Protein 3LCR (pdb70)

Structure (mmCIF, N/CA/C/O backbone):
data_3LCR
#
_entry.id   3LCR
#
_cell.length_a   54.102
_cell.length_b   80.183
_cell.length_c   64.706
_cell.angle_alpha   90.000
_cell.angle_beta   103.760
_cell.angle_gamma   90.000
#
_symmetry.space_group_name_H-M   'P 1 21 1'
#
loop_
_entity.id
_entity.type
_entity.pdbx_description
1 polymer 'Tautomycetin biosynthetic PKS'
2 non-polymer 'DIMETHYL SULFOXIDE'
3 non-polymer 'FORMIC ACID'
4 water water
#
loop_
_atom_site.group_PDB
_atom_site.id
_atom_site.type_symbol
_atom_site.label_atom_id
_atom_site.label_alt_id
_atom_site.label_comp_id
_atom_site.label_asym_id
_atom_site.label_entity_id
_atom_site.label_seq_id
_atom_site.pdbx_PDB_ins_code
_atom_site.Cartn_x
_atom_site.Cartn_y
_atom_site.Cartn_z
_atom_site.occupancy
_atom_site.B_iso_or_equiv
_atom_site.auth_seq_id
_atom_site.auth_comp_id
_atom_site.auth_asym_id
_atom_site.auth_atom_id
_atom_site.pdbx_PDB_model_num
ATOM 1 N N . SER A 1 27 ? 9.046 25.615 16.109 1.00 74.16 3 SER A N 1
ATOM 2 C CA . SER A 1 27 ? 9.934 26.825 16.111 1.00 69.79 3 SER A CA 1
ATOM 3 C C . SER A 1 27 ? 9.854 27.629 14.808 1.00 66.80 3 SER A C 1
ATOM 4 O O . SER A 1 27 ? 9.461 27.099 13.771 1.00 68.95 3 SER A O 1
ATOM 7 N N . ASP A 1 28 ? 10.215 28.913 14.882 1.00 63.26 4 ASP A N 1
ATOM 8 C CA . ASP A 1 28 ? 10.427 29.760 13.709 1.00 60.01 4 ASP A CA 1
ATOM 9 C C . ASP A 1 28 ? 11.929 30.065 13.586 1.00 56.81 4 ASP A C 1
ATOM 10 O O . ASP A 1 28 ? 12.593 30.184 14.612 1.00 56.36 4 ASP A O 1
ATOM 15 N N . TYR A 1 29 ? 12.482 30.200 12.373 1.00 54.75 5 TYR A N 1
ATOM 16 C CA . TYR A 1 29 ? 13.946 30.417 12.282 1.00 52.39 5 TYR A CA 1
ATOM 17 C C . TYR A 1 29 ? 14.411 31.662 13.055 1.00 49.28 5 TYR A C 1
ATOM 18 O O . TYR A 1 29 ? 15.281 31.562 13.910 1.00 48.79 5 TYR A O 1
ATOM 27 N N . PHE A 1 30 ? 13.823 32.821 12.769 1.00 47.53 6 PHE A N 1
ATOM 28 C CA . PHE A 1 30 ? 14.144 34.029 13.513 1.00 46.02 6 PHE A CA 1
ATOM 29 C C . PHE A 1 30 ? 13.656 33.969 14.947 1.00 45.70 6 PHE A C 1
ATOM 30 O O . PHE A 1 30 ? 14.275 34.563 15.834 1.00 43.84 6 PHE A O 1
ATOM 38 N N . GLY A 1 31 ? 12.527 33.286 15.148 1.00 47.09 7 GLY A N 1
ATOM 39 C CA . GLY A 1 31 ? 11.995 33.000 16.483 1.00 48.68 7 GLY A CA 1
ATOM 40 C C . GLY A 1 31 ? 13.004 32.276 17.353 1.00 50.07 7 GLY A C 1
ATOM 41 O O . GLY A 1 31 ? 13.173 32.617 18.520 1.00 51.25 7 GLY A O 1
ATOM 42 N N . GLU A 1 32 ? 13.698 31.286 16.795 1.00 51.00 8 GLU A N 1
ATOM 43 C CA . GLU A 1 32 ? 14.752 30.606 17.562 1.00 53.01 8 GLU A CA 1
ATOM 44 C C . GLU A 1 32 ? 15.926 31.528 17.894 1.00 50.82 8 GLU A C 1
ATOM 45 O O . GLU A 1 32 ? 16.474 31.460 18.990 1.00 50.35 8 GLU A O 1
ATOM 51 N N . LEU A 1 33 ? 16.293 32.398 16.950 1.00 48.25 9 LEU A N 1
ATOM 52 C CA . LEU A 1 33 ? 17.332 33.387 17.203 1.00 47.78 9 LEU A CA 1
ATOM 53 C C . LEU A 1 33 ? 16.924 34.360 18.319 1.00 47.35 9 LEU A C 1
ATOM 54 O O . LEU A 1 33 ? 17.753 34.767 19.116 1.00 48.73 9 LEU A O 1
ATOM 59 N N . PHE A 1 34 ? 15.646 34.720 18.368 1.00 46.26 10 PHE A N 1
ATOM 60 C CA . PHE A 1 34 ? 15.116 35.587 19.417 1.00 46.27 10 PHE A CA 1
ATOM 61 C C . PHE A 1 34 ? 15.196 34.890 20.785 1.00 49.29 10 PHE A C 1
ATOM 62 O O . PHE A 1 34 ? 15.616 35.501 21.777 1.00 50.24 10 PHE A O 1
ATOM 70 N N . LEU A 1 35 ? 14.783 33.621 20.832 1.00 50.54 11 LEU A N 1
ATOM 71 C CA . LEU A 1 35 ? 14.883 32.824 22.060 1.00 54.26 11 LEU A CA 1
ATOM 72 C C . LEU A 1 35 ? 16.334 32.717 22.509 1.00 55.63 11 LEU A C 1
ATOM 73 O O . LEU A 1 35 ? 16.631 32.937 23.677 1.00 57.44 11 LEU A O 1
ATOM 78 N N . GLN A 1 36 ? 17.227 32.409 21.563 1.00 55.15 12 GLN A N 1
ATOM 79 C CA . GLN A 1 36 ? 18.661 32.306 21.847 1.00 57.47 12 GLN A CA 1
ATOM 80 C C . GLN A 1 36 ? 19.258 33.619 22.384 1.00 57.66 12 GLN A C 1
ATOM 81 O O . GLN A 1 36 ? 19.996 33.606 23.385 1.00 59.92 12 GLN A O 1
ATOM 87 N N . ALA A 1 37 ? 18.929 34.736 21.726 1.00 54.98 13 ALA A N 1
ATOM 88 C CA . ALA A 1 37 ? 19.376 36.075 22.148 1.00 56.13 13 ALA A CA 1
ATOM 89 C C . ALA A 1 37 ? 19.079 36.403 23.611 1.00 59.17 13 ALA A C 1
ATOM 90 O O . ALA A 1 37 ? 19.899 37.040 24.286 1.00 61.42 13 ALA A O 1
ATOM 92 N N . MET A 1 38 ? 17.904 35.993 24.088 1.00 60.40 14 MET A N 1
ATOM 93 C CA . MET A 1 38 ? 17.518 36.215 25.480 1.00 65.12 14 MET A CA 1
ATOM 94 C C . MET A 1 38 ? 18.529 35.569 26.414 1.00 69.21 14 MET A C 1
ATOM 95 O O . MET A 1 38 ? 18.942 36.173 27.405 1.00 72.45 14 MET A O 1
ATOM 100 N N . ARG A 1 39 ? 18.921 34.341 26.074 1.00 69.68 15 ARG A N 1
ATOM 101 C CA . ARG A 1 39 ? 19.849 33.547 26.876 1.00 73.95 15 ARG A CA 1
ATOM 102 C C . ARG A 1 39 ? 21.299 34.034 26.807 1.00 74.59 15 ARG A C 1
ATOM 103 O O . ARG A 1 39 ? 22.119 33.663 27.650 1.00 78.18 15 ARG A O 1
ATOM 111 N N . THR A 1 40 ? 21.611 34.867 25.814 1.00 71.08 16 THR A N 1
ATOM 112 C CA . THR A 1 40 ? 22.986 35.318 25.588 1.00 72.30 16 THR A CA 1
ATOM 113 C C . THR A 1 40 ? 23.216 36.809 25.869 1.00 73.27 16 THR A C 1
ATOM 114 O O . THR A 1 40 ? 24.324 37.308 25.662 1.00 75.08 16 THR A O 1
ATOM 118 N N . GLY A 1 41 ? 22.181 37.513 26.329 1.00 72.75 17 GLY A N 1
ATOM 119 C CA . GLY A 1 41 ? 22.286 38.945 26.620 1.00 74.15 17 GLY A CA 1
ATOM 120 C C . GLY A 1 41 ? 22.314 39.820 25.377 1.00 71.44 17 GLY A C 1
ATOM 121 O O . GLY A 1 41 ? 22.776 40.968 25.426 1.00 72.62 17 GLY A O 1
ATOM 122 N N . GLU A 1 42 ? 21.825 39.272 24.263 1.00 67.61 18 GLU A N 1
ATOM 123 C CA . GLU A 1 42 ? 21.746 39.991 22.990 1.00 65.37 18 GLU A CA 1
ATOM 124 C C . GLU A 1 42 ? 20.299 40.393 22.650 1.00 62.20 18 GLU A C 1
ATOM 125 O O . GLU A 1 42 ? 19.985 40.678 21.487 1.00 59.14 18 GLU A O 1
ATOM 131 N N . LEU A 1 43 ? 19.430 40.426 23.664 1.00 62.41 19 LEU A N 1
ATOM 132 C CA . LEU A 1 43 ? 18.003 40.718 23.460 1.00 60.28 19 LEU A CA 1
ATOM 133 C C . LEU A 1 43 ? 17.711 42.077 22.799 1.00 59.00 19 LEU A C 1
ATOM 134 O O . LEU A 1 43 ? 16.706 42.222 22.098 1.00 57.11 19 LEU A O 1
ATOM 139 N N . ALA A 1 44 ? 18.573 43.068 23.017 1.00 60.41 20 ALA A N 1
ATOM 140 C CA . ALA A 1 44 ? 18.387 44.362 22.365 1.00 59.38 20 ALA A CA 1
ATOM 141 C C . ALA A 1 44 ? 18.413 44.208 20.838 1.00 55.94 20 ALA A C 1
ATOM 142 O O . ALA A 1 44 ? 17.512 44.692 20.153 1.00 53.56 20 ALA A O 1
ATOM 144 N N . GLN A 1 45 ? 19.420 43.509 20.314 1.00 55.88 21 GLN A N 1
ATOM 145 C CA . GLN A 1 45 ? 19.532 43.316 18.863 1.00 54.25 21 GLN A CA 1
ATOM 146 C C . GLN A 1 45 ? 18.331 42.527 18.325 1.00 50.93 21 GLN A C 1
ATOM 147 O O . GLN A 1 45 ? 17.798 42.855 17.258 1.00 47.26 21 GLN A O 1
ATOM 153 N N . ALA A 1 46 ? 17.879 41.522 19.086 1.00 50.28 22 ALA A N 1
ATOM 154 C CA . ALA A 1 46 ? 16.761 40.672 18.628 1.00 48.23 22 ALA A CA 1
ATOM 155 C C . ALA A 1 46 ? 15.455 41.467 18.526 1.00 47.21 22 ALA A C 1
ATOM 156 O O . ALA A 1 46 ? 14.644 41.248 17.613 1.00 44.84 22 ALA A O 1
ATOM 158 N N . GLN A 1 47 ? 15.288 42.402 19.454 1.00 48.09 23 GLN A N 1
ATOM 159 C CA . GLN A 1 47 ? 14.170 43.318 19.430 1.00 48.96 23 GLN A CA 1
ATOM 160 C C . GLN A 1 47 ? 14.182 44.220 18.207 1.00 46.80 23 GLN A C 1
ATOM 161 O O . GLN A 1 47 ? 13.144 44.426 17.586 1.00 45.91 23 GLN A O 1
ATOM 167 N N . GLN A 1 48 ? 15.352 44.761 17.883 1.00 47.03 24 GLN A N 1
ATOM 168 C CA . GLN A 1 48 ? 15.523 45.602 16.698 1.00 47.65 24 GLN A CA 1
ATOM 169 C C . GLN A 1 48 ? 15.107 44.866 15.392 1.00 44.62 24 GLN A C 1
ATOM 170 O O . GLN A 1 48 ? 14.482 45.456 14.498 1.00 43.13 24 GLN A O 1
ATOM 176 N N . LEU A 1 49 ? 15.420 43.576 15.321 1.00 42.18 25 LEU A N 1
ATOM 177 C CA . LEU A 1 49 ? 15.039 42.720 14.198 1.00 41.68 25 LEU A CA 1
ATOM 178 C C . LEU A 1 49 ? 13.531 42.553 14.042 1.00 40.83 25 LEU A C 1
ATOM 179 O O . LEU A 1 49 ? 12.994 42.647 12.925 1.00 40.97 25 LEU A O 1
ATOM 184 N N . MET A 1 50 ? 12.862 42.266 15.155 1.00 39.20 26 MET A N 1
ATOM 185 C CA . MET A 1 50 ? 11.409 42.146 15.180 1.00 39.08 26 MET A CA 1
ATOM 186 C C . MET A 1 50 ? 10.757 43.482 14.789 1.00 38.70 26 MET A C 1
ATOM 187 O O . MET A 1 50 ? 9.755 43.498 14.072 1.00 39.47 26 MET A O 1
ATOM 192 N N . ALA A 1 51 ? 11.342 44.590 15.245 1.00 37.77 27 ALA A N 1
ATOM 193 C CA . ALA A 1 51 ? 10.888 45.938 14.844 1.00 38.58 27 ALA A CA 1
ATOM 194 C C . ALA A 1 51 ? 11.007 46.169 13.329 1.00 37.69 27 ALA A C 1
ATOM 195 O O . ALA A 1 51 ? 10.094 46.712 12.690 1.00 38.97 27 ALA A O 1
ATOM 197 N N . GLY A 1 52 ? 12.135 45.756 12.762 1.00 36.81 28 GLY A N 1
ATOM 198 C CA . GLY A 1 52 ? 12.385 45.901 11.313 1.00 36.33 28 GLY A CA 1
ATOM 199 C C . GLY A 1 52 ? 11.387 45.046 10.537 1.00 35.98 28 GLY A C 1
ATOM 200 O O . GLY A 1 52 ? 10.839 45.477 9.511 1.00 37.00 28 GLY A O 1
ATOM 201 N N . ALA A 1 53 ? 11.138 43.845 11.046 1.00 34.30 29 ALA A N 1
ATOM 202 C CA . ALA A 1 53 ? 10.144 42.954 10.449 1.00 36.12 29 ALA A CA 1
ATOM 203 C C . ALA A 1 53 ? 8.735 43.541 10.532 1.00 38.36 29 ALA A C 1
ATOM 204 O O . ALA A 1 53 ? 7.967 43.459 9.563 1.00 40.29 29 ALA A O 1
ATOM 206 N N . ALA A 1 54 ? 8.405 44.142 11.686 1.00 37.62 30 ALA A N 1
ATOM 207 C CA . ALA A 1 54 ? 7.102 44.753 11.882 1.00 38.77 30 ALA A CA 1
ATOM 208 C C . ALA A 1 54 ? 6.881 45.873 10.875 1.00 40.03 30 ALA A C 1
ATOM 209 O O . ALA A 1 54 ? 5.763 46.083 10.391 1.00 41.04 30 ALA A O 1
ATOM 211 N N . GLN A 1 55 ? 7.950 46.624 10.609 1.00 39.87 31 GLN A N 1
ATOM 212 C CA . GLN A 1 55 ? 7.911 47.701 9.642 1.00 42.42 31 GLN A CA 1
ATOM 213 C C . GLN A 1 55 ? 7.597 47.172 8.240 1.00 42.22 31 GLN A C 1
ATOM 214 O O . GLN A 1 55 ? 6.811 47.785 7.513 1.00 43.20 31 GLN A O 1
ATOM 220 N N . LEU A 1 56 ? 8.191 46.031 7.893 1.00 41.37 32 LEU A N 1
ATOM 221 C CA . LEU A 1 56 ? 7.963 45.389 6.594 1.00 43.85 32 LEU A CA 1
ATOM 222 C C . LEU A 1 56 ? 6.592 44.745 6.424 1.00 44.95 32 LEU A C 1
ATOM 223 O O . LEU A 1 56 ? 6.132 44.605 5.306 1.00 46.33 32 LEU A O 1
ATOM 228 N N . ARG A 1 57 ? 5.959 44.328 7.525 1.00 41.89 33 ARG A N 1
ATOM 229 C CA . ARG A 1 57 ? 4.692 43.588 7.450 1.00 41.89 33 ARG A CA 1
ATOM 230 C C . ARG A 1 57 ? 3.582 44.355 6.726 1.00 43.37 33 ARG A C 1
ATOM 231 O O . ARG A 1 57 ? 3.516 45.595 6.793 1.00 41.20 33 ARG A O 1
ATOM 239 N N . LEU A 1 58 ? 2.713 43.606 6.042 1.00 45.92 34 LEU A N 1
ATOM 240 C CA . LEU A 1 58 ? 1.485 44.153 5.456 1.00 48.32 34 LEU A CA 1
ATOM 241 C C . LEU A 1 58 ? 0.635 44.885 6.516 1.00 46.08 34 LEU A C 1
ATOM 242 O O . LEU A 1 58 ? 0.476 44.413 7.642 1.00 43.97 34 LEU A O 1
ATOM 247 N N . LYS A 1 59 ? 0.103 46.042 6.146 1.00 46.75 35 LYS A N 1
ATOM 248 C CA . LYS A 1 59 ? -0.780 46.807 7.026 1.00 47.31 35 LYS A CA 1
ATOM 249 C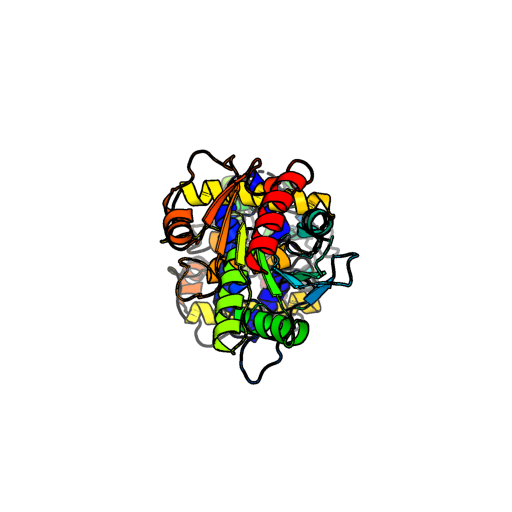 C . LYS A 1 59 ? -2.120 47.068 6.346 1.00 49.85 35 LYS A C 1
ATOM 250 O O . LYS A 1 59 ? -2.204 47.020 5.112 1.00 51.15 35 LYS A O 1
ATOM 256 N N . TYR A 1 60 ? -3.169 47.298 7.135 1.00 49.43 36 TYR A N 1
ATOM 257 C CA . TYR A 1 60 ? -4.465 47.677 6.549 1.00 52.51 36 TYR A CA 1
ATOM 258 C C . TYR A 1 60 ? -4.893 49.024 7.120 1.00 52.67 36 TYR A C 1
ATOM 259 O O . TYR A 1 60 ? -4.425 49.423 8.195 1.00 50.68 36 TYR A O 1
ATOM 268 N N . GLY A 1 61 ? -5.787 49.714 6.420 1.00 55.37 37 GLY A N 1
ATOM 269 C CA . GLY A 1 61 ? -6.363 50.947 6.944 1.00 56.62 37 GLY A CA 1
ATOM 270 C C . GLY A 1 61 ? -6.617 52.020 5.909 1.00 60.97 37 GLY A C 1
ATOM 271 O O . GLY A 1 61 ? -7.469 52.887 6.114 1.00 63.11 37 GLY A O 1
ATOM 272 N N . GLU A 1 67 ? -7.989 44.584 5.332 1.00 73.22 43 GLU A N 1
ATOM 273 C CA . GLU A 1 67 ? -9.109 45.223 6.028 1.00 72.71 43 GLU A CA 1
ATOM 274 C C . GLU A 1 67 ? -9.727 44.273 7.072 1.00 70.93 43 GLU A C 1
ATOM 275 O O . GLU A 1 67 ? -10.861 43.811 6.922 1.00 73.11 43 GLU A O 1
ATOM 281 N N . ALA A 1 68 ? -8.965 44.004 8.135 1.00 67.19 44 ALA A N 1
ATOM 282 C CA . ALA A 1 68 ? -9.291 42.979 9.136 1.00 64.62 44 ALA A CA 1
ATOM 283 C C . ALA A 1 68 ? -10.427 43.333 10.095 1.00 63.12 44 ALA A C 1
ATOM 284 O O . ALA A 1 68 ? -10.563 44.487 10.531 1.00 63.08 44 ALA A O 1
ATOM 286 N N . VAL A 1 69 ? -11.212 42.313 10.435 1.00 60.66 45 VAL A N 1
ATOM 287 C CA . VAL A 1 69 ? -12.283 42.421 11.407 1.00 57.91 45 VAL A CA 1
ATOM 288 C C . VAL A 1 69 ? -11.869 41.653 12.660 1.00 54.50 45 VAL A C 1
ATOM 289 O O . VAL A 1 69 ? -11.830 40.427 12.636 1.00 54.78 45 VAL A O 1
ATOM 293 N N . PRO A 1 70 ? -11.564 42.376 13.756 1.00 50.56 46 PRO A N 1
ATOM 294 C CA . PRO A 1 70 ? -11.107 41.769 15.003 1.00 48.57 46 PRO A CA 1
ATOM 295 C C . PRO A 1 70 ? -12.099 40.711 15.523 1.00 49.89 46 PRO A C 1
ATOM 296 O O . PRO A 1 70 ? -13.323 40.896 15.435 1.00 50.00 46 PRO A O 1
ATOM 300 N N . GLU A 1 71 ? -11.561 39.612 16.034 1.00 49.65 47 GLU A N 1
ATOM 301 C CA . GLU A 1 71 ? -12.368 38.530 16.580 1.00 51.89 47 GLU A CA 1
ATOM 302 C C . GLU A 1 71 ? -13.005 38.930 17.916 1.00 50.21 47 GLU A C 1
ATOM 303 O O . GLU A 1 71 ? -12.347 39.548 18.767 1.00 46.98 47 GLU A O 1
ATOM 309 N N . ILE A 1 72 ? -14.289 38.609 18.074 1.00 51.12 48 ILE A N 1
ATOM 310 C CA . ILE A 1 72 ? -14.947 38.703 19.380 1.00 50.80 48 ILE A CA 1
ATOM 311 C C . ILE A 1 72 ? -15.450 37.321 19.816 1.00 53.22 48 ILE A C 1
ATOM 312 O O . ILE A 1 72 ? -16.144 36.648 19.060 1.00 54.91 48 ILE A O 1
ATOM 317 N N . VAL A 1 73 ? -15.076 36.904 21.026 1.00 53.16 49 VAL A N 1
ATOM 318 C CA . VAL A 1 73 ? -15.386 35.559 21.525 1.00 56.02 49 VAL A CA 1
ATOM 319 C C . VAL A 1 73 ? -16.136 35.655 22.855 1.00 55.85 49 VAL A C 1
ATOM 320 O O . VAL A 1 73 ? -15.693 36.336 23.766 1.00 52.65 49 VAL A O 1
ATOM 324 N N . ARG A 1 74 ? -17.271 34.971 22.961 1.00 58.94 50 ARG A N 1
ATOM 325 C CA . ARG A 1 74 ? -17.977 34.867 24.234 1.00 60.41 50 ARG A CA 1
ATOM 326 C C . ARG A 1 74 ? -17.163 33.996 25.202 1.00 60.37 50 ARG A C 1
ATOM 327 O O . ARG A 1 74 ? -16.610 32.972 24.808 1.00 61.74 50 ARG A O 1
ATOM 335 N N . LEU A 1 75 ? -17.055 34.444 26.448 1.00 59.73 51 LEU A N 1
ATOM 336 C CA . LEU A 1 75 ? -16.382 33.696 27.512 1.00 60.97 51 LEU A CA 1
ATOM 337 C C . LEU A 1 75 ? -17.380 33.352 28.623 1.00 62.87 51 LEU A C 1
ATOM 338 O O . LEU A 1 75 ? -18.160 34.200 29.062 1.00 62.79 51 LEU A O 1
ATOM 343 N N . GLY A 1 76 ? -17.368 32.100 29.065 1.00 66.00 52 GLY A N 1
ATOM 344 C CA . GLY A 1 76 ? -18.321 31.642 30.086 1.00 68.68 52 GLY A CA 1
ATOM 345 C C . GLY A 1 76 ? -19.734 31.441 29.564 1.00 71.67 52 GLY A C 1
ATOM 346 O O . GLY A 1 76 ? -19.983 31.565 28.361 1.00 72.25 52 GLY A O 1
ATOM 347 N N . ARG A 1 77 ? -20.666 31.159 30.480 1.00 73.79 53 ARG A N 1
ATOM 348 C CA . ARG A 1 77 ? -21.990 30.622 30.128 1.00 77.19 53 ARG A CA 1
ATOM 349 C C . ARG A 1 77 ? -23.186 31.581 30.241 1.00 76.50 53 ARG A C 1
ATOM 350 O O . ARG A 1 77 ? -24.233 31.336 29.627 1.00 78.85 53 ARG A O 1
ATOM 358 N N . GLY A 1 78 ? -23.038 32.647 31.028 1.00 73.53 54 GLY A N 1
ATOM 359 C CA . GLY A 1 78 ? -24.114 33.624 31.229 1.00 72.33 54 GLY A CA 1
ATOM 360 C C . GLY A 1 78 ? -24.788 34.026 29.928 1.00 72.51 54 GLY A C 1
ATOM 361 O O . GLY A 1 78 ? -24.128 34.331 28.941 1.00 71.69 54 GLY A O 1
ATOM 362 N N . GLN A 1 79 ? -26.112 34.011 29.920 1.00 73.90 55 GLN A N 1
ATOM 363 C CA . GLN A 1 79 ? -26.855 34.364 28.716 1.00 74.67 55 GLN A CA 1
ATOM 364 C C . GLN A 1 79 ? -27.661 35.650 28.915 1.00 73.16 55 GLN A C 1
ATOM 365 O O . GLN A 1 79 ? -28.314 36.128 27.985 1.00 74.60 55 GLN A O 1
ATOM 371 N N . LEU A 1 80 ? -27.604 36.201 30.127 1.00 69.81 56 LEU A N 1
ATOM 372 C CA . LEU A 1 80 ? -28.394 37.368 30.483 1.00 68.22 56 LEU A CA 1
ATOM 373 C C . LEU A 1 80 ? -27.538 38.472 31.098 1.00 64.42 56 LEU A C 1
ATOM 374 O O . LEU A 1 80 ? -26.421 38.235 31.561 1.00 62.11 56 LEU A O 1
ATOM 379 N N . GLY A 1 81 ? -28.083 39.681 31.098 1.00 63.36 57 GLY A N 1
ATOM 380 C CA . GLY A 1 81 ? -27.464 40.799 31.776 1.00 60.72 57 GLY A CA 1
ATOM 381 C C . GLY A 1 81 ? -26.646 41.682 30.853 1.00 58.34 57 GLY A C 1
ATOM 382 O O . GLY A 1 81 ? -26.539 41.414 29.651 1.00 59.22 57 GLY A O 1
ATOM 383 N N . PRO A 1 82 ? -26.060 42.744 31.417 1.00 56.10 58 PRO A N 1
ATOM 384 C CA . PRO A 1 82 ? -25.236 43.678 30.663 1.00 54.43 58 PRO A CA 1
ATOM 385 C C . PRO A 1 82 ? -24.007 42.997 30.078 1.00 51.95 58 PRO A C 1
ATOM 386 O O . PRO A 1 82 ? -23.540 41.979 30.597 1.00 51.06 58 PRO A O 1
ATOM 390 N N . GLN A 1 83 ? -23.499 43.561 28.999 1.00 50.58 59 GLN A N 1
ATOM 391 C CA . GLN A 1 83 ? -22.340 42.998 28.335 1.00 48.97 59 GLN A CA 1
ATOM 392 C C . GLN A 1 83 ? -21.052 43.630 28.867 1.00 46.45 59 GLN A C 1
ATOM 393 O O . GLN A 1 83 ? -20.970 44.846 29.054 1.00 45.45 59 GLN A O 1
ATOM 399 N N . LEU A 1 84 ? -20.071 42.790 29.170 1.00 44.72 60 LEU A N 1
ATOM 400 C CA . LEU A 1 84 ? -18.746 43.277 29.526 1.00 42.24 60 LEU A CA 1
ATOM 401 C C . LEU A 1 84 ? -17.790 42.835 28.423 1.00 41.26 60 LEU A C 1
ATOM 402 O O . LEU A 1 84 ? -17.666 41.643 28.154 1.00 41.56 60 LEU A O 1
ATOM 407 N N . ILE A 1 85 ? -17.127 43.789 27.783 1.00 40.45 61 ILE A N 1
ATOM 408 C CA . ILE A 1 85 ? -16.198 43.457 26.717 1.00 40.15 61 ILE A CA 1
ATOM 409 C C . ILE A 1 85 ? -14.749 43.609 27.191 1.00 38.55 61 ILE A C 1
ATOM 410 O O . ILE A 1 85 ? -14.299 44.707 27.499 1.00 37.07 61 ILE A O 1
ATOM 415 N N . LEU A 1 86 ? -14.048 42.477 27.291 1.00 37.48 62 LEU A N 1
ATOM 416 C CA . LEU A 1 86 ? -12.651 42.454 27.695 1.00 36.40 62 LEU A CA 1
ATOM 417 C C . LEU A 1 86 ? -11.748 42.591 26.464 1.00 36.28 62 LEU A C 1
ATOM 418 O O . LEU A 1 86 ? -11.717 41.688 25.607 1.00 37.12 62 LEU A O 1
ATOM 423 N N . VAL A 1 87 ? -11.012 43.702 26.382 1.00 35.34 63 VAL A N 1
ATOM 424 C CA . VAL A 1 87 ? -10.132 43.971 25.232 1.00 35.03 63 VAL A CA 1
ATOM 425 C C . VAL A 1 87 ? -8.777 43.354 25.519 1.00 34.46 63 VAL A C 1
ATOM 426 O O . VAL A 1 87 ? -8.107 43.751 26.485 1.00 33.35 63 VAL A O 1
ATOM 430 N N . CYS A 1 88 ? -8.397 42.368 24.702 1.00 34.48 64 CYS A N 1
ATOM 431 C CA . CYS A 1 88 ? -7.125 41.656 24.866 1.00 35.11 64 CYS A CA 1
ATOM 432 C C . CYS A 1 88 ? -5.946 42.601 24.614 1.00 33.75 64 CYS A C 1
ATOM 433 O O . CYS A 1 88 ? -6.055 43.490 23.789 1.00 32.51 64 CYS A O 1
ATOM 436 N N . PRO A 1 89 ? -4.836 42.429 25.360 1.00 33.30 65 PRO A N 1
ATOM 437 C CA . PRO A 1 89 ? -3.675 43.290 25.213 1.00 32.91 65 PRO A CA 1
ATOM 438 C C . PRO A 1 89 ? -3.002 43.058 23.852 1.00 33.31 65 PRO A C 1
ATOM 439 O O . PRO A 1 89 ? -3.190 41.982 23.234 1.00 34.24 65 PRO A O 1
ATOM 443 N N . THR A 1 90 ? -2.257 44.054 23.385 1.00 31.95 66 THR A N 1
ATOM 444 C CA . THR A 1 90 ? -1.523 43.945 22.124 1.00 32.14 66 THR A CA 1
ATOM 445 C C . THR A 1 90 ? -0.111 43.411 22.352 1.00 32.70 66 THR A C 1
ATOM 446 O O . THR A 1 90 ? 0.868 44.108 22.097 1.00 32.01 66 THR A O 1
ATOM 450 N N . VAL A 1 91 ? -0.022 42.163 22.831 1.00 33.58 67 VAL A N 1
ATOM 451 C CA . VAL A 1 91 ? 1.255 41.533 23.186 1.00 33.89 67 VAL A CA 1
ATOM 452 C C . VAL A 1 91 ? 1.304 40.101 22.670 1.00 35.14 67 VAL A C 1
ATOM 453 O O . VAL A 1 91 ? 0.269 39.546 22.289 1.00 35.31 67 VAL A O 1
ATOM 457 N N . MET A 1 92 ? 2.500 39.506 22.652 1.00 36.27 68 MET A N 1
ATOM 458 C CA . MET A 1 92 ? 2.712 38.251 21.912 1.00 39.20 68 MET A CA 1
ATOM 459 C C . MET A 1 92 ? 1.827 37.096 22.396 1.00 41.46 68 MET A C 1
ATOM 460 O O . MET A 1 92 ? 1.593 36.138 21.669 1.00 42.82 68 MET A O 1
ATOM 465 N N . THR A 1 93 ? 1.328 37.202 23.625 1.00 42.25 69 THR A N 1
ATOM 466 C CA . THR A 1 93 ? 0.518 36.146 24.223 1.00 44.29 69 THR A CA 1
ATOM 467 C C . THR A 1 93 ? -0.975 36.342 23.960 1.00 43.71 69 THR A C 1
ATOM 468 O O . THR A 1 93 ? -1.792 35.554 24.430 1.00 44.70 69 THR A O 1
ATOM 472 N N . THR A 1 94 ? -1.334 37.390 23.235 1.00 42.90 70 THR A N 1
ATOM 473 C CA . THR A 1 94 ? -2.737 37.764 23.140 1.00 43.85 70 THR A CA 1
ATOM 474 C C . THR A 1 94 ? -3.671 36.677 22.578 1.00 45.76 70 THR A C 1
ATOM 475 O O . THR A 1 94 ? -3.274 35.854 21.749 1.00 47.06 70 THR A O 1
ATOM 479 N N . GLY A 1 95 ? -4.897 36.670 23.091 1.00 45.50 71 GLY A N 1
ATOM 480 C CA . GLY A 1 95 ? -5.928 35.720 22.677 1.00 48.29 71 GLY A CA 1
ATOM 481 C C . GLY A 1 95 ? -6.950 35.627 23.807 1.00 48.20 71 GLY A C 1
ATOM 482 O O . GLY A 1 95 ? -6.659 36.042 24.923 1.00 46.39 71 GLY A O 1
ATOM 483 N N . PRO A 1 96 ? -8.133 35.047 23.535 1.00 50.17 72 PRO A N 1
ATOM 484 C CA . PRO A 1 96 ? -9.203 34.963 24.558 1.00 51.05 72 PRO A CA 1
ATOM 485 C C . PRO A 1 96 ? -8.768 34.317 25.882 1.00 52.11 72 PRO A C 1
ATOM 486 O O . PRO A 1 96 ? -9.279 34.686 26.943 1.00 52.86 72 PRO A O 1
ATOM 490 N N . GLN A 1 97 ? -7.827 33.376 25.805 1.00 53.48 73 GLN A N 1
ATOM 491 C CA . GLN A 1 97 ? -7.411 32.553 26.943 1.00 55.31 73 GLN A CA 1
ATOM 492 C C . GLN A 1 97 ? -6.756 33.339 28.080 1.00 53.03 73 GLN A C 1
ATOM 493 O O . GLN A 1 97 ? -6.861 32.933 29.248 1.00 53.81 73 GLN A O 1
ATOM 499 N N . VAL A 1 98 ? -6.086 34.446 27.750 1.00 49.93 74 VAL A N 1
ATOM 500 C CA . VAL A 1 98 ? -5.503 35.330 28.785 1.00 47.60 74 VAL A CA 1
ATOM 501 C C . VAL A 1 98 ? -6.532 35.738 29.850 1.00 45.86 74 VAL A C 1
ATOM 502 O O . VAL A 1 98 ? -6.184 35.942 31.016 1.00 45.85 74 VAL A O 1
ATOM 506 N N . TYR A 1 99 ? -7.797 35.834 29.443 1.00 44.79 75 TYR A N 1
ATOM 507 C CA . TYR A 1 99 ? -8.871 36.286 30.335 1.00 43.83 75 TYR A CA 1
ATOM 508 C C . TYR A 1 99 ? -9.784 35.156 30.808 1.00 45.23 75 TYR A C 1
ATOM 509 O O . TYR A 1 99 ? -10.854 35.427 31.335 1.00 45.61 75 TYR A O 1
ATOM 518 N N . SER A 1 100 ? -9.388 33.899 30.613 1.00 47.95 76 SER A N 1
ATOM 519 C CA . SER A 1 100 ? -10.279 32.766 30.973 1.00 50.37 76 SER A CA 1
ATOM 520 C C . SER A 1 100 ? -10.666 32.722 32.451 1.00 50.17 76 SER A C 1
ATOM 521 O O . SER A 1 100 ? -11.844 32.656 32.759 1.00 51.22 76 SER A O 1
ATOM 524 N N . ARG A 1 101 ? -9.685 32.778 33.349 1.00 50.34 77 ARG A N 1
ATOM 525 C CA . ARG A 1 101 ? -9.952 32.834 34.789 1.00 51.22 77 ARG A CA 1
ATOM 526 C C . ARG A 1 101 ? -10.766 34.072 35.175 1.00 49.15 77 ARG A C 1
ATOM 527 O O . ARG A 1 101 ? -11.741 33.969 35.945 1.00 49.33 77 ARG A O 1
ATOM 535 N N . LEU A 1 102 ? -10.378 35.232 34.635 1.00 46.27 78 LEU A N 1
ATOM 536 C CA . LEU A 1 102 ? -11.041 36.481 34.983 1.00 45.28 78 LEU A CA 1
ATOM 537 C C . LEU A 1 102 ? -12.512 36.472 34.571 1.00 45.92 78 LEU A C 1
ATOM 538 O O . LEU A 1 102 ? -13.381 36.869 35.354 1.00 45.40 78 LEU A O 1
ATOM 543 N N . ALA A 1 103 ? -12.783 36.001 33.354 1.00 46.45 79 ALA A N 1
ATOM 544 C CA . ALA A 1 103 ? -14.160 35.882 32.858 1.00 47.55 79 ALA A CA 1
ATOM 545 C C . ALA A 1 103 ? -15.046 34.996 33.734 1.00 49.62 79 ALA A C 1
ATOM 546 O O . ALA A 1 103 ? -16.207 35.335 33.992 1.00 48.96 79 ALA A O 1
ATOM 548 N N . GLU A 1 104 ? -14.493 33.859 34.169 1.00 52.45 80 GLU A N 1
ATOM 549 C CA . GLU A 1 104 ? -15.212 32.875 34.973 1.00 54.98 80 GLU A CA 1
ATOM 550 C C . GLU A 1 104 ? -15.644 33.488 36.292 1.00 54.66 80 GLU A C 1
ATOM 551 O O . GLU A 1 104 ? -16.750 33.237 36.766 1.00 54.56 80 GLU A O 1
ATOM 557 N N . GLU A 1 105 ? -14.757 34.299 36.862 1.00 53.37 81 GLU A N 1
ATOM 558 C CA . GLU A 1 105 ? -14.998 34.980 38.129 1.00 53.72 81 GLU A CA 1
ATOM 559 C C . GLU A 1 105 ? -16.029 36.080 37.987 1.00 52.52 81 GLU A C 1
ATOM 560 O O . GLU A 1 105 ? -16.675 36.456 38.954 1.00 52.63 81 GLU A O 1
ATOM 566 N N . LEU A 1 106 ? -16.173 36.597 36.775 1.00 51.09 82 LEU A N 1
ATOM 567 C CA . LEU A 1 106 ? -17.088 37.694 36.513 1.00 50.77 82 LEU A CA 1
ATOM 568 C C . LEU A 1 106 ? -18.357 37.277 35.784 1.00 52.01 82 LEU A C 1
ATOM 569 O O . LEU A 1 106 ? -19.189 38.122 35.469 1.00 51.67 82 LEU A O 1
ATOM 574 N N . ASP A 1 107 ? -18.499 35.985 35.514 1.00 54.44 83 ASP A N 1
ATOM 575 C CA . ASP A 1 107 ? -19.573 35.480 34.643 1.00 57.41 83 ASP A CA 1
ATOM 576 C C . ASP A 1 107 ? -21.001 35.599 35.215 1.00 58.57 83 ASP A C 1
ATOM 577 O O . ASP A 1 107 ? -21.975 35.566 34.456 1.00 60.84 83 ASP A O 1
ATOM 582 N N . ALA A 1 108 ? -21.126 35.718 36.537 1.00 57.83 84 ALA A N 1
ATOM 583 C CA . ALA A 1 108 ? -22.428 35.792 37.207 1.00 58.08 84 ALA A CA 1
ATOM 584 C C . ALA A 1 108 ? -23.241 37.033 36.823 1.00 57.24 84 ALA A C 1
ATOM 585 O O . ALA A 1 108 ? -22.811 38.169 37.055 1.00 56.04 84 ALA A O 1
ATOM 587 N N . GLY A 1 109 ? -24.398 36.808 36.207 1.00 57.76 85 GLY A N 1
ATOM 588 C CA . GLY A 1 109 ? -25.325 37.886 35.859 1.00 57.90 85 GLY A CA 1
ATOM 589 C C . GLY A 1 109 ? -24.878 38.887 34.799 1.00 55.96 85 GLY A C 1
ATOM 590 O O . GLY A 1 109 ? -25.344 40.032 34.788 1.00 56.54 85 GLY A O 1
ATOM 591 N N . ARG A 1 110 ? -23.972 38.474 33.917 1.00 54.08 86 ARG A N 1
ATOM 592 C CA . ARG A 1 110 ? -23.501 39.332 32.816 1.00 51.79 86 ARG A CA 1
ATOM 593 C C . ARG A 1 110 ? -22.971 38.493 31.641 1.00 51.02 86 ARG A C 1
ATOM 594 O O . ARG A 1 110 ? -22.704 37.301 31.801 1.00 51.21 86 ARG A O 1
ATOM 602 N N . ARG A 1 111 ? -22.840 39.118 30.469 1.00 49.68 87 ARG A N 1
ATOM 603 C CA . ARG A 1 111 ? -22.330 38.440 29.284 1.00 49.10 87 ARG A CA 1
ATOM 604 C C . ARG A 1 111 ? -20.934 38.953 28.963 1.00 46.71 87 ARG A C 1
ATOM 605 O O . ARG A 1 111 ? -20.758 40.105 28.550 1.00 46.04 87 ARG A O 1
ATOM 613 N N . VAL A 1 112 ? -19.948 38.087 29.154 1.00 45.14 88 VAL A N 1
ATOM 614 C CA . VAL A 1 112 ? -18.546 38.472 29.040 1.00 42.65 88 VAL A CA 1
ATOM 615 C C . VAL A 1 112 ? -17.979 38.000 27.703 1.00 43.21 88 VAL A C 1
ATOM 616 O O . VAL A 1 112 ? -18.174 36.842 27.310 1.00 43.94 88 VAL A O 1
ATOM 620 N N . SER A 1 113 ? -17.315 38.912 27.000 1.00 42.05 89 SER A N 1
ATOM 621 C CA . SER A 1 113 ? -16.672 38.614 25.725 1.00 42.46 89 SER A CA 1
ATOM 622 C C . SER A 1 113 ? -15.232 39.109 25.754 1.00 41.37 89 SER A C 1
ATOM 623 O O . SER A 1 113 ? -14.910 40.045 26.487 1.00 40.31 89 SER A O 1
ATOM 626 N N . ALA A 1 114 ? -14.377 38.467 24.958 1.00 40.86 90 ALA A N 1
ATOM 627 C CA . ALA A 1 114 ? -13.030 38.951 24.731 1.00 40.23 90 ALA A CA 1
ATOM 628 C C . ALA A 1 114 ? -12.941 39.419 23.268 1.00 39.88 90 ALA A C 1
ATOM 629 O O . ALA A 1 114 ? -13.488 38.781 22.348 1.00 39.20 90 ALA A O 1
ATOM 631 N N . LEU A 1 115 ? -12.288 40.556 23.077 1.00 38.00 91 LEU A N 1
ATOM 632 C CA . LEU A 1 115 ? -12.136 41.141 21.771 1.00 39.20 91 LEU A CA 1
ATOM 633 C C . LEU A 1 115 ? -10.644 41.142 21.470 1.00 39.58 91 LEU A C 1
ATOM 634 O O . LEU A 1 115 ? -9.851 41.678 22.256 1.00 38.01 91 LEU A O 1
ATOM 639 N N . VAL A 1 116 ? -10.276 40.522 20.346 1.00 40.37 92 VAL A N 1
ATOM 640 C CA . VAL A 1 116 ? -8.870 40.246 20.005 1.00 40.51 92 VAL A CA 1
ATOM 641 C C . VAL A 1 116 ? -8.326 41.197 18.933 1.00 40.08 92 VAL A C 1
ATOM 642 O O . VAL A 1 116 ? -8.849 41.236 17.813 1.00 41.07 92 VAL A O 1
ATOM 646 N N . PRO A 1 117 ? -7.263 41.961 19.264 1.00 38.90 93 PRO A N 1
ATOM 647 C CA . PRO A 1 117 ? -6.684 42.858 18.264 1.00 39.03 93 PRO A CA 1
ATOM 648 C C . PRO A 1 117 ? -6.060 42.089 17.087 1.00 39.72 93 PRO A C 1
ATOM 649 O O . PRO A 1 117 ? -5.541 40.986 17.270 1.00 40.40 93 PRO A O 1
ATOM 653 N N . PRO A 1 118 ? -6.166 42.649 15.872 1.00 40.40 94 PRO A N 1
ATOM 654 C CA . PRO A 1 118 ? -5.786 41.904 14.667 1.00 41.75 94 PRO A CA 1
ATOM 655 C C . PRO A 1 118 ? -4.272 41.864 14.507 1.00 41.10 94 PRO A C 1
ATOM 656 O O . PRO A 1 118 ? -3.585 42.758 14.993 1.00 38.86 94 PRO A O 1
ATOM 660 N N . GLY A 1 119 ? -3.768 40.825 13.849 1.00 41.98 95 GLY A N 1
ATOM 661 C CA . GLY A 1 119 ? -2.376 40.798 13.409 1.00 43.10 95 GLY A CA 1
ATOM 662 C C . GLY A 1 119 ? -1.505 39.771 14.099 1.00 43.44 95 GLY A C 1
ATOM 663 O O . GLY A 1 119 ? -0.376 39.522 13.677 1.00 43.97 95 GLY A O 1
ATOM 664 N N . PHE A 1 120 ? -2.041 39.162 15.145 1.00 43.19 96 PHE A N 1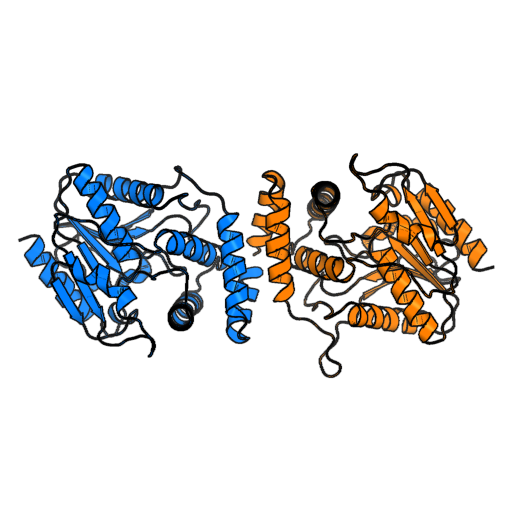
ATOM 665 C CA . PHE A 1 120 ? -1.279 38.246 15.969 1.00 44.71 96 PHE A CA 1
ATOM 666 C C . PHE A 1 120 ? -1.491 36.788 15.567 1.00 49.64 96 PHE A C 1
ATOM 667 O O . PHE A 1 120 ? -0.661 35.944 15.897 1.00 51.05 96 PHE A O 1
ATOM 675 N N . HIS A 1 121 ? -2.593 36.513 14.855 1.00 53.62 97 HIS A N 1
ATOM 676 C CA . HIS A 1 121 ? -2.980 35.157 14.429 1.00 59.27 97 HIS A CA 1
ATOM 677 C C . HIS A 1 121 ? -3.147 35.080 12.912 1.00 62.04 97 HIS A C 1
ATOM 678 O O . HIS A 1 121 ? -3.337 36.098 12.250 1.00 62.44 97 HIS A O 1
ATOM 685 N N . GLY A 1 122 ? -3.099 33.870 12.366 1.00 65.33 98 GLY A N 1
ATOM 686 C CA . GLY A 1 122 ? -3.484 33.621 10.973 1.00 67.98 98 GLY A CA 1
ATOM 687 C C . GLY A 1 122 ? -2.839 34.537 9.949 1.00 67.63 98 GLY A C 1
ATOM 688 O O . GLY A 1 122 ? -1.653 34.867 10.063 1.00 67.51 98 GLY A O 1
ATOM 689 N N . GLY A 1 123 ? -3.613 34.952 8.945 1.00 67.69 99 GLY A N 1
ATOM 690 C CA . GLY A 1 123 ? -3.101 35.860 7.920 1.00 66.12 99 GLY A CA 1
ATOM 691 C C . GLY A 1 123 ? -3.441 37.336 8.091 1.00 62.98 99 GLY A C 1
ATOM 692 O O . GLY A 1 123 ? -3.365 38.089 7.118 1.00 64.02 99 GLY A O 1
ATOM 693 N N . GLN A 1 124 ? -3.794 37.757 9.312 1.00 58.65 100 GLN A N 1
ATOM 694 C CA . GLN A 1 124 ? -4.260 39.127 9.584 1.00 55.62 100 GLN A CA 1
ATOM 695 C C . GLN A 1 124 ? -3.181 40.202 9.400 1.00 52.92 100 GLN A C 1
ATOM 696 O O . GLN A 1 124 ? -2.069 40.078 9.929 1.00 51.65 100 GLN A O 1
ATOM 702 N N . ALA A 1 125 ? -3.514 41.272 8.680 1.00 51.90 101 ALA A N 1
ATOM 703 C CA . ALA A 1 125 ? -2.596 42.412 8.549 1.00 49.65 101 ALA A CA 1
ATOM 704 C C . ALA A 1 125 ? -2.628 43.233 9.837 1.00 46.64 101 ALA A C 1
ATOM 705 O O . ALA A 1 125 ? -3.580 43.131 10.625 1.00 45.01 101 ALA A O 1
ATOM 707 N N . LEU A 1 126 ? -1.584 44.033 10.051 1.00 44.40 102 LEU A N 1
ATOM 708 C CA . LEU A 1 126 ? -1.506 44.912 11.208 1.00 42.45 102 LEU A CA 1
ATOM 709 C C . LEU A 1 126 ? -2.217 46.243 10.912 1.00 42.62 102 LEU A C 1
ATOM 710 O O . LEU A 1 126 ? -2.273 46.662 9.773 1.00 44.40 102 LEU A O 1
ATOM 715 N N . PRO A 1 127 ? -2.775 46.904 11.941 1.00 41.49 103 PRO A N 1
ATOM 716 C CA . PRO A 1 127 ? -3.424 48.191 11.698 1.00 41.71 103 PRO A CA 1
ATOM 717 C C . PRO A 1 127 ? -2.380 49.265 11.401 1.00 41.03 103 PRO A C 1
ATOM 718 O O . PRO A 1 127 ? -1.392 49.351 12.117 1.00 39.36 103 PRO A O 1
ATOM 722 N N . ALA A 1 128 ? -2.580 50.071 10.354 1.00 42.58 104 ALA A N 1
ATOM 723 C CA . ALA A 1 128 ? -1.548 51.055 9.957 1.00 42.58 104 ALA A CA 1
ATOM 724 C C . ALA A 1 128 ? -1.267 52.088 11.049 1.00 41.67 104 ALA A C 1
ATOM 725 O O . ALA A 1 128 ? -0.150 52.598 11.157 1.00 40.65 104 ALA A O 1
ATOM 727 N N . THR A 1 129 ? -2.293 52.400 11.837 1.00 41.11 105 THR A N 1
ATOM 728 C CA . THR A 1 129 ? -2.228 53.451 12.842 1.00 41.02 105 THR A CA 1
ATOM 729 C C . THR A 1 129 ? -3.103 53.075 14.026 1.00 40.57 105 THR A C 1
ATOM 730 O O . THR A 1 129 ? -3.951 52.158 13.933 1.00 39.71 105 THR A O 1
ATOM 734 N N . LEU A 1 130 ? -2.894 53.770 15.149 1.00 39.64 106 LEU A N 1
ATOM 735 C CA . LEU A 1 130 ? -3.778 53.603 16.301 1.00 39.56 106 LEU A CA 1
ATOM 736 C C . LEU A 1 130 ? -5.246 53.935 15.970 1.00 40.09 106 LEU A C 1
ATOM 737 O O . LEU A 1 130 ? -6.141 53.243 16.421 1.00 40.45 106 LEU A O 1
ATOM 742 N N . THR A 1 131 ? -5.477 54.989 15.188 1.00 41.27 107 THR A N 1
ATOM 743 C CA . THR A 1 131 ? -6.829 55.365 14.765 1.00 42.76 107 THR A CA 1
ATOM 744 C C . THR A 1 131 ? -7.510 54.223 14.004 1.00 41.96 107 THR A C 1
ATOM 745 O O . THR A 1 131 ? -8.679 53.937 14.226 1.00 41.63 107 THR A O 1
ATOM 749 N N . VAL A 1 132 ? -6.766 53.565 13.122 1.00 41.93 108 VAL A N 1
ATOM 750 C CA . VAL A 1 132 ? -7.296 52.419 12.380 1.00 42.14 108 VAL A CA 1
ATOM 751 C C . VAL A 1 132 ? -7.662 51.269 13.325 1.00 40.59 108 VAL A C 1
ATOM 752 O O . VAL A 1 132 ? -8.755 50.685 13.226 1.00 40.01 108 VAL A O 1
ATOM 756 N N . LEU A 1 133 ? -6.752 50.953 14.240 1.00 38.49 109 LEU A N 1
ATOM 757 C CA . LEU A 1 133 ? -6.986 49.905 15.228 1.00 38.43 109 LEU A CA 1
ATOM 758 C C . LEU A 1 133 ? -8.253 50.205 16.041 1.00 38.77 109 LEU A C 1
ATOM 759 O O . LEU A 1 133 ? -9.173 49.367 16.147 1.00 39.11 109 LEU A O 1
ATOM 764 N N . VAL A 1 134 ? -8.314 51.415 16.578 1.00 38.24 110 VAL A N 1
ATOM 765 C CA . VAL A 1 134 ? -9.414 51.789 17.453 1.00 38.93 110 VAL A CA 1
ATOM 766 C C . VAL A 1 134 ? -10.772 51.727 16.705 1.00 39.95 110 VAL A C 1
ATOM 767 O O . VAL A 1 134 ? -11.740 51.201 17.239 1.00 40.11 110 VAL A O 1
ATOM 771 N N . ARG A 1 135 ? -10.803 52.201 15.461 1.00 41.58 111 ARG A N 1
ATOM 772 C CA . ARG A 1 135 ? -12.023 52.211 14.645 1.00 43.75 111 ARG A CA 1
ATOM 773 C C . ARG A 1 135 ? -12.518 50.792 14.335 1.00 43.56 111 ARG A C 1
ATOM 774 O O . ARG A 1 135 ? -13.713 50.507 14.455 1.00 43.18 111 ARG A O 1
ATOM 782 N N . SER A 1 136 ? -11.589 49.915 13.947 1.00 43.22 112 SER A N 1
ATOM 783 C CA . SER A 1 136 ? -11.864 48.494 13.722 1.00 43.91 112 SER A CA 1
ATOM 784 C C . SER A 1 136 ? -12.543 47.886 14.945 1.00 42.78 112 SER A C 1
ATOM 785 O O . SER A 1 136 ? -13.574 47.224 14.826 1.00 43.87 112 SER A O 1
ATOM 788 N N . LEU A 1 137 ? -11.949 48.103 16.117 1.00 41.13 113 LEU A N 1
ATOM 789 C CA . LEU A 1 137 ? -12.460 47.511 17.345 1.00 40.66 113 LEU A CA 1
ATOM 790 C C . LEU A 1 137 ? -13.790 48.129 17.774 1.00 40.62 113 LEU A C 1
ATOM 791 O O . LEU A 1 137 ? -14.669 47.407 18.232 1.00 41.68 113 LEU A O 1
ATOM 796 N N . ALA A 1 138 ? -13.929 49.451 17.630 1.00 40.16 114 ALA A N 1
ATOM 797 C CA . ALA A 1 138 ? -15.190 50.153 17.932 1.00 41.51 114 ALA A CA 1
ATOM 798 C C . ALA A 1 138 ? -16.357 49.657 17.074 1.00 43.33 114 ALA A C 1
ATOM 799 O O . ALA A 1 138 ? -17.484 49.515 17.574 1.00 44.04 114 ALA A O 1
ATOM 801 N N . ASP A 1 139 ? -16.084 49.392 15.798 1.00 45.02 115 ASP A N 1
ATOM 802 C CA . ASP A 1 139 ? -17.085 48.854 14.869 1.00 47.40 115 ASP A CA 1
ATOM 803 C C . ASP A 1 139 ? -17.617 47.495 15.313 1.00 47.89 115 ASP A C 1
ATOM 804 O O . ASP A 1 139 ? -18.833 47.229 15.214 1.00 48.44 115 ASP A O 1
ATOM 809 N N . VAL A 1 140 ? -16.718 46.637 15.802 1.00 45.68 116 VAL A N 1
ATOM 810 C CA . VAL A 1 140 ? -17.134 45.329 16.326 1.00 45.87 116 VAL A CA 1
ATOM 811 C C . VAL A 1 140 ? -17.938 45.455 17.623 1.00 45.56 116 VAL A C 1
ATOM 812 O O . VAL A 1 140 ? -18.937 44.753 17.809 1.00 46.44 116 VAL A O 1
ATOM 816 N N . VAL A 1 141 ? -17.496 46.336 18.525 1.00 44.02 117 VAL A N 1
ATOM 817 C CA . VAL A 1 141 ? -18.219 46.540 19.775 1.00 43.26 117 VAL A CA 1
ATOM 818 C C . VAL A 1 141 ? -19.608 47.127 19.498 1.00 45.05 117 VAL A C 1
ATOM 819 O O . VAL A 1 141 ? -20.598 46.640 20.048 1.00 45.58 117 VAL A O 1
ATOM 823 N N . GLN A 1 142 ? -19.674 48.147 18.639 1.00 46.19 118 GLN A N 1
ATOM 824 C CA . GLN A 1 142 ? -20.954 48.775 18.264 1.00 48.81 118 GLN A CA 1
ATOM 825 C C . GLN A 1 142 ? -21.966 47.721 17.810 1.00 51.15 118 GLN A C 1
ATOM 826 O O . GLN A 1 142 ? -23.096 47.709 18.297 1.00 52.34 118 GLN A O 1
ATOM 832 N N . ALA A 1 143 ? -21.536 46.833 16.907 1.00 51.67 119 ALA A N 1
ATOM 833 C CA . ALA A 1 143 ? -22.378 45.762 16.370 1.00 53.77 119 ALA A CA 1
ATOM 834 C C . ALA A 1 143 ? -22.751 44.730 17.435 1.00 54.18 119 ALA A C 1
ATOM 835 O O . ALA A 1 143 ? -23.853 44.202 17.425 1.00 54.86 119 ALA A O 1
ATOM 837 N N . GLU A 1 144 ? -21.826 44.459 18.354 1.00 53.49 120 GLU A N 1
ATOM 838 C CA . GLU A 1 144 ? -22.073 43.517 19.445 1.00 54.44 120 GLU A CA 1
ATOM 839 C C . GLU A 1 144 ? -23.155 44.001 20.405 1.00 55.04 120 GLU A C 1
ATOM 840 O O . GLU A 1 144 ? -24.063 43.245 20.738 1.00 56.51 120 GLU A O 1
ATOM 846 N N . VAL A 1 145 ? -23.063 45.258 20.835 1.00 53.98 121 VAL A N 1
ATOM 847 C CA . VAL A 1 145 ? -23.882 45.751 21.947 1.00 55.16 121 VAL A CA 1
ATOM 848 C C . VAL A 1 145 ? -25.152 46.488 21.507 1.00 57.85 121 VAL A C 1
ATOM 849 O O . VAL A 1 145 ? -26.120 46.559 22.268 1.00 59.12 121 VAL A O 1
ATOM 853 N N . ALA A 1 146 ? -25.147 47.013 20.278 1.00 59.38 122 ALA A N 1
ATOM 854 C CA . ALA A 1 146 ? -26.237 47.856 19.772 1.00 61.77 122 ALA A CA 1
ATOM 855 C C . ALA A 1 146 ? -26.587 48.970 20.770 1.00 61.99 122 ALA A C 1
ATOM 856 O O . ALA A 1 146 ? -25.796 49.886 20.978 1.00 60.99 122 ALA A O 1
ATOM 858 N N . ASP A 1 147 ? -27.749 48.861 21.405 1.00 64.04 123 ASP A N 1
ATOM 859 C CA . ASP A 1 147 ? -28.224 49.860 22.369 1.00 65.03 123 ASP A CA 1
ATOM 860 C C . ASP A 1 147 ? -28.382 49.320 23.794 1.00 64.24 123 ASP A C 1
ATOM 861 O O . ASP A 1 147 ? -28.920 50.004 24.660 1.00 65.12 123 ASP A O 1
ATOM 866 N N . GLY A 1 148 ? -27.914 48.098 24.033 1.00 62.93 124 GLY A N 1
ATOM 867 C CA . GLY A 1 148 ? -27.912 47.531 25.376 1.00 61.25 124 GLY A CA 1
ATOM 868 C C . GLY A 1 148 ? -26.788 48.137 26.203 1.00 59.23 124 GLY A C 1
ATOM 869 O O . GLY A 1 148 ? -25.813 48.685 25.654 1.00 58.15 124 GLY A O 1
ATOM 870 N N . GLU A 1 149 ? -26.931 48.051 27.522 1.00 58.23 125 GLU A N 1
ATOM 871 C CA . GLU A 1 149 ? -25.893 48.478 28.459 1.00 56.17 125 GLU A CA 1
ATOM 872 C C . GLU A 1 149 ? -24.626 47.636 28.311 1.00 52.41 125 GLU A C 1
ATOM 873 O O . GLU A 1 149 ? -24.692 46.415 28.184 1.00 51.95 125 GLU A O 1
ATOM 879 N N . PHE A 1 150 ? -23.471 48.289 28.361 1.00 49.05 126 PHE A N 1
ATOM 880 C CA . PHE A 1 150 ? -22.200 47.584 28.308 1.00 45.71 126 PHE A CA 1
ATOM 881 C C . PHE A 1 150 ? -21.100 48.377 29.008 1.00 43.89 126 PHE A C 1
ATOM 882 O O . PHE A 1 150 ? -21.254 49.569 29.269 1.00 43.90 126 PHE A O 1
ATOM 890 N N . ALA A 1 151 ? -20.012 47.684 29.320 1.00 41.54 127 ALA A N 1
ATOM 891 C CA . ALA A 1 151 ? -18.774 48.285 29.774 1.00 40.00 127 ALA A CA 1
ATOM 892 C C . ALA A 1 151 ? -17.567 47.571 29.131 1.00 38.79 127 ALA A C 1
ATOM 893 O O . ALA A 1 151 ? -17.694 46.486 28.543 1.00 38.56 127 ALA A O 1
ATOM 895 N N . LEU A 1 152 ? -16.400 48.193 29.259 1.00 37.75 128 LEU A N 1
ATOM 896 C CA . LEU A 1 152 ? -15.162 47.679 28.697 1.00 37.85 128 LEU A CA 1
ATOM 897 C C . LEU A 1 152 ? -14.101 47.548 29.792 1.00 36.87 128 LEU A C 1
ATOM 898 O O . LEU A 1 152 ? -14.063 48.350 30.743 1.00 37.05 128 LEU A O 1
ATOM 903 N N . ALA A 1 153 ? -13.237 46.545 29.662 1.00 35.25 129 ALA A N 1
ATOM 904 C CA . ALA A 1 153 ? -12.101 46.402 30.561 1.00 34.51 129 ALA A CA 1
ATOM 905 C C . ALA A 1 153 ? -10.912 45.841 29.783 1.00 34.59 129 ALA A C 1
ATOM 906 O O . ALA A 1 153 ? -11.098 45.151 28.781 1.00 33.68 129 ALA A O 1
ATOM 908 N N . GLY A 1 154 ? -9.700 46.105 30.259 1.00 33.25 130 GLY A N 1
ATOM 909 C CA . GLY A 1 154 ? -8.518 45.582 29.582 1.00 32.87 130 GLY A CA 1
ATOM 910 C C . GLY A 1 154 ? -7.325 45.548 30.512 1.00 33.17 130 GLY A C 1
ATOM 911 O O . GLY A 1 154 ? -7.149 46.440 31.378 1.00 32.48 130 GLY A O 1
ATOM 912 N N . HIS A 1 155 ? -6.485 44.538 30.311 1.00 31.74 131 HIS A N 1
ATOM 913 C CA . HIS A 1 155 ? -5.262 44.424 31.071 1.00 31.94 131 HIS A CA 1
ATOM 914 C C . HIS A 1 155 ? -4.146 45.120 30.291 1.00 30.79 131 HIS A C 1
ATOM 915 O O . HIS A 1 155 ? -3.950 44.852 29.106 1.00 31.02 131 HIS A O 1
ATOM 922 N N . SER A 1 156 ? -3.413 45.997 30.974 1.00 31.59 132 SER A N 1
ATOM 923 C CA . SER A 1 156 ? -2.226 46.666 30.428 1.00 30.45 132 SER A CA 1
ATOM 924 C C . SER A 1 156 ? -2.561 47.413 29.119 1.00 30.65 132 SER A C 1
ATOM 925 O O . SER A 1 156 ? -3.457 48.259 29.128 1.00 30.47 132 SER A O 1
ATOM 928 N N . SER A 1 157 ? -1.880 47.090 28.009 1.00 29.74 133 SER A N 1
ATOM 929 C CA . SER A 1 157 ? -2.192 47.695 26.687 1.00 29.90 133 SER A CA 1
ATOM 930 C C . SER A 1 157 ? -3.637 47.483 26.286 1.00 29.76 133 SER A C 1
ATOM 931 O O . SER A 1 157 ? -4.207 48.316 25.572 1.00 30.95 133 SER A O 1
ATOM 934 N N . GLY A 1 158 ? -4.238 46.389 26.771 1.00 29.82 134 GLY A N 1
ATOM 935 C CA . GLY A 1 158 ? -5.663 46.125 26.583 1.00 29.44 134 GLY A CA 1
ATOM 936 C C . GLY A 1 158 ? -6.530 47.183 27.254 1.00 29.49 134 GLY A C 1
ATOM 937 O O . GLY A 1 158 ? -7.571 47.564 26.725 1.00 28.38 134 GLY A O 1
ATOM 938 N N . GLY A 1 159 ? -6.078 47.676 28.405 1.00 29.50 135 GLY A N 1
ATOM 939 C CA . GLY A 1 159 ? -6.793 48.762 29.114 1.00 30.08 135 GLY A CA 1
ATOM 940 C C . GLY A 1 159 ? -6.648 50.065 28.377 1.00 29.86 135 GLY A C 1
ATOM 941 O O . GLY A 1 159 ? -7.615 50.850 28.259 1.00 30.41 135 GLY A O 1
ATOM 942 N N . VAL A 1 160 ? -5.436 50.301 27.867 1.00 30.23 136 VAL A N 1
ATOM 943 C CA . VAL A 1 160 ? -5.179 51.487 27.067 1.00 30.00 136 VAL A CA 1
ATOM 944 C C . VAL A 1 160 ? -6.132 51.508 25.855 1.00 29.85 136 VAL A C 1
ATOM 945 O O . VAL A 1 160 ? -6.806 52.518 25.578 1.00 30.08 136 VAL A O 1
ATOM 949 N N . VAL A 1 161 ? -6.174 50.391 25.135 1.00 29.58 137 VAL A N 1
ATOM 950 C CA . VAL A 1 161 ? -6.970 50.300 23.917 1.00 30.17 137 VAL A CA 1
ATOM 951 C C . VAL A 1 161 ? -8.487 50.361 24.245 1.00 30.64 137 VAL A C 1
ATOM 952 O O . VAL A 1 161 ? -9.246 51.032 23.536 1.00 31.70 137 VAL A O 1
ATOM 956 N N . ALA A 1 162 ? -8.904 49.702 25.333 1.00 29.57 138 ALA A N 1
ATOM 957 C CA . ALA A 1 162 ? -10.279 49.831 25.850 1.00 30.88 138 ALA A CA 1
ATOM 958 C C . ALA A 1 162 ? -10.703 51.288 26.063 1.00 31.81 138 ALA A C 1
ATOM 959 O O . ALA A 1 162 ? -11.816 51.665 25.714 1.00 32.75 138 ALA A O 1
ATOM 961 N N . TYR A 1 163 ? -9.816 52.094 26.646 1.00 31.87 139 TYR A N 1
ATOM 962 C CA . TYR A 1 163 ? -10.113 53.501 26.914 1.00 33.03 139 TYR A CA 1
ATOM 963 C C . TYR A 1 163 ? -10.344 54.255 25.595 1.00 33.59 139 TYR A C 1
ATOM 964 O O . TYR A 1 163 ? -11.292 55.045 25.479 1.00 34.93 139 TYR A O 1
ATOM 973 N N . GLU A 1 164 ? -9.470 54.010 24.617 1.00 33.26 140 GLU A N 1
ATOM 974 C CA . GLU A 1 164 ? -9.579 54.634 23.285 1.00 34.40 140 GLU A CA 1
ATOM 975 C C . GLU A 1 164 ? -10.842 54.226 22.501 1.00 35.03 140 GLU A C 1
ATOM 976 O O . GLU A 1 164 ? -11.472 55.073 21.850 1.00 36.54 140 GLU A O 1
ATOM 982 N N . VAL A 1 165 ? -11.207 52.943 22.581 1.00 33.68 141 VAL A N 1
ATOM 983 C CA . VAL A 1 165 ? -12.442 52.420 21.992 1.00 34.70 141 VAL A CA 1
ATOM 984 C C . VAL A 1 165 ? -13.683 53.039 22.652 1.00 36.07 141 VAL A C 1
ATOM 985 O O . VAL A 1 165 ? -14.638 53.415 21.962 1.00 37.00 141 VAL A O 1
ATOM 989 N N . ALA A 1 166 ? -13.654 53.173 23.977 1.00 36.46 142 ALA A N 1
ATOM 990 C CA . ALA A 1 166 ? -14.710 53.877 24.712 1.00 38.33 142 ALA A CA 1
ATOM 991 C C . ALA A 1 166 ? -14.893 55.311 24.212 1.00 40.29 142 ALA A C 1
ATOM 992 O O . ALA A 1 166 ? -16.018 55.740 23.979 1.00 41.21 142 ALA A O 1
ATOM 994 N N . ARG A 1 167 ? -13.786 56.050 24.060 1.00 41.35 143 ARG A N 1
ATOM 995 C CA . ARG A 1 167 ? -13.845 57.427 23.573 1.00 44.04 143 ARG A CA 1
ATOM 996 C C . ARG A 1 167 ? -14.493 57.491 22.192 1.00 44.83 143 ARG A C 1
ATOM 997 O O . ARG A 1 167 ? -15.315 58.383 21.934 1.00 46.60 143 ARG A O 1
ATOM 1005 N N . GLU A 1 168 ? -14.113 56.558 21.314 1.00 43.81 144 GLU A N 1
ATOM 1006 C CA . GLU A 1 168 ? -14.646 56.516 19.950 1.00 44.70 144 GLU A CA 1
ATOM 1007 C C . GLU A 1 168 ? -16.147 56.210 19.959 1.00 45.05 144 GLU A C 1
ATOM 1008 O O . GLU A 1 168 ? -16.912 56.813 19.196 1.00 47.14 144 GLU A O 1
ATOM 1014 N N . LEU A 1 169 ? -16.572 55.285 20.814 1.00 42.71 145 LEU A N 1
ATOM 1015 C CA . LEU A 1 169 ? -18.008 54.964 20.917 1.00 43.93 145 LEU A CA 1
ATOM 1016 C C . LEU A 1 169 ? -18.818 56.144 21.477 1.00 44.81 145 LEU A C 1
ATOM 1017 O O . LEU A 1 169 ? -19.955 56.369 21.066 1.00 44.51 145 LEU A O 1
ATOM 1022 N N . GLU A 1 170 ? -18.216 56.898 22.398 1.00 44.67 146 GLU A N 1
ATOM 1023 C CA . GLU A 1 170 ? -18.839 58.124 22.907 1.00 47.42 146 GLU A CA 1
ATOM 1024 C C . GLU A 1 170 ? -18.988 59.191 21.812 1.00 49.23 146 GLU A C 1
ATOM 1025 O O . GLU A 1 170 ? -19.978 59.924 21.793 1.00 50.31 146 GLU A O 1
ATOM 1031 N N . ALA A 1 171 ? -18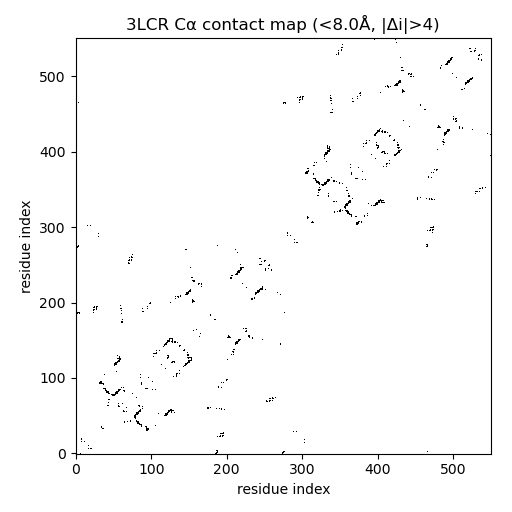.023 59.241 20.892 1.00 48.75 147 ALA A N 1
ATOM 1032 C CA . ALA A 1 171 ? -18.100 60.147 19.744 1.00 51.54 147 ALA A CA 1
ATOM 1033 C C . ALA A 1 171 ? -19.247 59.754 18.815 1.00 52.73 147 ALA A C 1
ATOM 1034 O O . ALA A 1 171 ? -19.877 60.616 18.196 1.00 55.36 147 ALA A O 1
ATOM 1036 N N . ARG A 1 172 ? -19.526 58.453 18.749 1.00 51.71 148 ARG A N 1
ATOM 1037 C CA . ARG A 1 172 ? -20.609 57.917 17.930 1.00 53.36 148 ARG A CA 1
ATOM 1038 C C . ARG A 1 172 ? -21.955 57.949 18.663 1.00 54.64 148 ARG A C 1
ATOM 1039 O O . ARG A 1 172 ? -22.961 57.501 18.127 1.00 56.55 148 ARG A O 1
ATOM 1047 N N . GLY A 1 173 ? -21.966 58.465 19.890 1.00 54.47 149 GLY A N 1
ATOM 1048 C CA . GLY A 1 173 ? -23.199 58.634 20.659 1.00 55.45 149 GLY A CA 1
ATOM 1049 C C . GLY A 1 173 ? -23.595 57.462 21.549 1.00 54.21 149 GLY A C 1
ATOM 1050 O O . GLY A 1 173 ? -24.715 57.418 22.059 1.00 54.76 149 GLY A O 1
ATOM 1051 N N . LEU A 1 174 ? -22.688 56.508 21.735 1.00 51.68 150 LEU A N 1
ATOM 1052 C CA . LEU A 1 174 ? -22.926 55.409 22.664 1.00 50.64 150 LEU A CA 1
ATOM 1053 C C . LEU A 1 174 ? -22.516 55.824 24.064 1.00 49.66 150 LEU A C 1
ATOM 1054 O O . LEU A 1 174 ? -21.763 56.784 24.227 1.00 49.35 150 LEU A O 1
ATOM 1059 N N . ALA A 1 175 ? -23.016 55.101 25.068 1.00 49.16 151 ALA A N 1
ATOM 1060 C CA . ALA A 1 175 ? -22.728 55.413 26.470 1.00 48.98 151 ALA A CA 1
ATOM 1061 C C . ALA A 1 175 ? -22.246 54.198 27.304 1.00 47.41 151 ALA A C 1
ATOM 1062 O O . ALA A 1 175 ? -22.980 53.672 28.146 1.00 48.05 151 ALA A O 1
ATOM 1064 N N . PRO A 1 176 ? -20.992 53.757 27.078 1.00 45.72 152 PRO A N 1
ATOM 1065 C CA . PRO A 1 176 ? -20.413 52.730 27.938 1.00 44.19 152 PRO A CA 1
ATOM 1066 C C . PRO A 1 176 ? -20.568 53.116 29.409 1.00 43.88 152 PRO A C 1
ATOM 1067 O O . PRO A 1 176 ? -20.432 54.296 29.752 1.00 44.11 152 PRO A O 1
ATOM 1071 N N . ARG A 1 177 ? -20.872 52.144 30.262 1.00 42.64 153 ARG A N 1
ATOM 1072 C CA . ARG A 1 177 ? -21.137 52.444 31.670 1.00 44.05 153 ARG A CA 1
ATOM 1073 C C . ARG A 1 177 ? -19.840 52.587 32.479 1.00 41.67 153 ARG A C 1
ATOM 1074 O O . ARG A 1 177 ? -19.843 53.109 33.592 1.00 41.61 153 ARG A O 1
ATOM 1082 N N . GLY A 1 178 ? -18.737 52.140 31.900 1.00 39.49 154 GLY A N 1
ATOM 1083 C CA . GLY A 1 178 ? -17.453 52.226 32.572 1.00 38.31 154 GLY A CA 1
ATOM 1084 C C . GLY A 1 178 ? -16.335 51.617 31.761 1.00 37.49 154 GLY A C 1
ATOM 1085 O O . GLY A 1 178 ? -16.578 50.865 30.807 1.00 37.97 154 GLY A O 1
ATOM 1086 N N . VAL A 1 179 ? -15.103 51.968 32.125 1.00 35.08 155 VAL A N 1
ATOM 1087 C CA . VAL A 1 179 ? -13.932 51.312 31.570 1.00 34.70 155 VAL A CA 1
ATOM 1088 C C . VAL A 1 179 ? -13.017 50.959 32.736 1.00 33.67 155 VAL A C 1
ATOM 1089 O O . VAL A 1 179 ? -12.746 51.795 33.587 1.00 32.83 155 VAL A O 1
ATOM 1093 N N . VAL A 1 180 ? -12.549 49.723 32.753 1.00 33.02 156 VAL A N 1
ATOM 1094 C CA . VAL A 1 180 ? -11.597 49.267 33.763 1.00 32.80 156 VAL A CA 1
ATOM 1095 C C . VAL A 1 180 ? -10.237 49.023 33.115 1.00 33.08 156 VAL A C 1
ATOM 1096 O O . VAL A 1 180 ? -10.136 48.292 32.127 1.00 32.97 156 VAL A O 1
ATOM 1100 N N . LEU A 1 181 ? -9.195 49.654 33.650 1.00 32.36 157 LEU A N 1
ATOM 1101 C CA . LEU A 1 181 ? -7.842 49.424 33.163 1.00 32.57 157 LEU A CA 1
ATOM 1102 C C . LEU A 1 181 ? -7.059 48.716 34.256 1.00 32.82 157 LEU A C 1
ATOM 1103 O O . LEU A 1 181 ? -7.049 49.178 35.393 1.00 34.07 157 LEU A O 1
ATOM 1108 N N . ILE A 1 182 ? -6.399 47.608 33.919 1.00 32.72 158 ILE A N 1
ATOM 1109 C CA . ILE A 1 182 ? -5.634 46.850 34.920 1.00 34.21 158 ILE A CA 1
ATOM 1110 C C . ILE A 1 182 ? -4.139 47.028 34.669 1.00 34.78 158 ILE A C 1
ATOM 1111 O O . ILE A 1 182 ? -3.571 46.499 33.686 1.00 34.04 158 ILE A O 1
ATOM 1116 N N . ASP A 1 183 ? -3.516 47.810 35.552 1.00 34.67 159 ASP A N 1
ATOM 1117 C CA . ASP A 1 183 ? -2.095 48.154 35.460 1.00 35.14 159 ASP A CA 1
ATOM 1118 C C . ASP A 1 183 ? -1.623 48.668 34.092 1.00 34.10 159 ASP A C 1
ATOM 1119 O O . ASP A 1 183 ? -0.591 48.227 33.606 1.00 35.02 159 ASP A O 1
ATOM 1124 N N . SER A 1 184 ? -2.363 49.598 33.490 1.00 32.66 160 SER A N 1
ATOM 1125 C CA . SER A 1 184 ? -1.941 50.222 32.250 1.00 32.27 160 SER A CA 1
ATOM 1126 C C . SER A 1 184 ? -0.845 51.255 32.519 1.00 33.33 160 SER A C 1
ATOM 1127 O O . SER A 1 184 ? -0.849 51.917 33.551 1.00 34.12 160 SER A O 1
ATOM 1130 N N . TYR A 1 185 ? 0.090 51.389 31.594 1.00 32.93 161 TYR A N 1
ATOM 1131 C CA . TYR A 1 185 ? 1.226 52.297 31.758 1.00 35.49 161 TYR A CA 1
ATOM 1132 C C . TYR A 1 185 ? 1.530 52.860 30.358 1.00 37.40 161 TYR A C 1
ATOM 1133 O O . TYR A 1 185 ? 0.988 52.382 29.336 1.00 36.50 161 TYR A O 1
ATOM 1142 N N . SER A 1 186 ? 2.387 53.869 30.299 1.00 38.37 162 SER A N 1
ATOM 1143 C CA . SER A 1 186 ? 2.728 54.492 29.018 1.00 40.69 162 SER A CA 1
ATOM 1144 C C . SER A 1 186 ? 4.168 54.973 29.141 1.00 42.22 162 SER A C 1
ATOM 1145 O O . SER A 1 186 ? 4.506 55.652 30.105 1.00 41.88 162 SER A O 1
ATOM 1148 N N . PHE A 1 187 ? 5.034 54.566 28.221 1.00 43.69 163 PHE A N 1
ATOM 1149 C CA . PHE A 1 187 ? 6.437 54.946 28.330 1.00 47.68 163 PHE A CA 1
ATOM 1150 C C . PHE A 1 187 ? 6.669 56.382 27.900 1.00 50.73 163 PHE A C 1
ATOM 1151 O O . PHE A 1 187 ? 6.126 56.822 26.894 1.00 50.71 163 PHE A O 1
ATOM 1159 N N . ASP A 1 188 ? 7.483 57.085 28.690 1.00 54.83 164 ASP A N 1
ATOM 1160 C CA . ASP A 1 188 ? 7.794 58.494 28.499 1.00 58.43 164 ASP A CA 1
ATOM 1161 C C . ASP A 1 188 ? 9.066 58.643 27.665 1.00 60.57 164 ASP A C 1
ATOM 1162 O O . ASP A 1 188 ? 10.004 57.854 27.791 1.00 60.72 164 ASP A O 1
ATOM 1167 N N . GLY A 1 189 ? 9.073 59.644 26.795 1.00 62.36 165 GLY A N 1
ATOM 1168 C CA . GLY A 1 189 ? 10.232 59.913 25.954 1.00 65.35 165 GLY A CA 1
ATOM 1169 C C . GLY A 1 189 ? 10.536 58.800 24.970 1.00 65.33 165 GLY A C 1
ATOM 1170 O O . GLY A 1 189 ? 9.635 58.122 24.465 1.00 63.96 165 GLY A O 1
ATOM 1171 N N . ASP A 1 190 ? 11.826 58.606 24.728 1.00 66.33 166 ASP A N 1
ATOM 1172 C CA . ASP A 1 190 ? 12.313 57.708 23.687 1.00 66.52 166 ASP A CA 1
ATOM 1173 C C . ASP A 1 190 ? 12.876 56.406 24.263 1.00 65.28 166 ASP A C 1
ATOM 1174 O O . ASP A 1 190 ? 12.915 55.390 23.566 1.00 64.74 166 ASP A O 1
ATOM 1179 N N . GLY A 1 191 ? 13.317 56.438 25.522 1.00 65.30 167 GLY A N 1
ATOM 1180 C CA . GLY A 1 191 ? 13.820 55.224 26.185 1.00 63.87 167 GLY A CA 1
ATOM 1181 C C . GLY A 1 191 ? 14.413 55.448 27.563 1.00 64.37 167 GLY A C 1
ATOM 1182 O O . GLY A 1 191 ? 14.008 56.371 28.272 1.00 66.06 167 GLY A O 1
ATOM 1183 N N . GLY A 1 192 ? 15.372 54.598 27.934 1.00 63.60 168 GLY A N 1
ATOM 1184 C CA . GLY A 1 192 ? 16.039 54.652 29.243 1.00 63.53 168 GLY A CA 1
ATOM 1185 C C . GLY A 1 192 ? 16.334 53.262 29.802 1.00 62.30 168 GLY A C 1
ATOM 1186 O O . GLY A 1 192 ? 15.717 52.270 29.392 1.00 59.91 168 GLY A O 1
ATOM 1187 N N . ARG A 1 193 ? 17.267 53.189 30.748 1.00 63.15 169 ARG A N 1
ATOM 1188 C CA . ARG A 1 193 ? 17.663 51.911 31.355 1.00 62.75 169 ARG A CA 1
ATOM 1189 C C . ARG A 1 193 ? 16.552 51.241 32.197 1.00 60.22 169 ARG A C 1
ATOM 1190 O O . ARG A 1 193 ? 16.332 50.031 32.057 1.00 59.01 169 ARG A O 1
ATOM 1198 N N . PRO A 1 194 ? 15.857 52.011 33.071 1.00 59.27 170 PRO A N 1
ATOM 1199 C CA . PRO A 1 194 ? 14.691 51.433 33.754 1.00 56.91 170 PRO A CA 1
ATOM 1200 C C . PRO A 1 194 ? 13.691 50.791 32.795 1.00 53.47 170 PRO A C 1
ATOM 1201 O O . PRO A 1 194 ? 13.167 49.703 33.078 1.00 51.77 170 PRO A O 1
ATOM 1205 N N . GLU A 1 195 ? 13.451 51.449 31.661 1.00 51.27 171 GLU A N 1
ATOM 1206 C CA . GLU A 1 195 ? 12.527 50.938 30.665 1.00 48.87 171 GLU A CA 1
ATOM 1207 C C . GLU A 1 195 ? 12.979 49.565 30.144 1.00 48.03 171 GLU A C 1
ATOM 1208 O O . GLU A 1 195 ? 12.162 48.641 30.048 1.00 46.39 171 GLU A O 1
ATOM 1214 N N . GLU A 1 196 ? 14.274 49.439 29.842 1.00 48.39 172 GLU A N 1
ATOM 1215 C CA . GLU A 1 196 ? 14.842 48.208 29.300 1.00 48.81 172 GLU A CA 1
ATOM 1216 C C . GLU A 1 196 ? 14.610 47.045 30.271 1.00 47.91 172 GLU A C 1
ATOM 1217 O O . GLU A 1 196 ? 14.185 45.962 29.866 1.00 46.23 172 GLU A O 1
ATOM 1223 N N . LEU A 1 197 ? 14.909 47.289 31.544 1.00 48.43 173 LEU A N 1
ATOM 1224 C CA . LEU A 1 197 ? 14.736 46.315 32.619 1.00 48.69 173 LEU A CA 1
ATOM 1225 C C . LEU A 1 197 ? 13.280 45.889 32.794 1.00 46.38 173 LEU A C 1
ATOM 1226 O O . LEU A 1 197 ? 12.997 44.703 32.965 1.00 46.29 173 LEU A O 1
ATOM 1231 N N . PHE A 1 198 ? 12.360 46.851 32.733 1.00 43.80 174 PHE A N 1
ATOM 1232 C CA . PHE A 1 198 ? 10.935 46.557 32.855 1.00 42.92 174 PHE A CA 1
ATOM 1233 C C . PHE A 1 198 ? 10.444 45.735 31.660 1.00 40.93 174 PHE A C 1
ATOM 1234 O O . PHE A 1 198 ? 9.800 44.691 31.835 1.00 39.21 174 PHE A O 1
ATOM 1242 N N . ARG A 1 199 ? 10.775 46.180 30.447 1.00 40.48 175 ARG A N 1
ATOM 1243 C CA . ARG A 1 199 ? 10.404 45.438 29.237 1.00 40.45 175 ARG A CA 1
ATOM 1244 C C . ARG A 1 199 ? 11.017 44.047 29.203 1.00 40.84 175 ARG A C 1
ATOM 1245 O O . ARG A 1 199 ? 10.382 43.101 28.729 1.00 40.49 175 ARG A O 1
ATOM 1253 N N . SER A 1 200 ? 12.250 43.928 29.679 1.00 40.02 176 SER A N 1
ATOM 1254 C CA . SER A 1 200 ? 12.881 42.634 29.737 1.00 43.09 176 SER A CA 1
ATOM 1255 C C . SER A 1 200 ? 12.106 41.705 30.692 1.00 43.04 176 SER A C 1
ATOM 1256 O O . SER A 1 200 ? 11.892 40.529 30.388 1.00 43.49 176 SER A O 1
ATOM 1259 N N . ALA A 1 201 ? 11.660 42.246 31.821 1.00 42.56 177 ALA A N 1
ATOM 1260 C CA . ALA A 1 201 ? 10.862 41.466 32.781 1.00 43.43 177 ALA A CA 1
ATOM 1261 C C . ALA A 1 201 ? 9.511 41.042 32.185 1.00 41.97 177 ALA A C 1
ATOM 1262 O O . ALA A 1 201 ? 9.031 39.925 32.426 1.00 43.83 177 ALA A O 1
ATOM 1264 N N . LEU A 1 202 ? 8.886 41.937 31.430 1.00 39.43 178 LEU A N 1
ATOM 1265 C CA . LEU A 1 202 ? 7.636 41.603 30.746 1.00 38.82 178 LEU A CA 1
ATOM 1266 C C . LEU A 1 202 ? 7.876 40.470 29.762 1.00 39.65 178 LEU A C 1
ATOM 1267 O O . LEU A 1 202 ? 7.122 39.487 29.735 1.00 38.64 178 LEU A O 1
ATOM 1272 N N . ASN A 1 203 ? 8.930 40.631 28.958 1.00 39.95 179 ASN A N 1
ATOM 1273 C CA . ASN A 1 203 ? 9.336 39.635 27.961 1.00 43.08 179 ASN A CA 1
ATOM 1274 C C . ASN A 1 203 ? 9.562 38.236 28.552 1.00 45.94 179 ASN A C 1
ATOM 1275 O O . ASN A 1 203 ? 9.154 37.242 27.946 1.00 46.80 179 ASN A O 1
ATOM 1280 N N . GLU A 1 204 ? 10.211 38.157 29.717 1.00 49.02 180 GLU A N 1
ATOM 1281 C CA . GLU A 1 204 ? 10.367 36.866 30.439 1.00 52.86 180 GLU A CA 1
ATOM 1282 C C . GLU A 1 204 ? 9.036 36.124 30.577 1.00 52.68 180 GLU A C 1
ATOM 1283 O O . GLU A 1 204 ? 8.955 34.932 30.259 1.00 54.07 180 GLU A O 1
ATOM 1289 N N . ARG A 1 205 ? 8.002 36.828 31.047 1.00 50.23 181 ARG A N 1
ATOM 1290 C CA . ARG A 1 205 ? 6.713 36.206 31.330 1.00 50.47 181 ARG A CA 1
ATOM 1291 C C . ARG A 1 205 ? 5.951 35.879 30.057 1.00 48.83 181 ARG A C 1
ATOM 1292 O O . ARG A 1 205 ? 5.318 34.822 29.988 1.00 50.05 181 ARG A O 1
ATOM 1300 N N . PHE A 1 206 ? 6.020 36.778 29.062 1.00 45.84 182 PHE A N 1
ATOM 1301 C CA . PHE A 1 206 ? 5.381 36.576 27.757 1.00 44.73 182 PHE A CA 1
ATOM 1302 C C . PHE A 1 206 ? 5.883 35.294 27.090 1.00 46.46 182 PHE A C 1
ATOM 1303 O O . PHE A 1 206 ? 5.091 34.445 26.668 1.00 47.74 182 PHE A O 1
ATOM 1311 N N . VAL A 1 207 ? 7.206 35.167 26.990 1.00 46.84 183 VAL A N 1
ATOM 1312 C CA . VAL A 1 207 ? 7.836 34.031 26.327 1.00 49.12 183 VAL A CA 1
ATOM 1313 C C . VAL A 1 207 ? 7.545 32.727 27.088 1.00 52.86 183 VAL A C 1
ATOM 1314 O O . VAL A 1 207 ? 7.287 31.693 26.467 1.00 54.13 183 VAL A O 1
ATOM 1318 N N . GLU A 1 208 ? 7.566 32.788 28.425 1.00 53.99 184 GLU A N 1
ATOM 1319 C CA . GLU A 1 208 ? 7.315 31.599 29.255 1.00 58.00 184 GLU A CA 1
ATOM 1320 C C . GLU A 1 208 ? 5.880 31.088 29.078 1.00 59.55 184 GLU A C 1
ATOM 1321 O O . GLU A 1 208 ? 5.655 29.886 28.932 1.00 61.86 184 GLU A O 1
ATOM 1327 N N . TYR A 1 209 ? 4.923 32.012 29.075 1.00 58.82 185 TYR A N 1
ATOM 1328 C CA . TYR A 1 209 ? 3.536 31.689 28.758 1.00 60.36 185 TYR A CA 1
ATOM 1329 C C . TYR A 1 209 ? 3.423 30.957 27.415 1.00 61.06 185 TYR A C 1
ATOM 1330 O O . TYR A 1 209 ? 2.803 29.894 27.345 1.00 63.81 185 TYR A O 1
ATOM 1339 N N . LEU A 1 210 ? 4.025 31.513 26.360 1.00 58.69 186 LEU A N 1
ATOM 1340 C CA . LEU A 1 210 ? 3.958 30.901 25.024 1.00 59.38 186 LEU A CA 1
ATOM 1341 C C . LEU A 1 210 ? 4.646 29.538 24.943 1.00 62.34 186 LEU A C 1
ATOM 1342 O O . LEU A 1 210 ? 4.171 28.660 24.233 1.00 64.60 186 LEU A O 1
ATOM 1347 N N . ARG A 1 211 ? 5.767 29.384 25.649 1.00 63.16 187 ARG A N 1
ATOM 1348 C CA . ARG A 1 211 ? 6.451 28.094 25.768 1.00 67.13 187 ARG A CA 1
ATOM 1349 C C . ARG A 1 211 ? 5.546 27.038 26.410 1.00 70.97 187 ARG A C 1
ATOM 1350 O O . ARG A 1 211 ? 5.500 25.892 25.950 1.00 73.48 187 ARG A O 1
ATOM 1358 N N . LEU A 1 212 ? 4.836 27.444 27.465 1.00 72.09 188 LEU A N 1
ATOM 1359 C CA . LEU A 1 212 ? 3.927 26.574 28.225 1.00 76.52 188 LEU A CA 1
ATOM 1360 C C . LEU A 1 212 ? 2.616 26.324 27.487 1.00 78.31 188 LEU A C 1
ATOM 1361 O O . LEU A 1 212 ? 2.131 25.191 27.423 1.00 81.99 188 LEU A O 1
ATOM 1366 N N . THR A 1 213 ? 2.051 27.404 26.952 1.00 76.89 189 THR A N 1
ATOM 1367 C CA . THR A 1 213 ? 0.827 27.402 26.149 1.00 78.71 189 THR A CA 1
ATOM 1368 C C . THR A 1 213 ? 0.979 26.585 24.861 1.00 81.34 189 THR A C 1
ATOM 1369 O O . THR A 1 213 ? -0.010 26.135 24.281 1.00 83.72 189 THR A O 1
ATOM 1373 N N . GLY A 1 214 ? 2.224 26.377 24.437 1.00 81.80 190 GLY A N 1
ATOM 1374 C CA . GLY A 1 214 ? 2.508 25.619 23.225 1.00 83.94 190 GLY A CA 1
ATOM 1375 C C . GLY A 1 214 ? 2.457 26.516 22.006 1.00 81.53 190 GLY A C 1
ATOM 1376 O O . GLY A 1 214 ? 2.789 26.082 20.902 1.00 83.51 190 GLY A O 1
ATOM 1377 N N . GLY A 1 215 ? 2.052 27.769 22.226 1.00 78.45 191 GLY A N 1
ATOM 1378 C CA . GLY A 1 215 ? 1.926 28.804 21.191 1.00 75.28 191 GLY A CA 1
ATOM 1379 C C . GLY A 1 215 ? 2.909 28.688 20.043 1.00 74.89 191 GLY A C 1
ATOM 1380 O O . GLY A 1 215 ? 4.096 28.407 20.247 1.00 75.85 191 GLY A O 1
ATOM 1381 N N . GLY A 1 216 ? 2.406 28.888 18.827 1.00 73.88 192 GLY A N 1
ATOM 1382 C CA . GLY A 1 216 ? 3.233 28.822 17.625 1.00 72.40 192 GLY A CA 1
ATOM 1383 C C . GLY A 1 216 ? 3.407 30.201 17.023 1.00 67.72 192 GLY A C 1
ATOM 1384 O O . GLY A 1 216 ? 3.079 31.199 17.650 1.00 65.72 192 GLY A O 1
ATOM 1385 N N . ASN A 1 217 ? 3.929 30.249 15.806 1.00 67.01 193 ASN A N 1
ATOM 1386 C CA . ASN A 1 217 ? 4.092 31.497 15.062 1.00 63.00 193 ASN A CA 1
ATOM 1387 C C . ASN A 1 217 ? 4.685 32.602 15.949 1.00 57.70 193 ASN A C 1
ATOM 1388 O O . ASN A 1 217 ? 4.076 33.656 16.136 1.00 53.36 193 ASN A O 1
ATOM 1393 N N . LEU A 1 218 ? 5.871 32.338 16.492 1.00 55.56 194 LEU A N 1
ATOM 1394 C CA . LEU A 1 218 ? 6.512 33.245 17.431 1.00 52.40 194 LEU A CA 1
ATOM 1395 C C . LEU A 1 218 ? 6.887 34.584 16.783 1.00 49.43 194 LEU A C 1
ATOM 1396 O O . LEU A 1 218 ? 6.702 35.642 17.386 1.00 46.80 194 LEU A O 1
ATOM 1401 N N . SER A 1 219 ? 7.377 34.545 15.546 1.00 48.18 195 SER A N 1
ATOM 1402 C CA . SER A 1 219 ? 7.715 35.787 14.860 1.00 46.26 195 SER A CA 1
ATOM 1403 C C . SER A 1 219 ? 6.478 36.618 14.532 1.00 44.31 195 SER A C 1
ATOM 1404 O O . SER A 1 219 ? 6.518 37.842 14.636 1.00 42.06 195 SER A O 1
ATOM 1407 N N . GLN A 1 220 ? 5.390 35.954 14.137 1.00 45.17 196 GLN A N 1
ATOM 1408 C CA . GLN A 1 220 ? 4.156 36.669 13.849 1.00 45.65 196 GLN A CA 1
ATOM 1409 C C . GLN A 1 220 ? 3.680 37.398 15.102 1.00 43.53 196 GLN A C 1
ATOM 1410 O O . GLN A 1 220 ? 3.203 38.527 15.012 1.00 42.89 196 GLN A O 1
ATOM 1416 N N . ARG A 1 221 ? 3.806 36.751 16.262 1.00 4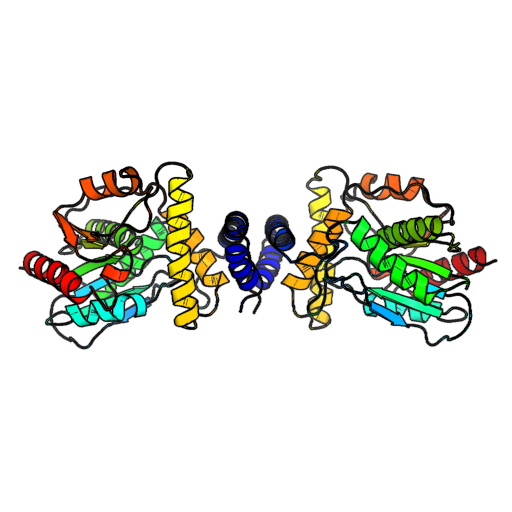3.54 197 ARG A N 1
ATOM 1417 C CA . ARG A 1 221 ? 3.292 37.301 17.533 1.00 42.20 197 ARG A CA 1
ATOM 1418 C C . ARG A 1 221 ? 4.128 38.447 18.072 1.00 39.68 197 ARG A C 1
ATOM 1419 O O . ARG A 1 221 ? 3.577 39.446 18.563 1.00 37.34 197 ARG A O 1
ATOM 1427 N N . ILE A 1 222 ? 5.451 38.290 17.985 1.00 39.37 198 ILE A N 1
ATOM 1428 C CA . ILE A 1 222 ? 6.374 39.308 18.480 1.00 39.31 198 ILE A CA 1
ATOM 1429 C C . ILE A 1 222 ? 6.369 40.535 17.584 1.00 37.92 198 ILE A C 1
ATOM 1430 O O . ILE A 1 222 ? 6.376 41.654 18.083 1.00 37.47 198 ILE A O 1
ATOM 1435 N N . THR A 1 223 ? 6.349 40.340 16.265 1.00 38.15 199 THR A N 1
ATOM 1436 C CA . THR A 1 223 ? 6.301 41.490 15.349 1.00 37.22 199 THR A CA 1
ATOM 1437 C C . THR A 1 223 ? 5.011 42.308 15.543 1.00 35.94 199 THR A C 1
ATOM 1438 O O . THR A 1 223 ? 5.034 43.548 15.506 1.00 34.52 199 THR A O 1
ATOM 1442 N N . ALA A 1 224 ? 3.894 41.613 15.765 1.00 35.83 200 ALA A N 1
ATOM 1443 C CA . ALA A 1 224 ? 2.618 42.290 16.017 1.00 35.24 200 ALA A CA 1
ATOM 1444 C C . ALA A 1 224 ? 2.654 43.085 17.337 1.00 33.44 200 ALA A C 1
ATOM 1445 O O . ALA A 1 224 ? 2.155 44.217 17.399 1.00 32.33 200 ALA A O 1
ATOM 1447 N N . GLN A 1 225 ? 3.246 42.487 18.373 1.00 32.39 201 GLN A N 1
ATOM 1448 C CA . GLN A 1 225 ? 3.434 43.159 19.658 1.00 32.47 201 GLN A CA 1
ATOM 1449 C C . GLN A 1 225 ? 4.267 44.415 19.492 1.00 32.52 201 GLN A C 1
ATOM 1450 O O . GLN A 1 225 ? 3.891 45.479 19.959 1.00 31.57 201 GLN A O 1
ATOM 1456 N N . VAL A 1 226 ? 5.406 44.285 18.815 1.00 33.06 202 VAL A N 1
ATOM 1457 C CA . VAL A 1 226 ? 6.346 45.389 18.710 1.00 33.03 202 VAL A CA 1
ATOM 1458 C C . VAL A 1 226 ? 5.684 46.553 17.945 1.00 33.02 202 VAL A C 1
ATOM 1459 O O . VAL A 1 226 ? 5.778 47.724 18.349 1.00 31.60 202 VAL A O 1
ATOM 1463 N N . TRP A 1 227 ? 5.012 46.221 16.850 1.00 32.39 203 TRP A N 1
ATOM 1464 C CA . TRP A 1 227 ? 4.261 47.200 16.079 1.00 32.94 203 TRP A CA 1
ATOM 1465 C C . TRP A 1 227 ? 3.222 47.935 16.933 1.00 32.77 203 TRP A C 1
ATOM 1466 O O . TRP A 1 227 ? 3.168 49.169 16.938 1.00 32.44 203 TRP A O 1
ATOM 1477 N N . CYS A 1 228 ? 2.395 47.157 17.625 1.00 32.96 204 CYS A N 1
ATOM 1478 C CA . CYS A 1 228 ? 1.233 47.688 18.318 1.00 33.81 204 CYS A CA 1
ATOM 1479 C C . CYS A 1 228 ? 1.629 48.480 19.550 1.00 33.24 204 CYS A C 1
ATOM 1480 O O . CYS A 1 228 ? 1.039 49.528 19.798 1.00 32.76 204 CYS A O 1
ATOM 1483 N N . LEU A 1 229 ? 2.625 48.006 20.309 1.00 32.35 205 LEU A N 1
ATOM 1484 C CA . LEU A 1 229 ? 3.089 48.790 21.466 1.00 33.60 205 LEU A CA 1
ATOM 1485 C C . LEU A 1 229 ? 3.705 50.111 21.052 1.00 35.02 205 LEU A C 1
ATOM 1486 O O . LEU A 1 229 ? 3.551 51.115 21.765 1.00 35.56 205 LEU A O 1
ATOM 1491 N N . GLU A 1 230 ? 4.369 50.139 19.897 1.00 34.52 206 GLU A N 1
ATOM 1492 C CA . GLU A 1 230 ? 4.894 51.402 19.400 1.00 37.25 206 GLU A CA 1
ATOM 1493 C C . GLU A 1 230 ? 3.778 52.414 19.112 1.00 37.30 206 GLU A C 1
ATOM 1494 O O . GLU A 1 230 ? 3.946 53.594 19.363 1.00 37.39 206 GLU A O 1
ATOM 1500 N N . LEU A 1 231 ? 2.639 51.945 18.610 1.00 37.56 207 LEU A N 1
ATOM 1501 C CA . LEU A 1 231 ? 1.469 52.807 18.395 1.00 39.22 207 LEU A CA 1
ATOM 1502 C C . LEU A 1 231 ? 0.978 53.493 19.683 1.00 39.38 207 LEU A C 1
ATOM 1503 O O . LEU A 1 231 ? 0.321 54.539 19.634 1.00 40.73 207 LEU A O 1
ATOM 1508 N N . LEU A 1 232 ? 1.303 52.898 20.823 1.00 37.46 208 LEU A N 1
ATOM 1509 C CA . LEU A 1 232 ? 0.798 53.375 22.112 1.00 38.61 208 LEU A CA 1
ATOM 1510 C C . LEU A 1 232 ? 1.809 54.243 22.832 1.00 40.12 208 LEU A C 1
ATOM 1511 O O . LEU A 1 232 ? 1.563 54.663 23.947 1.00 41.02 208 LEU A O 1
ATOM 1516 N N . ARG A 1 233 ? 2.949 54.521 22.200 1.00 41.25 209 ARG A N 1
ATOM 1517 C CA . ARG A 1 233 ? 3.990 55.232 22.921 1.00 43.51 209 ARG A CA 1
ATOM 1518 C C . ARG A 1 233 ? 3.585 56.685 23.104 1.00 44.41 209 ARG A C 1
ATOM 1519 O O . ARG A 1 233 ? 3.085 57.308 22.170 1.00 45.55 209 ARG A O 1
ATOM 1527 N N . GLY A 1 234 ? 3.779 57.195 24.320 1.00 43.78 210 GLY A N 1
ATOM 1528 C CA . GLY A 1 234 ? 3.362 58.548 24.673 1.00 44.98 210 GLY A CA 1
ATOM 1529 C C . GLY A 1 234 ? 1.846 58.708 24.779 1.00 44.29 210 GLY A C 1
ATOM 1530 O O . GLY A 1 234 ? 1.333 59.820 24.721 1.00 44.82 210 GLY A O 1
ATOM 1531 N N . TRP A 1 235 ? 1.127 57.598 24.927 1.00 42.63 211 TRP A N 1
ATOM 1532 C CA . TRP A 1 235 ? -0.329 57.680 25.067 1.00 42.81 211 TRP A CA 1
ATOM 1533 C C . TRP A 1 235 ? -0.691 58.320 26.393 1.00 44.24 211 TRP A C 1
ATOM 1534 O O . TRP A 1 235 ? -0.127 57.973 27.438 1.00 42.26 211 TRP A O 1
ATOM 1545 N N . ARG A 1 236 ? -1.628 59.259 26.342 1.00 47.25 212 ARG A N 1
ATOM 1546 C CA . ARG A 1 236 ? -2.239 59.794 27.557 1.00 51.28 212 ARG A CA 1
ATOM 1547 C C . ARG A 1 236 ? -3.760 59.826 27.421 1.00 52.02 212 ARG A C 1
ATOM 1548 O O . ARG A 1 236 ? -4.273 60.108 26.340 1.00 52.63 212 ARG A O 1
ATOM 1556 N N . PRO A 1 237 ? -4.480 59.495 28.507 1.00 52.57 213 PRO A N 1
ATOM 1557 C CA . PRO A 1 237 ? -5.951 59.527 28.474 1.00 54.03 213 PRO A CA 1
ATOM 1558 C C . PRO A 1 237 ? -6.397 60.968 28.318 1.00 56.61 213 PRO A C 1
ATOM 1559 O O . PRO A 1 237 ? -6.010 61.801 29.128 1.00 57.55 213 PRO A O 1
ATOM 1563 N N . GLU A 1 238 ? -7.165 61.256 27.268 1.00 52.64 214 GLU A N 1
ATOM 1564 C CA . GLU A 1 238 ? -7.467 62.637 26.868 1.00 57.10 214 GLU A CA 1
ATOM 1565 C C . GLU A 1 238 ? -8.844 63.121 27.310 1.00 58.16 214 GLU A C 1
ATOM 1566 O O . GLU A 1 238 ? -9.154 64.311 27.203 1.00 60.50 214 GLU A O 1
ATOM 1572 N N . GLY A 1 239 ? -9.667 62.204 27.800 1.00 55.70 215 GLY A N 1
ATOM 1573 C CA . GLY A 1 239 ? -10.989 62.574 28.272 1.00 56.50 215 GLY A CA 1
ATOM 1574 C C . GLY A 1 239 ? -12.015 61.533 27.888 1.00 54.99 215 GLY A C 1
ATOM 1575 O O . GLY A 1 239 ? -12.077 61.085 26.745 1.00 55.68 215 GLY A O 1
ATOM 1576 N N . LEU A 1 240 ? -12.834 61.153 28.851 1.00 53.51 216 LEU A N 1
ATOM 1577 C CA . LEU A 1 240 ? -13.838 60.136 28.634 1.00 51.96 216 LEU A CA 1
ATOM 1578 C C . LEU A 1 240 ? -14.962 60.470 29.573 1.00 52.59 216 LEU A C 1
ATOM 1579 O O . LEU A 1 240 ? -14.720 60.757 30.736 1.00 52.74 216 LEU A O 1
ATOM 1584 N N . THR A 1 241 ? -16.194 60.445 29.093 1.00 53.64 217 THR A N 1
ATOM 1585 C CA . THR A 1 241 ? -17.299 60.768 29.986 1.00 54.76 217 THR A CA 1
ATOM 1586 C C . THR A 1 241 ? -17.656 59.609 30.933 1.00 52.27 217 THR A C 1
ATOM 1587 O O . THR A 1 241 ? -18.027 59.846 32.079 1.00 53.12 217 THR A O 1
ATOM 1591 N N . ALA A 1 242 ? -17.529 58.366 30.467 1.00 49.51 218 ALA A N 1
ATOM 1592 C CA . ALA A 1 242 ? -17.791 57.198 31.312 1.00 46.54 218 ALA A CA 1
ATOM 1593 C C . ALA A 1 242 ? -16.801 57.153 32.470 1.00 44.84 218 ALA A C 1
ATOM 1594 O O . ALA A 1 242 ? -15.647 57.562 32.308 1.00 42.88 218 ALA A O 1
ATOM 1596 N N . PRO A 1 243 ? -17.239 56.632 33.641 1.00 44.35 219 PRO A N 1
ATOM 1597 C CA . PRO A 1 243 ? -16.337 56.525 34.789 1.00 42.01 219 PRO A CA 1
ATOM 1598 C C . PRO A 1 243 ? -15.266 55.512 34.502 1.00 39.33 219 PRO A C 1
ATOM 1599 O O . PRO A 1 243 ? -15.471 54.605 33.687 1.00 38.58 219 PRO A O 1
ATOM 1603 N N . THR A 1 244 ? -14.119 55.673 35.145 1.00 37.08 220 THR A N 1
ATOM 1604 C CA . THR A 1 244 ? -13.032 54.742 34.954 1.00 35.77 220 THR A CA 1
ATOM 1605 C C . THR A 1 244 ? -12.566 54.245 36.293 1.00 35.61 220 THR A C 1
ATOM 1606 O O . THR A 1 244 ? -12.628 54.975 37.283 1.00 36.32 220 THR A O 1
ATOM 1610 N N . LEU A 1 245 ? -12.077 53.012 36.282 1.00 35.34 221 LEU A N 1
ATOM 1611 C CA . LEU A 1 245 ? -11.447 52.356 37.428 1.00 35.36 221 LEU A CA 1
ATOM 1612 C C . LEU A 1 245 ? -10.066 51.880 36.987 1.00 35.06 221 LEU A C 1
ATOM 1613 O O . LEU A 1 245 ? -9.933 51.230 35.952 1.00 34.56 221 LEU A O 1
ATOM 1618 N N . TYR A 1 246 ? -9.051 52.189 37.775 1.00 35.18 222 TYR A N 1
ATOM 1619 C CA . TYR A 1 246 ? -7.718 51.668 37.537 1.00 34.55 222 TYR A CA 1
ATOM 1620 C C . TYR A 1 246 ? -7.382 50.719 38.667 1.00 35.03 222 TYR A C 1
ATOM 1621 O O . TYR A 1 246 ? -7.439 51.107 39.856 1.00 36.24 222 TYR A O 1
ATOM 1630 N N . VAL A 1 247 ? -7.044 49.484 38.305 1.00 33.83 223 VAL A N 1
ATOM 1631 C CA . VAL A 1 247 ? -6.589 48.491 39.264 1.00 34.80 223 VAL A CA 1
ATOM 1632 C C . VAL A 1 247 ? -5.055 48.399 39.257 1.00 35.13 223 VAL A C 1
ATOM 1633 O O . VAL A 1 247 ? -4.426 48.075 38.238 1.00 33.88 223 VAL A O 1
ATOM 1637 N N . ARG A 1 248 ? -4.459 48.681 40.403 1.00 35.92 224 ARG A N 1
ATOM 1638 C CA . ARG A 1 248 ? -3.014 48.656 40.517 1.00 37.22 224 ARG A CA 1
ATOM 1639 C C . ARG A 1 248 ? -2.528 47.454 41.321 1.00 37.21 224 ARG A C 1
ATOM 1640 O O . ARG A 1 248 ? -2.945 47.277 42.455 1.00 38.68 224 ARG A O 1
ATOM 1648 N N . PRO A 1 249 ? -1.642 46.627 40.737 1.00 37.11 225 PRO A N 1
ATOM 1649 C CA . PRO A 1 249 ? -1.091 45.491 41.477 1.00 37.71 225 PRO A CA 1
ATOM 1650 C C . PRO A 1 249 ? -0.207 45.992 42.615 1.00 39.67 225 PRO A C 1
ATOM 1651 O O . PRO A 1 249 ? 0.579 46.932 42.425 1.00 38.02 225 PRO A O 1
ATOM 1655 N N . ALA A 1 250 ? -0.368 45.388 43.793 1.00 40.46 226 ALA A N 1
ATOM 1656 C CA . ALA A 1 250 ? 0.426 45.745 44.954 1.00 42.54 226 ALA A CA 1
ATOM 1657 C C . ALA A 1 250 ? 1.917 45.468 44.726 1.00 43.75 226 ALA A C 1
ATOM 1658 O O . ALA A 1 250 ? 2.770 46.164 45.279 1.00 46.69 226 ALA A O 1
ATOM 1660 N N . GLN A 1 251 ? 2.232 44.441 43.945 1.00 42.68 227 GLN A N 1
ATOM 1661 C CA . GLN A 1 251 ? 3.618 44.012 43.808 1.00 44.47 227 GLN A CA 1
ATOM 1662 C C . GLN A 1 251 ? 4.143 44.439 42.437 1.00 43.45 227 GLN A C 1
ATOM 1663 O O . GLN A 1 251 ? 3.525 44.117 41.421 1.00 41.85 227 GLN A O 1
ATOM 1669 N N . PRO A 1 252 ? 5.274 45.174 42.411 1.00 45.13 228 PRO A N 1
ATOM 1670 C CA . PRO A 1 252 ? 5.922 45.556 41.159 1.00 44.74 228 PRO A CA 1
ATOM 1671 C C . PRO A 1 252 ? 6.728 44.406 40.548 1.00 46.04 228 PRO A C 1
ATOM 1672 O O . PRO A 1 252 ? 7.014 43.408 41.239 1.00 47.04 228 PRO A O 1
ATOM 1676 N N . LEU A 1 253 ? 7.078 44.552 39.264 1.00 45.46 229 LEU A N 1
ATOM 1677 C CA . LEU A 1 253 ? 7.880 43.566 38.536 1.00 46.95 229 LEU A CA 1
ATOM 1678 C C . LEU A 1 253 ? 9.365 43.712 38.790 1.00 48.65 229 LEU A C 1
ATOM 1679 O O . LEU A 1 253 ? 10.060 42.716 38.943 1.00 49.93 229 LEU A O 1
ATOM 1684 N N . VAL A 1 254 ? 9.847 44.951 38.814 1.00 49.31 230 VAL A N 1
ATOM 1685 C CA . VAL A 1 254 ? 11.278 45.237 39.009 1.00 52.90 230 VAL A CA 1
ATOM 1686 C C . VAL A 1 254 ? 11.435 46.400 39.969 1.00 54.86 230 VAL A C 1
ATOM 1687 O O . VAL A 1 254 ? 10.462 47.056 40.285 1.00 52.88 230 VAL A O 1
ATOM 1691 N N . GLU A 1 255 ? 12.666 46.654 40.412 1.00 59.69 231 GLU A N 1
ATOM 1692 C CA . GLU A 1 255 ? 12.951 47.706 41.392 1.00 63.75 231 GLU A CA 1
ATOM 1693 C C . GLU A 1 255 ? 12.842 49.122 40.831 1.00 63.94 231 GLU A C 1
ATOM 1694 O O . GLU A 1 255 ? 12.388 50.044 41.513 1.00 64.89 231 GLU A O 1
ATOM 1700 N N . GLN A 1 256 ? 13.245 49.289 39.585 1.00 64.17 232 GLN A N 1
ATOM 1701 C CA . GLN A 1 256 ? 13.397 50.614 39.012 1.00 65.58 232 GLN A CA 1
ATOM 1702 C C . GLN A 1 256 ? 12.212 51.002 38.128 1.00 62.74 232 GLN A C 1
ATOM 1703 O O . GLN A 1 256 ? 12.410 51.320 36.959 1.00 63.48 232 GLN A O 1
ATOM 1709 N N . GLU A 1 257 ? 10.989 50.974 38.661 1.00 60.99 233 GLU A N 1
ATOM 1710 C CA . GLU A 1 257 ? 9.813 51.412 37.876 1.00 58.05 233 GLU A CA 1
ATOM 1711 C C . GLU A 1 257 ? 9.604 52.905 38.080 1.00 57.86 233 GLU A C 1
ATOM 1712 O O . GLU A 1 257 ? 9.595 53.376 39.210 1.00 59.35 233 GLU A O 1
ATOM 1718 N N . LYS A 1 258 ? 9.462 53.646 36.984 1.00 56.24 234 LYS A N 1
ATOM 1719 C CA . LYS A 1 258 ? 9.318 55.098 37.064 1.00 56.52 234 LYS A CA 1
ATOM 1720 C C . LYS A 1 258 ? 7.853 55.478 37.263 1.00 54.12 234 LYS A C 1
ATOM 1721 O O . LYS A 1 258 ? 6.972 54.966 36.557 1.00 51.12 234 LYS A O 1
ATOM 1727 N N . PRO A 1 259 ? 7.588 56.376 38.235 1.00 55.01 235 PRO A N 1
ATOM 1728 C CA . PRO A 1 259 ? 6.233 56.874 38.495 1.00 53.56 235 PRO A CA 1
ATOM 1729 C C . PRO A 1 259 ? 5.632 57.570 37.264 1.00 51.90 235 PRO A C 1
ATOM 1730 O O . PRO A 1 259 ? 4.416 57.558 37.095 1.00 50.12 235 PRO A O 1
ATOM 1734 N N . GLU A 1 260 ? 6.483 58.158 36.419 1.00 52.41 236 GLU A N 1
ATOM 1735 C CA . GLU A 1 260 ? 6.042 58.794 35.176 1.00 52.20 236 GLU A CA 1
ATOM 1736 C C . GLU A 1 260 ? 5.299 57.820 34.261 1.00 48.96 236 GLU A C 1
ATOM 1737 O O . GLU A 1 260 ? 4.463 58.241 33.468 1.00 48.39 236 GLU A O 1
ATOM 1743 N N . TRP A 1 261 ? 5.600 56.527 34.372 1.00 47.20 237 TRP A N 1
ATOM 1744 C CA . TRP A 1 261 ? 4.947 55.514 33.524 1.00 45.46 237 TRP A CA 1
ATOM 1745 C C . TRP A 1 261 ? 3.458 55.393 33.772 1.00 45.23 237 TRP A C 1
ATOM 1746 O O . TRP A 1 261 ? 2.714 54.969 32.897 1.00 42.93 237 TRP A O 1
ATOM 1757 N N . ARG A 1 262 ? 3.021 55.776 34.971 1.00 47.79 238 ARG A N 1
ATOM 1758 C CA . ARG A 1 262 ? 1.611 55.654 35.327 1.00 47.96 238 ARG A CA 1
ATOM 1759 C C . ARG A 1 262 ? 0.962 56.985 35.687 1.00 50.15 238 ARG A C 1
ATOM 1760 O O . ARG A 1 262 ? -0.263 57.090 35.701 1.00 50.31 238 ARG A O 1
ATOM 1768 N N . GLY A 1 263 ? 1.789 58.000 35.940 1.00 52.23 239 GLY A N 1
ATOM 1769 C CA . GLY A 1 263 ? 1.345 59.250 36.530 1.00 54.95 239 GLY A CA 1
ATOM 1770 C C . GLY A 1 263 ? 0.227 59.961 35.789 1.00 55.42 239 GLY A C 1
ATOM 1771 O O . GLY A 1 263 ? -0.792 60.319 36.391 1.00 56.11 239 GLY A O 1
ATOM 1772 N N . ASP A 1 264 ? 0.429 60.191 34.494 1.00 55.17 240 ASP A N 1
ATOM 1773 C CA . ASP A 1 264 ? -0.587 60.830 33.663 1.00 55.43 240 ASP A CA 1
ATOM 1774 C C . ASP A 1 264 ? -1.783 59.914 33.421 1.00 51.69 240 ASP A C 1
ATOM 1775 O O . ASP A 1 264 ? -2.887 60.392 33.176 1.00 52.12 240 ASP A O 1
ATOM 1780 N N . VAL A 1 265 ? -1.566 58.604 33.489 1.00 48.06 241 VAL A N 1
ATOM 1781 C CA . VAL A 1 265 ? -2.669 57.661 33.373 1.00 44.96 241 VAL A CA 1
ATOM 1782 C C . VAL A 1 265 ? -3.551 57.783 34.614 1.00 44.88 241 VAL A C 1
ATOM 1783 O O . VAL A 1 265 ? -4.748 58.022 34.498 1.00 44.88 241 VAL A O 1
ATOM 1787 N N . LEU A 1 266 ? -2.939 57.644 35.790 1.00 44.79 242 LEU A N 1
ATOM 1788 C CA . LEU A 1 266 ? -3.642 57.721 37.079 1.00 45.75 242 LEU A CA 1
ATOM 1789 C C . LEU A 1 266 ? -4.432 59.011 37.240 1.00 47.16 242 LEU A C 1
ATOM 1790 O O . LEU A 1 266 ? -5.550 58.985 37.748 1.00 46.56 242 LEU A O 1
ATOM 1795 N N . ALA A 1 267 ? -3.845 60.120 36.784 1.00 48.78 243 ALA A N 1
ATOM 1796 C CA . ALA A 1 267 ? -4.449 61.443 36.921 1.00 52.24 243 ALA A CA 1
ATOM 1797 C C . ALA A 1 267 ? -5.815 61.551 36.239 1.00 52.25 243 ALA A C 1
ATOM 1798 O O . ALA A 1 267 ? -6.654 62.359 36.639 1.00 53.75 243 ALA A O 1
ATOM 1800 N N . ALA A 1 268 ? -6.049 60.718 35.231 1.00 50.28 244 ALA A N 1
ATOM 1801 C CA . ALA A 1 268 ? -7.322 60.753 34.524 1.00 49.74 244 ALA A CA 1
ATOM 1802 C C . ALA A 1 268 ? -8.295 59.651 34.979 1.00 47.44 244 ALA A C 1
ATOM 1803 O O . ALA A 1 268 ? -9.395 59.520 34.429 1.00 47.19 244 ALA A O 1
ATOM 1805 N N . MET A 1 269 ? -7.893 58.863 35.977 1.00 45.05 245 MET A N 1
ATOM 1806 C CA . MET A 1 269 ? -8.717 57.758 36.443 1.00 42.65 245 MET A CA 1
ATOM 1807 C C . MET A 1 269 ? -9.735 58.266 37.456 1.00 44.09 245 MET A C 1
ATOM 1808 O O . MET A 1 269 ? -9.403 59.095 38.295 1.00 44.00 245 MET A O 1
ATOM 1813 N N . GLY A 1 270 ? -10.973 57.775 37.374 1.00 43.36 246 GLY A N 1
ATOM 1814 C CA . GLY A 1 270 ? -12.020 58.224 38.301 1.00 45.46 246 GLY A CA 1
ATOM 1815 C C . GLY A 1 270 ? -11.780 57.650 39.688 1.00 45.71 246 GLY A C 1
ATOM 1816 O O . GLY A 1 270 ? -12.120 58.253 40.693 1.00 47.09 246 GLY A O 1
ATOM 1817 N N . GLN A 1 271 ? -11.161 56.479 39.724 1.00 43.82 247 GLN A N 1
ATOM 1818 C CA . GLN A 1 271 ? -10.902 55.753 40.956 1.00 44.46 247 GLN A CA 1
ATOM 1819 C C . GLN A 1 271 ? -9.698 54.849 40.721 1.00 41.84 247 GLN A C 1
ATOM 1820 O O . GLN A 1 271 ? -9.572 54.260 39.645 1.00 39.33 247 GLN A O 1
ATOM 1826 N N . VAL A 1 272 ? -8.839 54.731 41.729 1.00 41.77 248 VAL A N 1
ATOM 1827 C CA . VAL A 1 272 ? -7.673 53.850 41.698 1.00 41.07 248 VAL A CA 1
ATOM 1828 C C . VAL A 1 272 ? -7.737 52.927 42.906 1.00 42.18 248 VAL A C 1
ATOM 1829 O O . VAL A 1 272 ? -7.923 53.393 44.022 1.00 42.77 248 VAL A O 1
ATOM 1833 N N . VAL A 1 273 ? -7.583 51.627 42.677 1.00 41.58 249 VAL A N 1
ATOM 1834 C CA . VAL A 1 273 ? -7.617 50.649 43.759 1.00 44.48 249 VAL A CA 1
ATOM 1835 C C . VAL A 1 273 ? -6.379 49.768 43.677 1.00 44.67 249 VAL A C 1
ATOM 1836 O O . VAL A 1 273 ? -6.000 49.299 42.596 1.00 42.53 249 VAL A O 1
ATOM 1840 N N . GLU A 1 274 ? -5.732 49.570 44.818 1.00 46.44 250 GLU A N 1
ATOM 1841 C CA . GLU A 1 274 ? -4.642 48.621 44.897 1.00 48.01 250 GLU A CA 1
ATOM 1842 C C . GLU A 1 274 ? -5.218 47.209 45.104 1.00 47.57 250 GLU A C 1
ATOM 1843 O O . GLU A 1 274 ? -6.184 47.042 45.842 1.00 48.29 250 GLU A O 1
ATOM 1849 N N . ALA A 1 275 ? -4.640 46.210 44.435 1.00 45.38 251 ALA A N 1
ATOM 1850 C CA . ALA A 1 275 ? -5.080 44.808 44.579 1.00 45.34 251 ALA A CA 1
ATOM 1851 C C . ALA A 1 275 ? -3.880 43.867 44.784 1.00 45.69 251 ALA A C 1
ATOM 1852 O O . ALA A 1 275 ? -2.798 44.132 44.233 1.00 45.61 251 ALA A O 1
ATOM 1854 N N . PRO A 1 276 ? -4.061 42.769 45.561 1.00 46.40 252 PRO A N 1
ATOM 1855 C CA . PRO A 1 276 ? -2.970 41.789 45.700 1.00 47.08 252 PRO A CA 1
ATOM 1856 C C . PRO A 1 276 ? -2.497 41.217 44.346 1.00 45.49 252 PRO A C 1
ATOM 1857 O O . PRO A 1 276 ? -3.305 40.997 43.441 1.00 43.95 252 PRO A O 1
ATOM 1861 N N . GLY A 1 277 ? -1.199 40.975 44.222 1.00 45.38 253 GLY A N 1
ATOM 1862 C CA . GLY A 1 277 ? -0.654 40.330 43.040 1.00 44.86 253 GLY A CA 1
ATOM 1863 C C . GLY A 1 277 ? 0.293 41.249 42.327 1.00 43.78 253 GLY A C 1
ATOM 1864 O O . GLY A 1 277 ? 0.467 42.399 42.745 1.00 44.33 253 GLY A O 1
ATOM 1865 N N . ASP A 1 278 ? 0.902 40.752 41.249 1.00 43.09 254 ASP A N 1
ATOM 1866 C CA . ASP A 1 278 ? 1.773 41.586 40.408 1.00 41.48 254 ASP A CA 1
ATOM 1867 C C . ASP A 1 278 ? 1.138 41.872 39.045 1.00 38.94 254 ASP A C 1
ATOM 1868 O O . ASP A 1 278 ? -0.005 41.491 38.807 1.00 38.06 254 ASP A O 1
ATOM 1873 N N . HIS A 1 279 ? 1.891 42.499 38.150 1.00 38.30 255 HIS A N 1
ATOM 1874 C CA . HIS A 1 279 ? 1.372 42.894 36.818 1.00 37.23 255 HIS A CA 1
ATOM 1875 C C . HIS A 1 279 ? 0.578 41.796 36.113 1.00 37.05 255 HIS A C 1
ATOM 1876 O O . HIS A 1 279 ? -0.447 42.079 35.497 1.00 36.72 255 HIS A O 1
ATOM 1883 N N . PHE A 1 280 ? 1.091 40.577 36.176 1.00 37.29 256 PHE A N 1
ATOM 1884 C CA . PHE A 1 280 ? 0.470 39.391 35.586 1.00 39.43 256 PHE A CA 1
ATOM 1885 C C . PHE A 1 280 ? -0.419 38.570 36.534 1.00 40.55 256 PHE A C 1
ATOM 1886 O O . PHE A 1 280 ? -1.490 38.133 36.132 1.00 41.07 256 PHE A O 1
ATOM 1894 N N . THR A 1 281 ? 0.015 38.333 37.772 1.00 42.25 257 THR A N 1
ATOM 1895 C CA . THR A 1 281 ? -0.740 37.409 38.651 1.00 44.56 257 THR A CA 1
ATOM 1896 C C . THR A 1 281 ? -2.059 38.003 39.139 1.00 43.99 257 THR A C 1
ATOM 1897 O O . THR A 1 281 ? -2.941 37.287 39.623 1.00 45.52 257 THR A O 1
ATOM 1901 N N . ILE A 1 282 ? -2.181 39.316 38.997 1.00 42.24 258 ILE A N 1
ATOM 1902 C CA . ILE A 1 282 ? -3.409 40.010 39.288 1.00 42.25 258 ILE A CA 1
ATOM 1903 C C . ILE A 1 282 ? -4.617 39.339 38.628 1.00 42.56 258 ILE A C 1
ATOM 1904 O O . ILE A 1 282 ? -5.704 39.351 39.186 1.00 41.81 258 ILE A O 1
ATOM 1909 N N . ILE A 1 283 ? -4.423 38.763 37.440 1.00 43.02 259 ILE A N 1
ATOM 1910 C CA . ILE A 1 283 ? -5.502 38.027 36.751 1.00 44.44 259 ILE A CA 1
ATOM 1911 C C . ILE A 1 283 ? -5.169 36.542 36.504 1.00 47.15 259 ILE A C 1
ATOM 1912 O O . ILE A 1 283 ? -5.774 35.902 35.640 1.00 49.18 259 ILE A O 1
ATOM 1917 N N . GLU A 1 284 ? -4.200 36.010 37.247 1.00 48.09 260 GLU A N 1
ATOM 1918 C CA . GLU A 1 284 ? -3.890 34.569 37.217 1.00 51.45 260 GLU A CA 1
ATOM 1919 C C . GLU A 1 284 ? -4.497 33.863 38.428 1.00 53.41 260 GLU A C 1
ATOM 1920 O O . GLU A 1 284 ? -5.124 34.509 39.267 1.00 51.12 260 GLU A O 1
ATOM 1926 N N . GLY A 1 285 ? -4.333 32.543 38.494 1.00 56.03 261 GLY A N 1
ATOM 1927 C CA . GLY A 1 285 ? -4.939 31.712 39.523 1.00 59.00 261 GLY A CA 1
ATOM 1928 C C . GLY A 1 285 ? -4.996 32.256 40.940 1.00 59.09 261 GLY A C 1
ATOM 1929 O O . GLY A 1 285 ? -6.048 32.234 41.576 1.00 59.95 261 GLY A O 1
ATOM 1930 N N . GLU A 1 286 ? -3.870 32.752 41.438 1.00 58.86 262 GLU A N 1
ATOM 1931 C CA . GLU A 1 286 ? -3.781 33.105 42.846 1.00 59.69 262 GLU A CA 1
ATOM 1932 C C . GLU A 1 286 ? -4.503 34.383 43.267 1.00 56.65 262 GLU A C 1
ATOM 1933 O O . GLU A 1 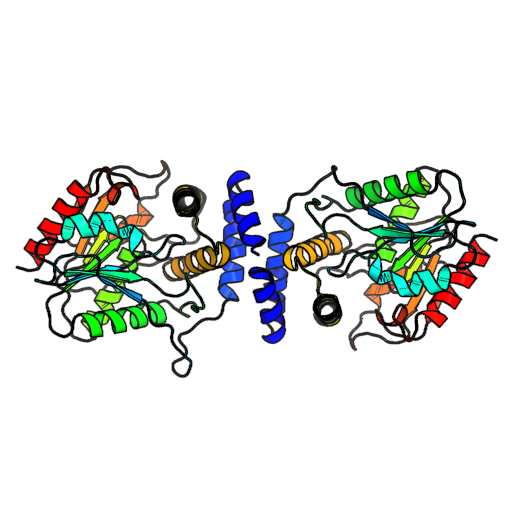286 ? -4.920 34.489 44.411 1.00 57.23 262 GLU A O 1
ATOM 1939 N N . HIS A 1 287 ? -4.680 35.337 42.356 1.00 52.59 263 HIS A N 1
ATOM 1940 C CA . HIS A 1 287 ? -5.300 36.602 42.746 1.00 50.64 263 HIS A CA 1
ATOM 1941 C C . HIS A 1 287 ? -6.541 37.001 41.943 1.00 49.50 263 HIS A C 1
ATOM 1942 O O . HIS A 1 287 ? -7.144 38.054 42.203 1.00 47.72 263 HIS A O 1
ATOM 1949 N N . VAL A 1 288 ? -6.937 36.154 40.993 1.00 49.88 264 VAL A N 1
ATOM 1950 C CA . VAL A 1 288 ? -8.020 36.515 40.076 1.00 49.62 264 VAL A CA 1
ATOM 1951 C C . VAL A 1 288 ? -9.338 36.748 40.826 1.00 50.00 264 VAL A C 1
ATOM 1952 O O . VAL A 1 288 ? -10.117 37.637 40.464 1.00 48.31 264 VAL A O 1
ATOM 1956 N N . ALA A 1 289 ? -9.533 35.975 41.890 1.00 51.95 265 ALA A N 1
ATOM 1957 C CA . ALA A 1 289 ? -10.722 36.031 42.749 1.00 53.62 265 ALA A CA 1
ATOM 1958 C C . ALA A 1 289 ? -10.924 37.398 43.434 1.00 52.26 265 ALA A C 1
ATOM 1959 O O . ALA A 1 289 ? -12.001 37.981 43.338 1.00 52.81 265 ALA A O 1
ATOM 1961 N N . SER A 1 290 ? -9.898 37.911 44.114 1.00 51.82 266 SER A N 1
ATOM 1962 C CA . SER A 1 290 ? -9.946 39.280 44.678 1.00 50.41 266 SER A CA 1
ATOM 1963 C C . SER A 1 290 ? -9.987 40.387 43.614 1.00 46.52 266 SER A C 1
ATOM 1964 O O . SER A 1 290 ? -10.626 41.435 43.814 1.00 44.49 266 SER A O 1
ATOM 1967 N N . THR A 1 291 ? -9.318 40.162 42.480 1.00 44.42 267 THR A N 1
ATOM 1968 C CA . THR A 1 291 ? -9.353 41.139 41.409 1.00 42.35 267 THR A CA 1
ATOM 1969 C C . THR A 1 291 ? -10.773 41.243 40.873 1.00 42.39 267 THR A C 1
ATOM 1970 O O . THR A 1 291 ? -11.291 42.342 40.723 1.00 41.19 267 THR A O 1
ATOM 1974 N N . ALA A 1 292 ? -11.396 40.095 40.609 1.00 43.60 268 ALA A N 1
ATOM 1975 C CA . ALA A 1 292 ? -12.754 40.042 40.085 1.00 45.27 268 ALA A CA 1
ATOM 1976 C C . ALA A 1 292 ? -13.774 40.572 41.071 1.00 46.64 268 ALA A C 1
ATOM 1977 O O . ALA A 1 292 ? -14.805 41.134 40.672 1.00 46.65 268 ALA A O 1
ATOM 1979 N N . HIS A 1 293 ? -13.501 40.384 42.359 1.00 47.73 269 HIS A N 1
ATOM 1980 C CA . HIS A 1 293 ? -14.354 40.949 43.378 1.00 49.88 269 HIS A CA 1
ATOM 1981 C C . HIS A 1 293 ? -14.410 42.475 43.285 1.00 47.97 269 HIS A C 1
ATOM 1982 O O . HIS A 1 293 ? -15.493 43.066 43.298 1.00 47.67 269 HIS A O 1
ATOM 1989 N N . ILE A 1 294 ? -13.238 43.097 43.174 1.00 46.25 270 ILE A N 1
ATOM 1990 C CA . ILE A 1 294 ? -13.124 44.550 43.049 1.00 44.97 270 ILE A CA 1
ATOM 1991 C C . ILE A 1 294 ? -13.716 45.033 41.730 1.00 43.40 270 ILE A C 1
ATOM 1992 O O . ILE A 1 294 ? -14.451 46.017 41.704 1.00 42.46 270 ILE A O 1
ATOM 1997 N N . VAL A 1 295 ? -13.395 44.337 40.634 1.00 41.54 271 VAL A N 1
ATOM 1998 C CA . VAL A 1 295 ? -13.876 44.749 39.317 1.00 40.44 271 VAL A CA 1
ATOM 1999 C C . VAL A 1 295 ? -15.396 44.583 39.229 1.00 41.41 271 VAL A C 1
ATOM 2000 O O . VAL A 1 295 ? -16.097 45.502 38.808 1.00 40.82 271 VAL A O 1
ATOM 2004 N N . GLY A 1 296 ? -15.885 43.419 39.661 1.00 42.56 272 GLY A N 1
ATOM 2005 C CA . GLY A 1 296 ? -17.321 43.105 39.649 1.00 44.23 272 GLY A CA 1
ATOM 2006 C C . GLY A 1 296 ? -18.167 44.051 40.473 1.00 45.35 272 GLY A C 1
ATOM 2007 O O . GLY A 1 296 ? -19.229 44.515 40.020 1.00 46.02 272 GLY A O 1
ATOM 2008 N N . ASP A 1 297 ? -17.696 44.354 41.677 1.00 46.05 273 ASP A N 1
ATOM 2009 C CA . ASP A 1 297 ? -18.407 45.293 42.568 1.00 48.55 273 ASP A CA 1
ATOM 2010 C C . ASP A 1 297 ? -18.516 46.663 41.930 1.00 46.74 273 ASP A C 1
ATOM 2011 O O . ASP A 1 297 ? -19.588 47.284 41.947 1.00 47.89 273 ASP A O 1
ATOM 2016 N N . TRP A 1 298 ? -17.396 47.122 41.363 1.00 44.50 274 TRP A N 1
ATOM 2017 C CA . TRP A 1 298 ? -17.355 48.417 40.691 1.00 43.29 274 TRP A CA 1
ATOM 2018 C C . TRP A 1 298 ? -18.326 48.427 39.499 1.00 43.40 274 TRP A C 1
ATOM 2019 O O . TRP A 1 298 ? -19.113 49.355 39.338 1.00 44.58 274 TRP A O 1
ATOM 2030 N N . LEU A 1 299 ? -18.273 47.377 38.686 1.00 43.05 275 LEU A N 1
ATOM 2031 C CA . LEU A 1 299 ? -19.154 47.249 37.525 1.00 45.07 275 LEU A CA 1
ATOM 2032 C C . LEU A 1 299 ? -20.635 47.232 37.899 1.00 48.04 275 LEU A C 1
ATOM 2033 O O . LEU A 1 299 ? -21.453 47.801 37.184 1.00 49.18 275 LEU A O 1
ATOM 2038 N N . ARG A 1 300 ? -20.976 46.583 39.010 1.00 50.49 276 ARG A N 1
ATOM 2039 C CA . ARG A 1 300 ? -22.372 46.575 39.464 1.00 54.34 276 ARG A CA 1
ATOM 2040 C C . ARG A 1 300 ? -22.830 47.977 39.845 1.00 54.71 276 ARG A C 1
ATOM 2041 O O . ARG A 1 300 ? -23.932 48.395 39.492 1.00 56.39 276 ARG A O 1
ATOM 2049 N N . GLU A 1 301 ? -21.976 48.700 40.559 1.00 53.69 277 GLU A N 1
ATOM 2050 C CA . GLU A 1 301 ? -22.263 50.092 40.882 1.00 55.10 277 GLU A CA 1
ATOM 2051 C C . GLU A 1 301 ? -22.421 50.903 39.591 1.00 53.92 277 GLU A C 1
ATOM 2052 O O . GLU A 1 301 ? -23.420 51.603 39.426 1.00 55.35 277 GLU A O 1
ATOM 2058 N N . ALA A 1 302 ? -21.474 50.738 38.660 1.00 50.91 278 ALA A N 1
ATOM 2059 C CA . ALA A 1 302 ? -21.465 51.454 37.385 1.00 50.36 278 ALA A CA 1
ATOM 2060 C C . ALA A 1 302 ? -22.753 51.329 36.583 1.00 52.82 278 ALA A C 1
ATOM 2061 O O . ALA A 1 302 ? -23.214 52.299 35.973 1.00 54.01 278 ALA A O 1
ATOM 2063 N N . HIS A 1 303 ? -23.316 50.124 36.570 1.00 53.70 279 HIS A N 1
ATOM 2064 C CA . HIS A 1 303 ? -24.561 49.857 35.862 1.00 56.15 279 HIS A CA 1
ATOM 2065 C C . HIS A 1 303 ? -25.772 50.285 36.678 1.00 59.27 279 HIS A C 1
ATOM 2066 O O . HIS A 1 303 ? -26.773 50.745 36.116 1.00 62.03 279 HIS A O 1
ATOM 2073 N N . ALA A 1 304 ? -25.669 50.153 38.000 1.00 59.67 280 ALA A N 1
ATOM 2074 C CA . ALA A 1 304 ? -26.785 50.499 38.893 1.00 62.99 280 ALA A CA 1
ATOM 2075 C C . ALA A 1 304 ? -27.137 51.978 38.775 1.00 64.14 280 ALA A C 1
ATOM 2076 O O . ALA A 1 304 ? -28.303 52.322 38.579 1.00 67.94 280 ALA A O 1
ATOM 2078 N N . SER B 1 27 ? 9.293 26.233 10.235 1.00 72.06 3 SER B N 1
ATOM 2079 C CA . SER B 1 27 ? 8.647 27.467 9.696 1.00 69.00 3 SER B CA 1
ATOM 2080 C C . SER B 1 27 ? 9.608 28.658 9.596 1.00 63.42 3 SER B C 1
ATOM 2081 O O . SER B 1 27 ? 10.554 28.771 10.394 1.00 62.29 3 SER B O 1
ATOM 2084 N N . ASP B 1 28 ? 9.346 29.548 8.626 1.00 59.80 4 ASP B N 1
ATOM 2085 C CA . ASP B 1 28 ? 10.274 30.638 8.288 1.00 54.42 4 ASP B CA 1
ATOM 2086 C C . ASP B 1 28 ? 9.606 31.962 7.850 1.00 51.66 4 ASP B C 1
ATOM 2087 O O . ASP B 1 28 ? 9.635 32.355 6.670 1.00 48.56 4 ASP B O 1
ATOM 2092 N N . TYR B 1 29 ? 9.043 32.650 8.839 1.00 51.43 5 TYR B N 1
ATOM 2093 C CA . TYR B 1 29 ? 8.329 33.906 8.657 1.00 50.70 5 TYR B CA 1
ATOM 2094 C C . TYR B 1 29 ? 9.148 35.001 7.974 1.00 47.29 5 TYR B C 1
ATOM 2095 O O . TYR B 1 29 ? 8.665 35.664 7.067 1.00 47.40 5 TYR B O 1
ATOM 2104 N N . PHE B 1 30 ? 10.380 35.204 8.410 1.00 45.95 6 PHE B N 1
ATOM 2105 C CA . PHE B 1 30 ? 11.216 36.233 7.807 1.00 44.02 6 PHE B CA 1
ATOM 2106 C C . PHE B 1 30 ? 11.608 35.889 6.363 1.00 42.99 6 PHE B C 1
ATOM 2107 O O . PHE B 1 30 ? 11.799 36.784 5.534 1.00 41.06 6 PHE B O 1
ATOM 2115 N N . GLY B 1 31 ? 11.718 34.592 6.069 1.00 43.83 7 GLY B N 1
ATOM 2116 C CA . GLY B 1 31 ? 11.939 34.121 4.701 1.00 43.72 7 GLY B CA 1
ATOM 2117 C C . GLY B 1 31 ? 10.780 34.544 3.820 1.00 45.28 7 GLY B C 1
ATOM 2118 O O . GLY B 1 31 ? 10.982 35.076 2.716 1.00 44.04 7 GLY B O 1
ATOM 2119 N N . GLU B 1 32 ? 9.567 34.325 4.323 1.00 47.56 8 GLU B N 1
ATOM 2120 C CA . GLU B 1 32 ? 8.339 34.814 3.684 1.00 50.12 8 GLU B CA 1
ATOM 2121 C C . GLU B 1 32 ? 8.359 36.347 3.511 1.00 48.06 8 GLU B C 1
ATOM 2122 O O . GLU B 1 32 ? 8.014 36.849 2.438 1.00 48.05 8 GLU B O 1
ATOM 2128 N N . LEU B 1 33 ? 8.767 37.080 4.553 1.00 45.62 9 LEU B N 1
ATOM 2129 C CA . LEU B 1 33 ? 8.861 38.550 4.472 1.00 44.42 9 LEU B CA 1
ATOM 2130 C C . LEU B 1 33 ? 9.889 38.996 3.440 1.00 41.92 9 LEU B C 1
ATOM 2131 O O . LEU B 1 33 ? 9.677 39.981 2.735 1.00 41.82 9 LEU B O 1
ATOM 2136 N N . PHE B 1 34 ? 10.992 38.263 3.347 1.00 40.14 10 PHE B N 1
ATOM 2137 C CA . PHE B 1 34 ? 12.025 38.551 2.361 1.00 40.67 10 PHE B CA 1
ATOM 2138 C C . PHE B 1 34 ? 11.466 38.516 0.941 1.00 42.36 10 PHE B C 1
ATOM 2139 O O . PHE B 1 34 ? 11.696 39.445 0.175 1.00 43.41 10 PHE B O 1
ATOM 2147 N N . LEU B 1 35 ? 10.738 37.450 0.597 1.00 44.23 11 LEU B N 1
ATOM 2148 C CA . LEU B 1 35 ? 10.132 37.315 -0.738 1.00 47.11 11 LEU B CA 1
ATOM 2149 C C . LEU B 1 35 ? 9.101 38.410 -1.008 1.00 48.96 11 LEU B C 1
ATOM 2150 O O . LEU B 1 35 ? 9.078 38.978 -2.097 1.00 50.73 11 LEU B O 1
ATOM 2155 N N . GLN B 1 36 ? 8.246 38.698 -0.025 1.00 49.83 12 GLN B N 1
ATOM 2156 C CA . GLN B 1 36 ? 7.252 39.763 -0.153 1.00 52.24 12 GLN B CA 1
ATOM 2157 C C . GLN B 1 36 ? 7.942 41.093 -0.488 1.00 51.69 12 GLN B C 1
ATOM 2158 O O . GLN B 1 36 ? 7.540 41.792 -1.425 1.00 53.60 12 GLN B O 1
ATOM 2164 N N . ALA B 1 37 ? 8.988 41.408 0.275 1.00 49.09 13 ALA B N 1
ATOM 2165 C CA . ALA B 1 37 ? 9.763 42.644 0.136 1.00 49.51 13 ALA B CA 1
ATOM 2166 C C . ALA B 1 37 ? 10.392 42.826 -1.248 1.00 51.12 13 ALA B C 1
ATOM 2167 O O . ALA B 1 37 ? 10.528 43.959 -1.727 1.00 52.76 13 ALA B O 1
ATOM 2169 N N . MET B 1 38 ? 10.787 41.717 -1.874 1.00 51.51 14 MET B N 1
ATOM 2170 C CA . MET B 1 38 ? 11.228 41.725 -3.270 1.00 54.31 14 MET B CA 1
ATOM 2171 C C . MET B 1 38 ? 10.159 42.272 -4.214 1.00 57.63 14 MET B C 1
ATOM 2172 O O . MET B 1 38 ? 10.457 43.048 -5.113 1.00 59.60 14 MET B O 1
ATOM 2177 N N . ARG B 1 39 ? 8.913 41.849 -4.006 1.00 59.71 15 ARG B N 1
ATOM 2178 C CA . ARG B 1 39 ? 7.814 42.224 -4.883 1.00 63.50 15 ARG B CA 1
ATOM 2179 C C . ARG B 1 39 ? 7.320 43.648 -4.626 1.00 64.59 15 ARG B C 1
ATOM 2180 O O . ARG B 1 39 ? 6.627 44.229 -5.463 1.00 67.36 15 ARG B O 1
ATOM 2188 N N . THR B 1 40 ? 7.690 44.216 -3.480 1.00 62.14 16 THR B N 1
ATOM 2189 C CA . THR B 1 40 ? 7.268 45.576 -3.131 1.00 63.21 16 THR B CA 1
ATOM 2190 C C . THR B 1 40 ? 8.436 46.586 -3.160 1.00 62.14 16 THR B C 1
ATOM 2191 O O . THR B 1 40 ? 8.303 47.713 -2.686 1.00 63.31 16 THR B O 1
ATOM 2195 N N . GLY B 1 41 ? 9.570 46.176 -3.731 1.00 59.77 17 GLY B N 1
ATOM 2196 C CA . GLY B 1 41 ? 10.751 47.039 -3.827 1.00 58.88 17 GLY B CA 1
ATOM 2197 C C . GLY B 1 41 ? 11.407 47.408 -2.501 1.00 56.76 17 GLY B C 1
ATOM 2198 O O . GLY B 1 41 ? 12.026 48.462 -2.378 1.00 58.08 17 GLY B O 1
ATOM 2199 N N . GLU B 1 42 ? 11.287 46.532 -1.510 1.00 53.07 18 GLU B N 1
ATOM 2200 C CA . GLU B 1 42 ? 11.918 46.764 -0.211 1.00 51.28 18 GLU B CA 1
ATOM 2201 C C . GLU B 1 42 ? 13.047 45.772 0.075 1.00 46.93 18 GLU B C 1
ATOM 2202 O O . GLU B 1 42 ? 13.345 45.446 1.236 1.00 44.41 18 GLU B O 1
ATOM 2208 N N . LEU B 1 43 ? 13.690 45.311 -0.990 1.00 45.15 19 LEU B N 1
ATOM 2209 C CA . LEU B 1 43 ? 14.804 44.387 -0.855 1.00 43.47 19 LEU B CA 1
ATOM 2210 C C . LEU B 1 43 ? 15.865 44.932 0.107 1.00 43.27 19 LEU B C 1
ATOM 2211 O O . LEU B 1 43 ? 16.413 44.181 0.913 1.00 40.62 19 LEU B O 1
ATOM 2216 N N . ALA B 1 44 ? 16.138 46.234 0.029 1.00 45.65 20 ALA B N 1
ATOM 2217 C CA . ALA B 1 44 ? 17.137 46.850 0.904 1.00 47.55 20 ALA B CA 1
ATOM 2218 C C . ALA B 1 44 ? 16.817 46.710 2.406 1.00 47.19 20 ALA B C 1
ATOM 2219 O O . ALA B 1 44 ? 17.701 46.362 3.197 1.00 47.10 20 ALA B O 1
ATOM 2221 N N . GLN B 1 45 ? 15.571 46.974 2.796 1.00 47.50 21 GLN B N 1
ATOM 2222 C CA . GLN B 1 45 ? 15.158 46.762 4.185 1.00 47.69 21 GLN B CA 1
ATOM 2223 C C . GLN B 1 45 ? 15.239 45.293 4.589 1.00 44.29 21 GLN B C 1
ATOM 2224 O O . GLN B 1 45 ? 15.677 44.984 5.694 1.00 42.56 21 GLN B O 1
ATOM 2230 N N . ALA B 1 46 ? 14.835 44.396 3.687 1.00 43.12 22 ALA B N 1
ATOM 2231 C CA . ALA B 1 46 ? 14.867 42.955 3.963 1.00 41.35 22 ALA B CA 1
ATOM 2232 C C . ALA B 1 46 ? 16.298 42.429 4.175 1.00 41.61 22 ALA B C 1
ATOM 2233 O O . ALA B 1 46 ? 16.540 41.612 5.071 1.00 39.77 22 ALA B O 1
ATOM 2235 N N . GLN B 1 47 ? 17.240 42.915 3.370 1.00 42.56 23 GLN B N 1
ATOM 2236 C CA . GLN B 1 47 ? 18.635 42.520 3.528 1.00 44.88 23 GLN B CA 1
ATOM 2237 C C . GLN B 1 47 ? 19.192 43.044 4.865 1.00 45.54 23 GLN B C 1
ATOM 2238 O O . GLN B 1 47 ? 19.992 42.372 5.501 1.00 45.32 23 GLN B O 1
ATOM 2244 N N . GLN B 1 48 ? 18.716 44.210 5.294 1.00 46.35 24 GLN B N 1
ATOM 2245 C CA . GLN B 1 48 ? 19.075 44.810 6.583 1.00 48.81 24 GLN B CA 1
ATOM 2246 C C . GLN B 1 48 ? 18.607 43.900 7.751 1.00 46.83 24 GLN B C 1
ATOM 2247 O O . GLN B 1 48 ? 19.364 43.640 8.696 1.00 46.12 24 GLN B O 1
ATOM 2253 N N . LEU B 1 49 ? 17.378 43.384 7.654 1.00 45.30 25 LEU B N 1
ATOM 2254 C CA . LEU B 1 49 ? 16.851 42.382 8.608 1.00 43.79 25 LEU B CA 1
ATOM 2255 C C . LEU B 1 49 ? 17.721 41.112 8.654 1.00 41.79 25 LEU B C 1
ATOM 2256 O O . LEU B 1 49 ? 18.118 40.656 9.733 1.00 40.53 25 LEU B O 1
ATOM 2261 N N . MET B 1 50 ? 18.001 40.551 7.474 1.00 39.77 26 MET B N 1
ATOM 2262 C CA . MET B 1 50 ? 18.855 39.364 7.347 1.00 39.09 26 MET B CA 1
ATOM 2263 C C . MET B 1 50 ? 20.270 39.598 7.872 1.00 38.68 26 MET B C 1
ATOM 2264 O O . MET B 1 50 ? 20.881 38.680 8.419 1.00 39.80 26 MET B O 1
ATOM 2269 N N . ALA B 1 51 ? 20.790 40.809 7.709 1.00 38.08 27 ALA B N 1
ATOM 2270 C CA . ALA B 1 51 ? 22.129 41.142 8.244 1.00 39.53 27 ALA B CA 1
ATOM 2271 C C . ALA B 1 51 ? 22.150 41.143 9.765 1.00 40.37 27 ALA B C 1
ATOM 2272 O O . ALA B 1 51 ? 23.127 40.706 10.383 1.00 41.26 27 ALA B O 1
ATOM 2274 N N . GLY B 1 52 ? 21.076 41.665 10.357 1.00 40.51 28 GLY B N 1
ATOM 2275 C CA . GLY B 1 52 ? 20.920 41.701 11.816 1.00 41.46 28 GLY B CA 1
ATOM 2276 C C . GLY B 1 52 ? 20.859 40.285 12.358 1.00 41.16 28 GLY B C 1
ATOM 2277 O O . GLY B 1 52 ? 21.566 39.951 13.306 1.00 42.63 28 GLY B O 1
ATOM 2278 N N . ALA B 1 53 ? 20.053 39.438 11.718 1.00 40.28 29 ALA B 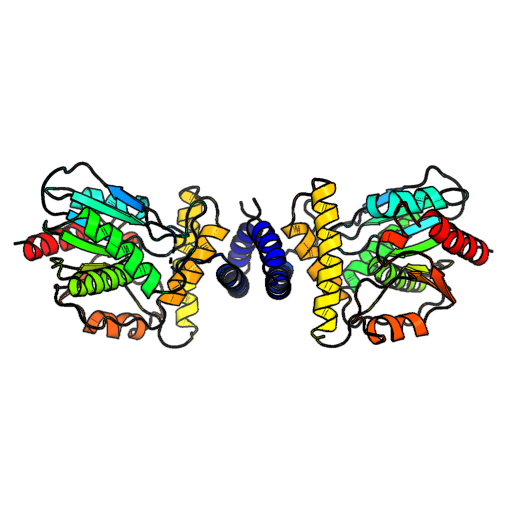N 1
ATOM 2279 C CA . ALA B 1 53 ? 19.951 38.025 12.103 1.00 40.58 29 ALA B CA 1
ATOM 2280 C C . ALA B 1 53 ? 21.279 37.300 11.962 1.00 41.64 29 ALA B C 1
ATOM 2281 O O . ALA B 1 53 ? 21.636 36.502 12.828 1.00 43.95 29 ALA B O 1
ATOM 2283 N N . ALA B 1 54 ? 21.994 37.582 10.870 1.00 41.17 30 ALA B N 1
ATOM 2284 C CA . ALA B 1 54 ? 23.334 37.043 10.645 1.00 42.91 30 ALA B CA 1
ATOM 2285 C C . ALA B 1 54 ? 24.249 37.314 11.832 1.00 44.87 30 ALA B C 1
ATOM 2286 O O . ALA B 1 54 ? 25.053 36.453 12.210 1.00 46.33 30 ALA B O 1
ATOM 2288 N N . GLN B 1 55 ? 24.125 38.502 12.422 1.00 45.63 31 GLN B N 1
ATOM 2289 C CA . GLN B 1 55 ? 24.960 38.862 13.572 1.00 48.76 31 GLN B CA 1
ATOM 2290 C C . GLN B 1 55 ? 24.660 38.023 14.807 1.00 49.07 31 GLN B C 1
ATOM 2291 O O . GLN B 1 55 ? 25.547 37.743 15.601 1.00 49.27 31 GLN B O 1
ATOM 2297 N N . LEU B 1 56 ? 23.407 37.609 14.943 1.00 47.89 32 LEU B N 1
ATOM 2298 C CA . LEU B 1 56 ? 22.987 36.800 16.075 1.00 49.72 32 LEU B CA 1
ATOM 2299 C C . LEU B 1 56 ? 23.380 35.335 15.929 1.00 50.13 32 LEU B C 1
ATOM 2300 O O . LEU B 1 56 ? 23.602 34.652 16.933 1.00 52.52 32 LEU B O 1
ATOM 2305 N N . ARG B 1 57 ? 23.472 34.863 14.686 1.00 50.00 33 ARG B N 1
ATOM 2306 C CA . ARG B 1 57 ? 23.788 33.462 14.408 1.00 49.43 33 ARG B CA 1
ATOM 2307 C C . ARG B 1 57 ? 25.082 33.004 15.075 1.00 50.29 33 ARG B C 1
ATOM 2308 O O . ARG B 1 57 ? 26.039 33.776 15.204 1.00 50.15 33 ARG B O 1
ATOM 2316 N N . LEU B 1 58 ? 25.084 31.751 15.510 1.00 51.44 34 LEU B N 1
ATOM 2317 C CA . LEU B 1 58 ? 26.263 31.124 16.061 1.00 53.39 34 LEU B CA 1
ATOM 2318 C C . LEU B 1 58 ? 27.396 31.146 15.045 1.00 51.63 34 LEU B C 1
ATOM 2319 O O . LEU B 1 58 ? 27.180 30.882 13.845 1.00 48.72 34 LEU B O 1
ATOM 2324 N N . LYS B 1 59 ? 28.595 31.461 15.533 1.00 52.23 35 LYS B N 1
ATOM 2325 C CA . LYS B 1 59 ? 29.789 31.518 14.701 1.00 51.40 35 LYS B CA 1
ATOM 2326 C C . LYS B 1 59 ? 30.761 30.435 15.147 1.00 53.69 35 LYS B C 1
ATOM 2327 O O . LYS B 1 59 ? 30.688 29.981 16.281 1.00 56.03 35 LYS B O 1
ATOM 2333 N N . TYR B 1 60 ? 31.649 29.997 14.257 1.00 53.53 36 TYR B N 1
ATOM 2334 C CA . TYR B 1 60 ? 32.815 29.210 14.691 1.00 56.41 36 TYR B CA 1
ATOM 2335 C C . TYR B 1 60 ? 34.082 30.019 14.398 1.00 57.18 36 TYR B C 1
ATOM 2336 O O . TYR B 1 60 ? 34.037 30.975 13.611 1.00 53.50 36 TYR B O 1
ATOM 2345 N N . GLY B 1 61 ? 35.196 29.646 15.034 1.00 60.87 37 GLY B N 1
ATOM 2346 C CA . GLY B 1 61 ? 36.476 30.310 14.793 1.00 64.14 37 GLY B CA 1
ATOM 2347 C C . GLY B 1 61 ? 37.369 30.463 16.006 1.00 70.30 37 GLY B C 1
ATOM 2348 O O . GLY B 1 61 ? 38.592 30.549 15.874 1.00 71.80 37 GLY B O 1
ATOM 2349 N N . ASP B 1 62 ? 36.757 30.517 17.188 1.00 74.06 38 ASP B N 1
ATOM 2350 C CA . ASP B 1 62 ? 37.503 30.483 18.433 1.00 80.73 38 ASP B CA 1
ATOM 2351 C C . ASP B 1 62 ? 38.413 29.241 18.388 1.00 84.58 38 ASP B C 1
ATOM 2352 O O . ASP B 1 62 ? 37.938 28.139 18.080 1.00 84.06 38 ASP B O 1
ATOM 2357 N N . PRO B 1 63 ? 39.727 29.422 18.658 1.00 88.75 39 PRO B N 1
ATOM 2358 C CA . PRO B 1 63 ? 40.701 28.323 18.566 1.00 92.07 39 PRO B CA 1
ATOM 2359 C C . PRO B 1 63 ? 40.289 27.086 19.378 1.00 95.34 39 PRO B C 1
ATOM 2360 O O . PRO B 1 63 ? 40.524 25.957 18.933 1.00 96.00 39 PRO B O 1
ATOM 2364 N N . ALA B 1 64 ? 39.664 27.314 20.536 1.00 97.77 40 ALA B N 1
ATOM 2365 C CA . ALA B 1 64 ? 39.255 26.249 21.460 1.00 101.52 40 ALA B CA 1
ATOM 2366 C C . ALA B 1 64 ? 37.938 25.556 21.086 1.00 99.62 40 ALA B C 1
ATOM 2367 O O . ALA B 1 64 ? 37.791 24.353 21.308 1.00 101.94 40 ALA B O 1
ATOM 2369 N N . GLY B 1 65 ? 36.994 26.311 20.525 1.00 96.11 41 GLY B N 1
ATOM 2370 C CA . GLY B 1 65 ? 35.669 25.787 20.176 1.00 94.55 41 GLY B CA 1
ATOM 2371 C C . GLY B 1 65 ? 35.631 24.856 18.970 1.00 92.91 41 GLY B C 1
ATOM 2372 O O . GLY B 1 65 ? 36.639 24.699 18.271 1.00 92.46 41 GLY B O 1
ATOM 2373 N N . PRO B 1 66 ? 34.462 24.227 18.714 1.00 92.17 42 PRO B N 1
ATOM 2374 C CA . PRO B 1 66 ? 34.309 23.306 17.576 1.00 90.40 42 PRO B CA 1
ATOM 2375 C C . PRO B 1 66 ? 34.222 24.027 16.226 1.00 86.04 42 PRO B C 1
ATOM 2376 O O . PRO B 1 66 ? 33.528 25.041 16.100 1.00 83.95 42 PRO B O 1
ATOM 2380 N N . GLU B 1 67 ? 34.931 23.499 15.233 1.00 84.78 43 GLU B N 1
ATOM 2381 C CA . GLU B 1 67 ? 34.960 24.092 13.897 1.00 80.95 43 GLU B CA 1
ATOM 2382 C C . GLU B 1 67 ? 34.150 23.270 12.887 1.00 78.25 43 GLU B C 1
ATOM 2383 O O . GLU B 1 67 ? 34.216 22.038 12.880 1.00 80.01 43 GLU B O 1
ATOM 2389 N N . ALA B 1 68 ? 33.376 23.963 12.056 1.00 73.85 44 ALA B N 1
ATOM 2390 C CA . ALA B 1 68 ? 32.644 23.348 10.953 1.00 71.14 44 ALA B CA 1
ATOM 2391 C C . ALA B 1 68 ? 33.626 22.991 9.842 1.00 69.18 44 ALA B C 1
ATOM 2392 O O . ALA B 1 68 ? 34.478 23.809 9.482 1.00 68.76 44 ALA B O 1
ATOM 2394 N N . VAL B 1 69 ? 33.519 21.778 9.301 1.00 67.73 45 VAL B N 1
ATOM 2395 C CA . VAL B 1 69 ? 34.403 21.367 8.202 1.00 64.90 45 VAL B CA 1
ATOM 2396 C C . VAL B 1 69 ? 33.711 21.516 6.844 1.00 60.07 45 VAL B C 1
ATOM 2397 O O . VAL B 1 69 ? 32.748 20.803 6.555 1.00 59.92 45 VAL B O 1
ATOM 2401 N N . PRO B 1 70 ? 34.211 22.451 6.007 1.00 56.13 46 PRO B N 1
ATOM 2402 C CA . PRO B 1 70 ? 33.646 22.706 4.684 1.00 52.21 46 PRO B CA 1
ATOM 2403 C C . PRO B 1 70 ? 33.595 21.428 3.870 1.00 51.56 46 PRO B C 1
ATOM 2404 O O . PRO B 1 70 ? 34.569 20.672 3.855 1.00 52.23 46 PRO B O 1
ATOM 2408 N N . GLU B 1 71 ? 32.466 21.175 3.220 1.00 49.58 47 GLU B N 1
ATOM 2409 C CA . GLU B 1 71 ? 32.338 19.983 2.390 1.00 50.26 47 GLU B CA 1
ATOM 2410 C C . GLU B 1 71 ? 33.106 20.105 1.071 1.00 47.60 47 GLU B C 1
ATOM 2411 O O . GLU B 1 71 ? 33.108 21.161 0.425 1.00 44.68 47 GLU B O 1
ATOM 2417 N N . ILE B 1 72 ? 33.790 19.032 0.695 1.00 47.17 48 ILE B N 1
ATOM 2418 C CA . ILE B 1 72 ? 34.388 18.951 -0.637 1.00 46.47 48 ILE B CA 1
ATOM 2419 C C . ILE B 1 72 ? 33.786 17.756 -1.380 1.00 46.92 48 ILE B C 1
ATOM 2420 O O . ILE B 1 72 ? 33.562 16.698 -0.787 1.00 48.09 48 ILE B O 1
ATOM 2425 N N . VAL B 1 73 ? 33.536 17.940 -2.671 1.00 45.48 49 VAL B N 1
ATOM 2426 C CA . VAL B 1 73 ? 32.735 17.006 -3.461 1.00 47.01 49 VAL B CA 1
ATOM 2427 C C . VAL B 1 73 ? 33.415 16.826 -4.815 1.00 46.90 49 VAL B C 1
ATOM 2428 O O . VAL B 1 73 ? 33.629 17.801 -5.527 1.00 43.71 49 VAL B O 1
ATOM 2432 N N . ARG B 1 74 ? 33.750 15.590 -5.180 1.00 50.47 50 ARG B N 1
ATOM 2433 C CA . ARG B 1 74 ? 34.189 15.320 -6.559 1.00 52.34 50 ARG B CA 1
ATOM 2434 C C . ARG B 1 74 ? 33.050 15.561 -7.550 1.00 52.37 50 ARG B C 1
ATOM 2435 O O . ARG B 1 74 ? 31.903 15.207 -7.284 1.00 52.79 50 ARG B O 1
ATOM 2443 N N . LEU B 1 75 ? 33.354 16.192 -8.677 1.00 52.01 51 LEU B N 1
ATOM 2444 C CA . LEU B 1 75 ? 32.330 16.415 -9.707 1.00 53.50 51 LEU B CA 1
ATOM 2445 C C . LEU B 1 75 ? 32.704 15.682 -10.978 1.00 56.54 51 LEU B C 1
ATOM 2446 O O . LEU B 1 75 ? 31.842 15.153 -11.683 1.00 58.61 51 LEU B O 1
ATOM 2451 N N . GLY B 1 76 ? 34.000 15.624 -11.256 1.00 58.10 52 GLY B N 1
ATOM 2452 C CA . GLY B 1 76 ? 34.481 14.849 -12.387 1.00 61.08 52 GLY B CA 1
ATOM 2453 C C . GLY B 1 76 ? 34.103 13.373 -12.393 1.00 63.81 52 GLY B C 1
ATOM 2454 O O . GLY B 1 76 ? 33.860 12.764 -11.349 1.00 65.47 52 GLY B O 1
ATOM 2455 N N . ARG B 1 77 ? 34.031 12.820 -13.598 1.00 65.01 53 ARG B N 1
ATOM 2456 C CA . ARG B 1 77 ? 34.143 11.396 -13.836 1.00 67.08 53 ARG B CA 1
ATOM 2457 C C . ARG B 1 77 ? 35.635 11.026 -13.852 1.00 67.02 53 ARG B C 1
ATOM 2458 O O . ARG B 1 77 ? 36.017 9.904 -13.504 1.00 68.40 53 ARG B O 1
ATOM 2466 N N . GLY B 1 78 ? 36.462 11.988 -14.270 1.00 64.26 54 GLY B N 1
ATOM 2467 C CA . GLY B 1 78 ? 37.896 11.797 -14.458 1.00 64.13 54 GLY B CA 1
ATOM 2468 C C . GLY B 1 78 ? 38.628 11.577 -13.156 1.00 63.91 54 GLY B C 1
ATOM 2469 O O . GLY B 1 78 ? 38.492 12.335 -12.214 1.00 62.20 54 GLY B O 1
ATOM 2470 N N . GLN B 1 79 ? 39.416 10.519 -13.113 1.00 66.63 55 GLN B N 1
ATOM 2471 C CA . GLN B 1 79 ? 40.090 10.122 -11.886 1.00 67.60 55 GLN B CA 1
ATOM 2472 C C . GLN B 1 79 ? 41.590 10.356 -12.037 1.00 67.20 55 GLN B C 1
ATOM 2473 O O . GLN B 1 79 ? 42.367 9.953 -11.173 1.00 69.08 55 GLN B O 1
ATOM 2479 N N . LEU B 1 80 ? 41.985 11.011 -13.132 1.00 64.67 56 LEU B N 1
ATOM 2480 C CA . LEU B 1 80 ? 43.402 11.239 -13.445 1.00 64.51 56 LEU B CA 1
ATOM 2481 C C . LEU B 1 80 ? 43.773 12.691 -13.789 1.00 61.91 56 LEU B C 1
ATOM 2482 O O . LEU B 1 80 ? 42.971 13.441 -14.349 1.00 59.46 56 LEU B O 1
ATOM 2487 N N . GLY B 1 81 ? 45.001 13.077 -13.449 1.00 62.41 57 GLY B N 1
ATOM 2488 C CA . GLY B 1 81 ? 45.541 14.372 -13.844 1.00 60.40 57 GLY B CA 1
ATOM 2489 C C . GLY B 1 81 ? 45.608 15.353 -12.687 1.00 58.47 57 GLY B C 1
ATOM 2490 O O . GLY B 1 81 ? 45.374 14.974 -11.530 1.00 58.89 57 GLY B O 1
ATOM 2491 N N . PRO B 1 82 ? 45.930 16.628 -12.981 1.00 56.90 58 PRO B N 1
ATOM 2492 C CA . PRO B 1 82 ? 46.020 17.612 -11.909 1.00 54.99 58 PRO B CA 1
ATOM 2493 C C . PRO B 1 82 ? 44.639 17.889 -11.334 1.00 51.32 58 PRO B C 1
ATOM 2494 O O . PRO B 1 82 ? 43.627 17.591 -11.977 1.00 48.78 58 PRO B O 1
ATOM 2498 N N . GLN B 1 83 ? 44.593 18.436 -10.130 1.00 49.77 59 GLN B N 1
ATOM 2499 C CA . GLN B 1 83 ? 43.300 18.729 -9.532 1.00 48.33 59 GLN B CA 1
ATOM 2500 C C . GLN B 1 83 ? 42.855 20.153 -9.822 1.00 45.15 59 GLN B C 1
ATOM 2501 O O . GLN B 1 83 ? 43.688 21.080 -9.966 1.00 45.36 59 GLN B O 1
ATOM 2507 N N . LEU B 1 84 ? 41.545 20.312 -9.954 1.00 42.65 60 LEU B N 1
ATOM 2508 C CA . LEU B 1 84 ? 40.931 21.627 -10.066 1.00 40.19 60 LEU B CA 1
ATOM 2509 C C . LEU B 1 84 ? 39.885 21.760 -8.952 1.00 39.45 60 LEU B C 1
ATOM 2510 O O . LEU B 1 84 ? 38.875 21.039 -8.958 1.00 38.10 60 LEU B O 1
ATOM 2515 N N . ILE B 1 85 ? 40.148 22.653 -7.998 1.00 37.50 61 ILE B N 1
ATOM 2516 C CA . ILE B 1 85 ? 39.233 22.903 -6.907 1.00 37.46 61 ILE B CA 1
ATOM 2517 C C . ILE B 1 85 ? 38.350 24.138 -7.208 1.00 34.57 61 ILE B C 1
ATOM 2518 O O . ILE B 1 85 ? 38.815 25.266 -7.264 1.00 33.68 61 ILE B O 1
ATOM 2523 N N . LEU B 1 86 ? 37.067 23.903 -7.411 1.00 33.38 62 LEU B N 1
ATOM 2524 C CA . LEU B 1 86 ? 36.141 24.995 -7.646 1.00 31.60 62 LEU B CA 1
ATOM 2525 C C . LEU B 1 86 ? 35.560 25.451 -6.293 1.00 31.36 62 LEU B C 1
ATOM 2526 O O . LEU B 1 86 ? 34.951 24.665 -5.591 1.00 31.74 62 LEU B O 1
ATOM 2531 N N . VAL B 1 87 ? 35.757 26.714 -5.922 1.00 31.14 63 VAL B N 1
ATOM 2532 C CA . VAL B 1 87 ? 35.194 27.230 -4.661 1.00 31.34 63 VAL B CA 1
ATOM 2533 C C . VAL B 1 87 ? 33.796 27.775 -4.935 1.00 29.93 63 VAL B C 1
ATOM 2534 O O . VAL B 1 87 ? 33.641 28.696 -5.733 1.00 29.59 63 VAL B O 1
ATOM 2538 N N . CYS B 1 88 ? 32.783 27.204 -4.294 1.00 29.26 64 CYS B N 1
ATOM 2539 C CA . CYS B 1 88 ? 31.399 27.666 -4.470 1.00 30.42 64 CYS B CA 1
ATOM 2540 C C . CYS B 1 88 ? 31.240 29.073 -3.909 1.00 29.73 64 CYS B C 1
ATOM 2541 O O . CYS B 1 88 ? 31.871 29.386 -2.910 1.00 31.27 64 CYS B O 1
ATOM 2544 N N . PRO B 1 89 ? 30.448 29.943 -4.583 1.00 29.31 65 PRO B N 1
ATOM 2545 C CA . PRO B 1 89 ? 30.239 31.302 -4.105 1.00 28.53 65 PRO B CA 1
ATOM 2546 C C . PRO B 1 89 ? 29.510 31.300 -2.746 1.00 29.20 65 PRO B C 1
ATOM 2547 O O . PRO B 1 89 ? 28.764 30.353 -2.412 1.00 29.04 65 PRO B O 1
ATOM 2551 N N . THR B 1 90 ? 29.731 32.344 -1.971 1.00 29.81 66 THR B N 1
ATOM 2552 C CA . THR B 1 90 ? 29.087 32.446 -0.653 1.00 30.41 66 THR B CA 1
ATOM 2553 C C . THR B 1 90 ? 27.733 33.143 -0.816 1.00 30.74 66 THR B C 1
ATOM 2554 O O . THR B 1 90 ? 27.532 34.245 -0.312 1.00 31.78 66 THR B O 1
ATOM 2558 N N . VAL B 1 91 ? 26.821 32.501 -1.546 1.00 30.19 67 VAL B N 1
ATOM 2559 C CA . VAL B 1 91 ? 25.494 33.068 -1.843 1.00 31.33 67 VAL B CA 1
ATOM 2560 C C . VAL B 1 91 ? 24.413 32.047 -1.549 1.00 31.93 67 VAL B C 1
ATOM 2561 O O . VAL B 1 91 ? 24.711 30.869 -1.375 1.00 31.67 67 VAL B O 1
ATOM 2565 N N . MET B 1 92 ? 23.154 32.478 -1.514 1.00 33.31 68 MET B N 1
ATOM 2566 C CA . MET B 1 92 ? 22.079 31.622 -0.972 1.00 34.67 68 MET B CA 1
ATOM 2567 C C . MET B 1 92 ? 21.859 30.301 -1.754 1.00 35.78 68 MET B C 1
ATOM 2568 O O . MET B 1 92 ? 21.280 29.351 -1.235 1.00 36.53 68 MET B O 1
ATOM 2573 N N . THR B 1 93 ? 22.336 30.257 -2.993 1.00 35.61 69 THR B N 1
ATOM 2574 C CA . THR B 1 93 ? 22.156 29.087 -3.868 1.00 36.87 69 THR B CA 1
ATOM 2575 C C . THR B 1 93 ? 23.339 28.152 -3.801 1.00 35.72 69 THR B C 1
ATOM 2576 O O . THR B 1 93 ? 23.392 27.183 -4.555 1.00 35.71 69 THR B O 1
ATOM 2580 N N . THR B 1 94 ? 24.315 28.451 -2.944 1.00 35.33 70 THR B N 1
ATOM 2581 C CA . THR B 1 94 ? 25.593 27.744 -3.024 1.00 35.01 70 THR B CA 1
ATOM 2582 C C . THR B 1 94 ? 25.520 26.202 -2.842 1.00 36.77 70 THR B C 1
ATOM 2583 O O . THR B 1 94 ? 24.701 25.685 -2.088 1.00 36.60 70 THR B O 1
ATOM 2587 N N . GLY B 1 95 ? 26.425 25.507 -3.525 1.00 36.48 71 GLY B N 1
ATOM 2588 C CA . GLY B 1 95 ? 26.496 24.053 -3.479 1.00 39.35 71 GLY B CA 1
ATOM 2589 C C . GLY B 1 95 ? 27.185 23.539 -4.735 1.00 40.05 71 GLY B C 1
ATOM 2590 O O . GLY B 1 95 ? 27.349 24.290 -5.696 1.00 38.91 71 GLY B O 1
ATOM 2591 N N . PRO B 1 96 ? 27.545 22.241 -4.753 1.00 41.49 72 PRO B N 1
ATOM 2592 C CA . PRO B 1 96 ? 28.253 21.661 -5.907 1.00 41.95 72 PRO B CA 1
ATOM 2593 C C . PRO B 1 96 ? 27.479 21.730 -7.243 1.00 42.92 72 PRO B C 1
ATOM 2594 O O . PRO B 1 96 ? 28.101 21.811 -8.314 1.00 42.08 72 PRO B O 1
ATOM 2598 N N . GLN B 1 97 ? 26.146 21.698 -7.191 1.00 44.12 73 GLN B N 1
ATOM 2599 C CA . GLN B 1 97 ? 25.353 21.705 -8.431 1.00 45.29 73 GLN B CA 1
ATOM 2600 C C . GLN B 1 97 ? 25.545 22.977 -9.267 1.00 42.95 73 GLN B C 1
ATOM 2601 O O . GLN B 1 97 ? 25.390 22.934 -10.482 1.00 42.99 73 GLN B O 1
ATOM 2607 N N . VAL B 1 98 ? 25.928 24.100 -8.652 1.00 41.38 74 VAL B N 1
ATOM 2608 C CA . VAL B 1 98 ? 26.150 25.315 -9.470 1.00 40.56 74 VAL B CA 1
ATOM 2609 C C . VAL B 1 98 ? 27.261 25.102 -10.488 1.00 38.83 74 VAL B C 1
ATOM 2610 O O . VAL B 1 98 ? 27.278 25.741 -11.547 1.00 39.84 74 VAL B O 1
ATOM 2614 N N . TYR B 1 99 ? 28.168 24.182 -10.176 1.00 36.37 75 TYR B N 1
ATOM 2615 C CA . TYR B 1 99 ? 29.307 23.907 -11.041 1.00 36.59 75 TYR B CA 1
ATOM 2616 C C . TYR B 1 99 ? 29.208 22.599 -11.860 1.00 38.28 75 TYR B C 1
ATOM 2617 O O . TYR B 1 99 ? 30.181 22.235 -12.534 1.00 38.79 75 TYR B O 1
ATOM 2626 N N . SER B 1 100 ? 28.063 21.907 -11.813 1.00 39.76 76 SER B N 1
ATOM 2627 C CA . SER B 1 100 ? 27.934 20.590 -12.501 1.00 42.23 76 SER B CA 1
ATOM 2628 C C . SER B 1 100 ? 28.304 20.681 -13.969 1.00 40.92 76 SER B C 1
ATOM 2629 O O . SER B 1 100 ? 29.166 19.956 -14.435 1.00 39.18 76 SER B O 1
ATOM 2632 N N . ARG B 1 101 ? 27.667 21.615 -14.670 1.00 40.74 77 ARG B N 1
ATOM 2633 C CA . ARG B 1 101 ? 27.903 21.796 -16.094 1.00 42.03 77 ARG B CA 1
ATOM 2634 C C . ARG B 1 101 ? 29.352 22.183 -16.408 1.00 40.68 77 ARG B C 1
ATOM 2635 O O . ARG B 1 101 ? 29.949 21.636 -17.338 1.00 42.35 77 ARG B O 1
ATOM 2643 N N . LEU B 1 102 ? 29.910 23.120 -15.643 1.00 39.16 78 LEU B N 1
ATOM 2644 C CA . LEU B 1 102 ? 31.286 23.564 -15.863 1.00 38.42 78 LEU B CA 1
ATOM 2645 C C . LEU B 1 102 ? 32.244 22.409 -15.653 1.00 38.67 78 LEU B C 1
ATOM 2646 O O . LEU B 1 102 ? 33.166 22.184 -16.466 1.00 40.10 78 LEU B O 1
ATOM 2651 N N . ALA B 1 103 ? 32.042 21.674 -14.562 1.00 38.13 79 ALA B N 1
ATOM 2652 C CA . ALA B 1 103 ? 32.917 20.535 -14.259 1.00 39.52 79 ALA B CA 1
ATOM 2653 C C . ALA B 1 103 ? 32.831 19.477 -15.354 1.00 41.40 79 ALA B C 1
ATOM 2654 O O . ALA B 1 103 ? 33.855 18.921 -15.768 1.00 42.74 79 ALA B O 1
ATOM 2656 N N . GLU B 1 104 ? 31.618 19.215 -15.848 1.00 43.11 80 GLU B N 1
ATOM 2657 C CA . GLU B 1 104 ? 31.440 18.248 -16.949 1.00 45.93 80 GLU B CA 1
ATOM 2658 C C . GLU B 1 104 ? 32.234 18.640 -18.194 1.00 45.84 80 GLU B C 1
ATOM 2659 O O . GLU B 1 104 ? 32.817 17.783 -18.860 1.00 46.20 80 GLU B O 1
ATOM 2665 N N . GLU B 1 105 ? 32.261 19.935 -18.504 1.00 44.97 81 GLU B N 1
ATOM 2666 C CA . GLU B 1 105 ? 33.056 20.447 -19.628 1.00 45.81 81 GLU B CA 1
ATOM 2667 C C . GLU B 1 105 ? 34.546 20.323 -19.375 1.00 45.51 81 GLU B C 1
ATOM 2668 O O . GLU B 1 105 ? 35.319 20.230 -20.310 1.00 46.95 81 GLU B O 1
ATOM 2674 N N . LEU B 1 106 ? 34.951 20.362 -18.111 1.00 45.04 82 LEU B N 1
ATOM 2675 C CA . LEU B 1 106 ? 36.372 20.392 -17.761 1.00 46.09 82 LEU B CA 1
ATOM 2676 C C . LEU B 1 106 ? 36.918 19.030 -17.330 1.00 47.60 82 LEU B C 1
ATOM 2677 O O . LEU B 1 106 ? 38.103 18.879 -17.078 1.00 49.07 82 LEU B O 1
ATOM 2682 N N . ASP B 1 107 ? 36.036 18.045 -17.268 1.00 49.69 83 ASP B N 1
ATOM 2683 C CA . ASP B 1 107 ? 36.305 16.740 -16.669 1.00 52.03 83 ASP B CA 1
ATOM 2684 C C . ASP B 1 107 ? 37.410 15.920 -17.368 1.00 54.53 83 ASP B C 1
ATOM 2685 O O . ASP B 1 107 ? 38.051 15.069 -16.735 1.00 55.93 83 ASP B O 1
ATOM 2690 N N . ALA B 1 108 ? 37.639 16.171 -18.656 1.00 55.12 84 ALA B N 1
ATOM 2691 C CA . ALA B 1 108 ? 38.694 15.458 -19.391 1.00 57.00 84 ALA B CA 1
ATOM 2692 C C . ALA B 1 108 ? 40.111 15.916 -19.024 1.00 56.72 84 ALA B C 1
ATOM 2693 O O . ALA B 1 108 ? 40.477 17.083 -19.206 1.00 55.50 84 ALA B O 1
ATOM 2695 N N . GLY B 1 109 ? 40.902 14.981 -18.493 1.00 58.84 85 GLY B N 1
ATOM 2696 C CA . GLY B 1 109 ? 42.320 15.225 -18.165 1.00 59.44 85 GLY B CA 1
ATOM 2697 C C . GLY B 1 109 ? 42.640 15.973 -16.870 1.00 58.14 85 GLY B C 1
ATOM 2698 O O . GLY B 1 109 ? 43.794 16.323 -16.623 1.00 59.77 85 GLY B O 1
ATOM 2699 N N . ARG B 1 110 ? 41.631 16.231 -16.043 1.00 55.57 86 ARG B N 1
ATOM 2700 C CA . ARG B 1 110 ? 41.858 16.797 -14.706 1.00 53.23 86 ARG B CA 1
ATOM 2701 C C . ARG B 1 110 ? 40.800 16.304 -13.707 1.00 51.11 86 ARG B C 1
ATOM 2702 O O . ARG B 1 110 ? 39.714 15.859 -14.104 1.00 51.11 86 ARG B O 1
ATOM 2710 N N . ARG B 1 111 ? 41.129 16.361 -12.418 1.00 48.68 87 ARG B N 1
ATOM 2711 C CA . ARG B 1 111 ? 40.217 15.922 -11.365 1.00 46.68 87 ARG B CA 1
ATOM 2712 C C . ARG B 1 111 ? 39.525 17.124 -10.703 1.00 44.00 87 ARG B C 1
ATOM 2713 O O . ARG B 1 111 ? 40.150 17.875 -9.932 1.00 42.64 87 ARG B O 1
ATOM 2721 N N . VAL B 1 112 ? 38.247 17.302 -11.024 1.00 41.22 88 VAL B N 1
ATOM 2722 C CA . VAL B 1 112 ? 37.500 18.472 -10.591 1.00 39.48 88 VAL B CA 1
ATOM 2723 C C . VAL B 1 112 ? 36.731 18.195 -9.296 1.00 39.14 88 VAL B C 1
ATOM 2724 O O . VAL B 1 112 ? 36.037 17.175 -9.176 1.00 39.49 88 VAL B O 1
ATOM 2728 N N . SER B 1 113 ? 36.845 19.121 -8.350 1.00 37.85 89 SER B N 1
ATOM 2729 C CA . SER B 1 113 ? 36.074 19.075 -7.113 1.00 38.50 89 SER B CA 1
ATOM 2730 C C . SER B 1 113 ? 35.422 20.428 -6.812 1.00 36.34 89 SER B C 1
ATOM 2731 O O . SER B 1 113 ? 35.888 21.464 -7.279 1.00 36.23 89 SER B O 1
ATOM 2734 N N . ALA B 1 114 ? 34.373 20.403 -5.997 1.00 35.12 90 ALA B N 1
ATOM 2735 C CA . ALA B 1 114 ? 33.690 21.606 -5.572 1.00 33.71 90 ALA B CA 1
ATOM 2736 C C . ALA B 1 114 ? 33.812 21.721 -4.069 1.00 33.80 90 ALA B C 1
ATOM 2737 O O . ALA B 1 114 ? 33.592 20.750 -3.329 1.00 34.10 90 ALA B O 1
ATOM 2739 N N . LEU B 1 115 ? 34.149 22.918 -3.624 1.00 32.47 91 LEU B N 1
ATOM 2740 C CA . LEU B 1 115 ? 34.350 23.178 -2.211 1.00 33.37 91 LEU B CA 1
ATOM 2741 C C . LEU B 1 115 ? 33.283 24.161 -1.736 1.00 32.57 91 LEU B C 1
ATOM 2742 O O . LEU B 1 115 ? 33.178 25.274 -2.263 1.00 30.98 91 LEU B O 1
ATOM 2747 N N . VAL B 1 116 ? 32.508 23.747 -0.735 1.00 33.15 92 VAL B N 1
ATOM 2748 C CA . VAL B 1 116 ? 31.293 24.454 -0.325 1.00 33.70 92 VAL B CA 1
ATOM 2749 C C . VAL B 1 116 ? 31.523 25.206 0.987 1.00 34.79 92 VAL B C 1
ATOM 2750 O O . VAL B 1 116 ? 31.833 24.582 2.012 1.00 38.01 92 VAL B O 1
ATOM 2754 N N . PRO B 1 117 ? 31.380 26.546 0.979 1.00 34.35 93 PRO B N 1
ATOM 2755 C CA . PRO B 1 117 ? 31.619 27.283 2.229 1.00 34.91 93 PRO B CA 1
ATOM 2756 C C . PRO B 1 117 ? 30.568 26.947 3.298 1.00 35.23 93 PRO B C 1
ATOM 2757 O O . PRO B 1 117 ? 29.423 26.681 2.959 1.00 35.58 93 PRO B O 1
ATOM 2761 N N . PRO B 1 118 ? 30.964 26.946 4.589 1.00 36.38 94 PRO B N 1
ATOM 2762 C CA . PRO B 1 118 ? 30.069 26.542 5.679 1.00 37.57 94 PRO B CA 1
ATOM 2763 C C . PRO B 1 118 ? 29.029 27.584 6.060 1.00 37.29 94 PRO B C 1
ATOM 2764 O O . PRO B 1 118 ? 29.232 28.780 5.837 1.00 37.70 94 PRO B O 1
ATOM 2768 N N . GLY B 1 119 ? 27.923 27.118 6.647 1.00 38.80 95 GLY B N 1
ATOM 2769 C CA . GLY B 1 119 ? 26.910 27.986 7.214 1.00 38.07 95 GLY B CA 1
ATOM 2770 C C . GLY B 1 119 ? 25.619 28.032 6.419 1.00 38.58 95 GLY B C 1
ATOM 2771 O O . GLY B 1 119 ? 24.622 28.562 6.897 1.00 38.74 95 GLY B O 1
ATOM 2772 N N . PHE B 1 120 ? 25.631 27.475 5.209 1.00 37.63 96 PHE B N 1
ATOM 2773 C CA . PHE B 1 120 ? 24.477 27.565 4.319 1.00 38.67 96 PHE B CA 1
ATOM 2774 C C . PHE B 1 120 ? 23.488 26.409 4.452 1.00 42.59 96 PHE B C 1
ATOM 2775 O O . PHE B 1 120 ? 22.327 26.556 4.067 1.00 42.46 96 PHE B O 1
ATOM 2783 N N . HIS B 1 121 ? 23.952 25.274 4.983 1.00 46.18 97 HIS B N 1
ATOM 2784 C CA . HIS B 1 121 ? 23.140 24.041 5.068 1.00 51.62 97 HIS B CA 1
ATOM 2785 C C . HIS B 1 121 ? 23.198 23.457 6.475 1.00 54.50 97 HIS B C 1
ATOM 2786 O O . HIS B 1 121 ? 24.120 23.758 7.246 1.00 54.66 97 HIS B O 1
ATOM 2793 N N . GLY B 1 122 ? 22.211 22.619 6.792 1.00 57.74 98 GLY B N 1
ATOM 2794 C CA . GLY B 1 122 ? 22.212 21.793 7.999 1.00 60.45 98 GLY B CA 1
ATOM 2795 C C . GLY B 1 122 ? 22.355 22.570 9.284 1.00 61.53 98 GLY B C 1
ATOM 2796 O O . GLY B 1 122 ? 21.734 23.618 9.464 1.00 61.76 98 GLY B O 1
ATOM 2797 N N . GLY B 1 123 ? 23.176 22.052 10.189 1.00 62.71 99 GLY B N 1
ATOM 2798 C CA . GLY B 1 123 ? 23.438 22.732 11.451 1.00 62.65 99 GLY B CA 1
ATOM 2799 C C . GLY B 1 123 ? 24.427 23.888 11.375 1.00 59.49 99 GLY B C 1
ATOM 2800 O O . GLY B 1 123 ? 24.444 24.725 12.273 1.00 60.67 99 GLY B O 1
ATOM 2801 N N . GLN B 1 124 ? 25.201 23.966 10.288 1.00 55.30 100 GLN B N 1
ATOM 2802 C CA . GLN B 1 124 ? 26.491 24.679 10.268 1.00 52.56 100 GLN B CA 1
ATOM 2803 C C . GLN B 1 124 ? 26.520 26.133 10.753 1.00 50.60 100 GLN B C 1
ATOM 2804 O O . GLN B 1 124 ? 25.702 26.956 10.340 1.00 49.23 100 GLN B O 1
ATOM 2810 N N . ALA B 1 125 ? 27.492 26.428 11.617 1.00 50.14 101 ALA B N 1
ATOM 2811 C CA . ALA B 1 125 ? 27.760 27.786 12.093 1.00 48.04 101 ALA B CA 1
ATOM 2812 C C . ALA B 1 125 ? 28.512 28.587 11.017 1.00 44.51 101 ALA B C 1
ATOM 2813 O O . ALA B 1 125 ? 29.132 28.009 10.117 1.00 42.88 101 ALA B O 1
ATOM 2815 N N . LEU B 1 126 ? 28.429 29.915 11.104 1.00 42.54 102 LEU B N 1
ATOM 2816 C CA . LEU B 1 126 ? 29.102 30.797 10.157 1.00 40.16 102 LEU B CA 1
ATOM 2817 C C . LEU B 1 126 ? 30.520 31.092 10.642 1.00 40.89 102 LEU B C 1
ATOM 2818 O O . LEU B 1 126 ? 30.747 31.160 11.842 1.00 42.40 102 LEU B O 1
ATOM 2823 N N . PRO B 1 127 ? 31.472 31.282 9.710 1.00 39.47 103 PRO B N 1
ATOM 2824 C CA . PRO B 1 127 ? 32.819 31.644 10.158 1.00 40.84 103 PRO B CA 1
ATOM 2825 C C . PRO B 1 127 ? 32.824 33.045 10.759 1.00 40.99 103 PRO B C 1
ATOM 2826 O O . PRO B 1 127 ? 32.144 33.962 10.253 1.00 39.69 103 PRO B O 1
ATOM 2830 N N . ALA B 1 128 ? 33.598 33.210 11.826 1.00 43.62 104 ALA B N 1
ATOM 2831 C CA . ALA B 1 128 ? 33.583 34.437 12.606 1.00 44.36 104 ALA B CA 1
ATOM 2832 C C . ALA B 1 128 ? 34.123 35.617 11.811 1.00 44.34 104 ALA B C 1
ATOM 2833 O O . ALA B 1 128 ? 33.630 36.731 11.941 1.00 44.85 104 ALA B O 1
ATOM 2835 N N . THR B 1 129 ? 35.115 35.354 10.967 1.00 44.06 105 THR B N 1
ATOM 2836 C CA . THR B 1 129 ? 35.836 36.383 10.235 1.00 44.09 105 THR B CA 1
ATOM 2837 C C . THR B 1 129 ? 36.275 35.787 8.904 1.00 41.81 105 THR B C 1
ATOM 2838 O O . THR B 1 129 ? 36.214 34.572 8.707 1.00 41.63 105 THR B O 1
ATOM 2842 N N . LEU B 1 130 ? 36.742 36.630 7.996 1.00 45.03 106 LEU B N 1
ATOM 2843 C CA . LEU B 1 130 ? 37.258 36.133 6.726 1.00 43.12 106 LEU B CA 1
ATOM 2844 C C . LEU B 1 130 ? 38.470 35.199 6.894 1.00 43.61 106 LEU B C 1
ATOM 2845 O O . LEU B 1 130 ? 38.620 34.247 6.133 1.00 42.88 106 LEU B O 1
ATOM 2850 N N . THR B 1 131 ? 39.321 35.475 7.883 1.00 46.32 107 THR B N 1
ATOM 2851 C CA . THR B 1 131 ? 40.485 34.642 8.168 1.00 48.18 107 THR B CA 1
ATOM 2852 C C . THR B 1 131 ? 40.048 33.256 8.582 1.00 47.05 107 THR B C 1
ATOM 2853 O O . THR B 1 131 ? 40.571 32.277 8.085 1.00 46.82 107 THR B O 1
ATOM 2857 N N . VAL B 1 132 ? 39.080 33.178 9.485 1.00 47.40 108 VAL B N 1
ATOM 2858 C CA . VAL B 1 132 ? 38.525 31.893 9.874 1.00 47.01 108 VAL B CA 1
ATOM 2859 C C . VAL B 1 132 ? 38.010 31.137 8.628 1.00 44.43 108 VAL B C 1
ATOM 2860 O O . VAL B 1 132 ? 38.373 29.966 8.406 1.00 43.18 108 VAL B O 1
ATOM 2864 N N . LEU B 1 133 ? 37.228 31.811 7.785 1.00 41.91 109 LEU B N 1
ATOM 2865 C CA . LEU B 1 133 ? 36.711 31.148 6.577 1.00 40.39 109 LEU B CA 1
ATOM 2866 C C . LEU B 1 133 ? 37.833 30.595 5.690 1.00 40.65 109 LEU B C 1
ATOM 2867 O O . LEU B 1 133 ? 37.809 29.419 5.318 1.00 39.09 109 LEU B O 1
ATOM 2872 N N . VAL B 1 134 ? 38.781 31.464 5.339 1.00 42.03 110 VAL B N 1
ATOM 2873 C CA . VAL B 1 134 ? 39.857 31.132 4.417 1.00 43.67 110 VAL B CA 1
ATOM 2874 C C . VAL B 1 134 ? 40.717 29.962 4.940 1.00 45.60 110 VAL B C 1
ATOM 2875 O O . VAL B 1 134 ? 41.051 29.049 4.178 1.00 44.67 110 VAL B O 1
ATOM 2879 N N . ARG B 1 135 ? 41.033 29.963 6.233 1.00 48.81 111 ARG B N 1
ATOM 2880 C CA . ARG B 1 135 ? 41.811 28.852 6.792 1.00 52.10 111 ARG B CA 1
ATOM 2881 C C . ARG B 1 135 ? 41.057 27.508 6.912 1.00 51.06 111 ARG B C 1
ATOM 2882 O O . ARG B 1 135 ? 41.665 26.457 6.734 1.00 51.77 111 ARG B O 1
ATOM 2890 N N . SER B 1 136 ? 39.747 27.549 7.183 1.00 49.67 112 SER B N 1
ATOM 2891 C CA . SER B 1 136 ? 38.891 26.347 7.141 1.00 48.57 112 SER B CA 1
ATOM 2892 C C . SER B 1 136 ? 38.922 25.720 5.757 1.00 46.08 112 SER B C 1
ATOM 2893 O O . SER B 1 136 ? 39.061 24.508 5.612 1.00 45.92 112 SER B O 1
ATOM 2896 N N . LEU B 1 137 ? 38.795 26.569 4.744 1.00 42.99 113 LEU B N 1
ATOM 2897 C CA . LEU B 1 137 ? 38.793 26.116 3.370 1.00 41.55 113 LEU B CA 1
ATOM 2898 C C . LEU B 1 137 ? 40.162 25.605 2.945 1.00 43.23 113 LEU B C 1
ATOM 2899 O O . LEU B 1 137 ? 40.260 24.553 2.290 1.00 43.11 113 LEU B O 1
ATOM 2904 N N . ALA B 1 138 ? 41.204 26.344 3.334 1.00 44.26 114 ALA B N 1
ATOM 2905 C CA . ALA B 1 138 ? 42.583 25.993 2.990 1.00 46.68 114 ALA B CA 1
ATOM 2906 C C . ALA B 1 138 ? 43.004 24.674 3.625 1.00 49.07 114 ALA B C 1
ATOM 2907 O O . ALA B 1 138 ? 43.710 23.900 2.993 1.00 50.44 114 ALA B O 1
ATOM 2909 N N . ASP B 1 139 ? 42.567 24.423 4.860 1.00 50.83 115 ASP B N 1
ATOM 2910 C CA . ASP B 1 139 ? 42.760 23.120 5.526 1.00 53.80 115 ASP B CA 1
ATOM 2911 C C . ASP B 1 139 ? 42.229 21.963 4.672 1.00 52.46 115 ASP B C 1
ATOM 2912 O O . ASP B 1 139 ? 42.889 20.926 4.530 1.00 54.09 115 ASP B O 1
ATOM 2917 N N . VAL B 1 140 ? 41.038 22.139 4.111 1.00 49.66 116 VAL B N 1
ATOM 2918 C CA . VAL B 1 140 ? 40.432 21.080 3.305 1.00 49.09 116 VAL B CA 1
ATOM 2919 C C . VAL B 1 140 ? 41.190 20.897 1.983 1.00 48.40 116 VAL B C 1
ATOM 2920 O O . VAL B 1 140 ? 41.513 19.774 1.616 1.00 49.43 116 VAL B O 1
ATOM 2924 N N . VAL B 1 141 ? 41.480 22.000 1.287 1.00 46.79 117 VAL B N 1
ATOM 2925 C CA . VAL B 1 141 ? 42.240 21.951 0.028 1.00 46.63 117 VAL B CA 1
ATOM 2926 C C . VAL B 1 141 ? 43.605 21.288 0.271 1.00 49.26 117 VAL B C 1
ATOM 2927 O O . VAL B 1 141 ? 44.005 20.395 -0.469 1.00 50.08 117 VAL B O 1
ATOM 2931 N N . GLN B 1 142 ? 44.275 21.706 1.339 1.00 51.64 118 GLN B N 1
ATOM 2932 C CA . GLN B 1 142 ? 45.558 21.145 1.758 1.00 56.13 118 GLN B CA 1
ATOM 2933 C C . GLN B 1 142 ? 45.512 19.620 1.852 1.00 58.15 118 GLN B C 1
ATOM 2934 O O . GLN B 1 142 ? 46.319 18.936 1.219 1.00 60.12 118 GLN B O 1
ATOM 2940 N N . ALA B 1 143 ? 44.558 19.096 2.621 1.00 58.17 119 ALA B N 1
ATOM 2941 C CA . ALA B 1 143 ? 44.422 17.653 2.825 1.00 59.92 119 ALA B CA 1
ATOM 2942 C C . ALA B 1 143 ? 44.089 16.915 1.523 1.00 59.35 119 ALA B C 1
ATOM 2943 O O . ALA B 1 143 ? 44.522 15.780 1.309 1.00 61.48 119 ALA B O 1
ATOM 2945 N N . GLU B 1 144 ? 43.345 17.578 0.648 1.00 56.16 120 GLU B N 1
ATOM 2946 C CA . GLU B 1 144 ? 42.939 17.003 -0.624 1.00 55.51 120 GLU B CA 1
ATOM 2947 C C . GLU B 1 144 ? 44.065 16.913 -1.645 1.00 56.42 120 GLU B C 1
ATOM 2948 O O . GLU B 1 144 ? 44.143 15.951 -2.395 1.00 56.99 120 GLU B O 1
ATOM 2954 N N . VAL B 1 145 ? 44.923 17.921 -1.700 1.00 56.64 121 VAL B N 1
ATOM 2955 C CA . VAL B 1 145 ? 45.870 17.994 -2.805 1.00 58.10 121 VAL B CA 1
ATOM 2956 C C . VAL B 1 145 ? 47.224 17.359 -2.491 1.00 62.20 121 VAL B C 1
ATOM 2957 O O . VAL B 1 145 ? 47.972 17.027 -3.411 1.00 63.91 121 VAL B O 1
ATOM 2961 N N . ALA B 1 146 ? 47.514 17.189 -1.201 1.00 63.84 122 ALA B N 1
ATOM 2962 C CA . ALA B 1 146 ? 48.845 16.807 -0.730 1.00 68.63 122 ALA B CA 1
ATOM 2963 C C . ALA B 1 146 ? 49.923 17.532 -1.547 1.00 70.17 122 ALA B C 1
ATOM 2964 O O . ALA B 1 146 ? 49.890 18.765 -1.669 1.00 69.23 122 ALA B O 1
ATOM 2966 N N . ASP B 1 147 ? 50.841 16.772 -2.134 1.00 72.85 123 ASP B N 1
ATOM 2967 C CA . ASP B 1 147 ? 51.939 17.349 -2.913 1.00 74.87 123 ASP B CA 1
ATOM 2968 C C . ASP B 1 147 ? 51.694 17.340 -4.435 1.00 73.08 123 ASP B C 1
ATOM 2969 O O . ASP B 1 147 ? 52.606 17.630 -5.218 1.00 75.67 123 ASP B O 1
ATOM 2974 N N . GLY B 1 148 ? 50.465 17.022 -4.845 1.00 68.96 124 GLY B N 1
ATOM 2975 C CA . GLY B 1 148 ? 50.087 17.004 -6.258 1.00 66.51 124 GLY B CA 1
ATOM 2976 C C . GLY B 1 148 ? 49.895 18.388 -6.865 1.00 64.06 124 GLY B C 1
ATOM 2977 O O . GLY B 1 148 ? 49.844 19.392 -6.159 1.00 63.00 124 GLY B O 1
ATOM 2978 N N . GLU B 1 149 ? 49.782 18.432 -8.188 1.00 63.36 125 GLU B N 1
ATOM 2979 C CA . GLU B 1 149 ? 49.567 19.675 -8.914 1.00 61.55 125 GLU B CA 1
ATOM 2980 C C . GLU B 1 149 ? 48.100 20.062 -8.782 1.00 56.51 125 GLU B C 1
ATOM 2981 O O . GLU B 1 149 ? 47.215 19.212 -8.904 1.00 54.62 125 GLU B O 1
ATOM 2987 N N . PHE B 1 150 ? 47.837 21.340 -8.540 1.00 53.58 126 PHE B N 1
ATOM 2988 C CA . PHE B 1 150 ? 46.444 21.796 -8.434 1.00 49.29 126 PHE B CA 1
ATOM 2989 C C . PHE B 1 150 ? 46.272 23.258 -8.818 1.00 47.90 126 PHE B C 1
ATOM 2990 O O . PHE B 1 150 ? 47.246 24.017 -8.902 1.00 50.41 126 PHE B O 1
ATOM 2998 N N . ALA B 1 151 ?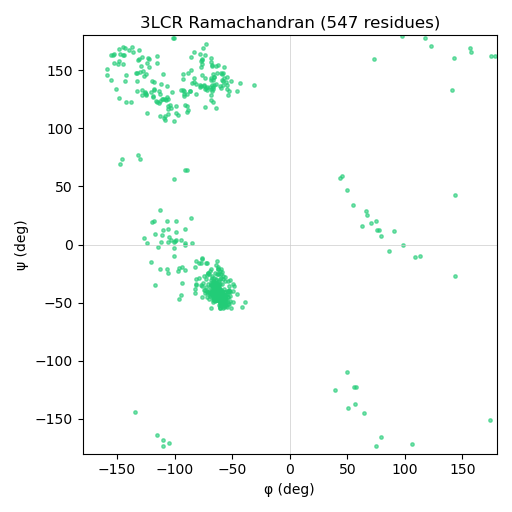 45.022 23.630 -9.066 1.00 44.89 127 ALA B N 1
ATOM 2999 C CA . ALA B 1 151 ? 44.662 25.000 -9.324 1.00 43.36 127 ALA B CA 1
ATOM 3000 C C . ALA B 1 151 ? 43.284 25.246 -8.717 1.00 41.00 127 ALA B C 1
ATOM 3001 O O . ALA B 1 151 ? 42.560 24.302 -8.392 1.00 39.43 127 ALA B O 1
ATOM 3003 N N . LEU B 1 152 ? 42.937 26.518 -8.556 1.00 40.64 128 LEU B N 1
ATOM 3004 C CA . LEU B 1 152 ? 41.641 26.892 -7.997 1.00 38.69 128 LEU B CA 1
ATOM 3005 C C . LEU B 1 152 ? 40.886 27.777 -8.969 1.00 37.33 128 LEU B C 1
ATOM 3006 O O . LEU B 1 152 ? 41.482 28.496 -9.782 1.00 38.77 128 LEU B O 1
ATOM 3011 N N . ALA B 1 153 ? 39.571 27.720 -8.878 1.00 34.59 129 ALA B N 1
ATOM 3012 C CA . ALA B 1 153 ? 38.732 28.600 -9.636 1.00 33.88 129 ALA B CA 1
ATOM 3013 C C . ALA B 1 153 ? 37.454 28.874 -8.845 1.00 33.19 129 ALA B C 1
ATOM 3014 O O . ALA B 1 153 ? 37.071 28.092 -7.969 1.00 32.87 129 ALA B O 1
ATOM 3016 N N . GLY B 1 154 ? 36.816 30.006 -9.127 1.00 32.71 130 GLY B N 1
ATOM 3017 C CA . GLY B 1 154 ? 35.540 30.314 -8.504 1.00 31.10 130 GLY B CA 1
ATOM 3018 C C . GLY B 1 154 ? 34.740 31.334 -9.279 1.00 30.46 130 GLY B C 1
ATOM 3019 O O . GLY B 1 154 ? 35.296 32.208 -9.957 1.00 31.76 130 GLY B O 1
ATOM 3020 N N . HIS B 1 155 ? 33.427 31.224 -9.162 1.00 29.73 131 HIS B N 1
ATOM 3021 C CA . HIS B 1 155 ? 32.515 32.175 -9.762 1.00 29.39 131 HIS B CA 1
ATOM 3022 C C . HIS B 1 155 ? 32.207 33.285 -8.760 1.00 28.82 131 HIS B C 1
ATOM 3023 O O . HIS B 1 155 ? 31.775 33.001 -7.626 1.00 27.84 131 HIS B O 1
ATOM 3030 N N . SER B 1 156 ? 32.380 34.541 -9.181 1.00 29.67 132 SER B N 1
ATOM 3031 C CA . SER B 1 156 ? 31.980 35.712 -8.362 1.00 29.73 132 SER B CA 1
ATOM 3032 C C . SER B 1 156 ? 32.679 35.693 -6.990 1.00 29.60 132 SER B C 1
ATOM 3033 O O . SER B 1 156 ? 33.911 35.643 -6.941 1.00 29.84 132 SER B O 1
ATOM 3036 N N . SER B 1 157 ? 31.921 35.704 -5.884 1.00 29.13 133 SER B N 1
ATOM 3037 C CA . SER B 1 157 ? 32.525 35.600 -4.548 1.00 28.99 133 SER B CA 1
ATOM 3038 C C . SER B 1 157 ? 33.388 34.338 -4.386 1.00 28.68 133 SER B C 1
ATOM 3039 O O . SER B 1 157 ? 34.375 34.349 -3.664 1.00 28.87 133 SER B O 1
ATOM 3042 N N . GLY B 1 158 ? 33.034 33.251 -5.071 1.00 27.64 134 GLY B N 1
ATOM 3043 C CA . GLY B 1 158 ? 33.872 32.049 -5.001 1.00 27.82 134 GLY B CA 1
ATOM 3044 C C . GLY B 1 158 ? 35.252 32.246 -5.621 1.00 28.88 134 GLY B C 1
ATOM 3045 O O . GLY B 1 158 ? 36.237 31.604 -5.204 1.00 29.51 134 GLY B O 1
ATOM 3046 N N . GLY B 1 159 ? 35.330 33.138 -6.606 1.00 28.76 135 GLY B N 1
ATOM 3047 C CA . GLY B 1 159 ? 36.628 33.555 -7.173 1.00 30.84 135 GLY B CA 1
ATOM 3048 C C . GLY B 1 159 ? 37.442 34.377 -6.187 1.00 32.25 135 GLY B C 1
ATOM 3049 O O . GLY B 1 159 ? 38.666 34.204 -6.068 1.00 33.22 135 GLY B O 1
ATOM 3050 N N . VAL B 1 160 ? 36.757 35.283 -5.491 1.00 33.11 136 VAL B N 1
ATOM 3051 C CA . VAL B 1 160 ? 37.382 36.099 -4.461 1.00 34.20 136 VAL B CA 1
ATOM 3052 C C . VAL B 1 160 ? 37.941 35.179 -3.374 1.00 35.05 136 VAL B C 1
ATOM 3053 O O . VAL B 1 160 ? 39.098 35.303 -2.971 1.00 37.31 136 VAL B O 1
ATOM 3057 N N . VAL B 1 161 ? 37.109 34.261 -2.897 1.00 34.32 137 VAL B N 1
ATOM 3058 C CA . VAL B 1 161 ? 37.543 33.346 -1.840 1.00 35.24 137 VAL B CA 1
ATOM 3059 C C . VAL B 1 161 ? 38.632 32.393 -2.341 1.00 35.43 137 VAL B C 1
ATOM 3060 O O . VAL B 1 161 ? 39.561 32.084 -1.603 1.00 36.86 137 VAL B O 1
ATOM 3064 N N . ALA B 1 162 ? 38.546 31.961 -3.604 1.00 33.89 138 ALA B N 1
ATOM 3065 C CA . ALA B 1 162 ? 39.581 31.084 -4.177 1.00 33.54 138 ALA B CA 1
ATOM 3066 C C . ALA B 1 162 ? 40.934 31.794 -4.200 1.00 36.42 138 ALA B C 1
ATOM 3067 O O . ALA B 1 162 ? 41.973 31.156 -3.962 1.00 36.92 138 ALA B O 1
ATOM 3069 N N . TYR B 1 163 ? 40.905 33.094 -4.488 1.00 36.82 139 TYR B N 1
ATOM 3070 C CA . TYR B 1 163 ? 42.111 33.925 -4.515 1.00 39.73 139 TYR B CA 1
ATOM 3071 C C . TYR B 1 163 ? 42.766 33.943 -3.137 1.00 42.69 139 TYR B C 1
ATOM 3072 O O . TYR B 1 163 ? 43.996 33.760 -3.024 1.00 45.66 139 TYR B O 1
ATOM 3081 N N . GLU B 1 164 ? 41.950 34.181 -2.106 1.00 42.44 140 GLU B N 1
ATOM 3082 C CA . GLU B 1 164 ? 42.421 34.206 -0.721 1.00 44.70 140 GLU B CA 1
ATOM 3083 C C . GLU B 1 164 ? 42.901 32.843 -0.231 1.00 45.01 140 GLU B C 1
ATOM 3084 O O . GLU B 1 164 ? 43.910 32.767 0.443 1.00 44.96 140 GLU B O 1
ATOM 3090 N N . VAL B 1 165 ? 42.150 31.782 -0.538 1.00 43.12 141 VAL B N 1
ATOM 3091 C CA . VAL B 1 165 ? 42.597 30.434 -0.232 1.00 43.34 141 VAL B CA 1
ATOM 3092 C C . VAL B 1 165 ? 43.965 30.149 -0.898 1.00 46.09 141 VAL B C 1
ATOM 3093 O O . VAL B 1 165 ? 44.886 29.613 -0.259 1.00 47.58 141 VAL B O 1
ATOM 3097 N N . ALA B 1 166 ? 44.121 30.535 -2.163 1.00 46.51 142 ALA B N 1
ATOM 3098 C CA . ALA B 1 166 ? 45.424 30.390 -2.829 1.00 49.26 142 ALA B CA 1
ATOM 3099 C C . ALA B 1 166 ? 46.540 31.162 -2.117 1.00 53.31 142 ALA B C 1
ATOM 3100 O O . ALA B 1 166 ? 47.670 30.652 -1.972 1.00 55.90 142 ALA B O 1
ATOM 3102 N N . ARG B 1 167 ? 46.249 32.388 -1.680 1.00 53.91 143 ARG B N 1
ATOM 3103 C CA . ARG B 1 167 ? 47.243 33.163 -0.938 1.00 57.87 143 ARG B CA 1
ATOM 3104 C C . ARG B 1 167 ? 47.648 32.404 0.308 1.00 58.25 143 ARG B C 1
ATOM 3105 O O . ARG B 1 167 ? 48.825 32.309 0.628 1.00 59.57 143 ARG B O 1
ATOM 3113 N N . GLU B 1 168 ? 46.651 31.863 1.002 1.00 55.33 144 GLU B N 1
ATOM 3114 C CA . GLU B 1 168 ? 46.880 31.146 2.256 1.00 56.43 144 GLU B CA 1
ATOM 3115 C C . GLU B 1 168 ? 47.752 29.890 2.054 1.00 57.42 144 GLU B C 1
ATOM 3116 O O . GLU B 1 168 ? 48.747 29.680 2.770 1.00 60.56 144 GLU B O 1
ATOM 3122 N N . LEU B 1 169 ? 47.407 29.092 1.047 1.00 54.60 145 LEU B N 1
ATOM 3123 C CA . LEU B 1 169 ? 48.166 27.894 0.695 1.00 55.63 145 LEU B CA 1
ATOM 3124 C C . LEU B 1 169 ? 49.609 28.201 0.296 1.00 59.14 145 LEU B C 1
ATOM 3125 O O . LEU B 1 169 ? 50.521 27.447 0.642 1.00 60.99 145 LEU B O 1
ATOM 3130 N N . GLU B 1 170 ? 49.804 29.298 -0.435 1.00 59.69 146 GLU B N 1
ATOM 3131 C CA . GLU B 1 170 ? 51.149 29.770 -0.794 1.00 64.51 146 GLU B CA 1
ATOM 3132 C C . GLU B 1 170 ? 51.967 30.139 0.433 1.00 67.90 146 GLU B C 1
ATOM 3133 O O . GLU B 1 170 ? 53.176 29.915 0.472 1.00 72.27 146 GLU B O 1
ATOM 3139 N N . ALA B 1 171 ? 51.293 30.703 1.431 1.00 67.20 147 ALA B N 1
ATOM 3140 C CA . ALA B 1 171 ? 51.907 31.033 2.712 1.00 70.65 147 ALA B CA 1
ATOM 3141 C C . ALA B 1 171 ? 52.254 29.771 3.493 1.00 71.98 147 ALA B C 1
ATOM 3142 O O . ALA B 1 171 ? 53.127 29.788 4.363 1.00 75.38 147 ALA B O 1
ATOM 3144 N N . ARG B 1 172 ? 51.565 28.679 3.173 1.00 69.02 148 ARG B N 1
ATOM 3145 C CA . ARG B 1 172 ? 51.818 27.380 3.792 1.00 70.91 148 ARG B CA 1
ATOM 3146 C C . ARG B 1 172 ? 52.847 26.546 3.020 1.00 73.04 148 ARG B C 1
ATOM 3147 O O . ARG B 1 172 ? 53.158 25.420 3.419 1.00 74.63 148 ARG B O 1
ATOM 3155 N N . GLY B 1 173 ? 53.360 27.099 1.918 1.00 73.30 149 GLY B N 1
ATOM 3156 C CA . GLY B 1 173 ? 54.432 26.463 1.147 1.00 76.04 149 GLY B CA 1
ATOM 3157 C C . GLY B 1 173 ? 53.979 25.694 -0.084 1.00 73.37 149 GLY B C 1
ATOM 3158 O O . GLY B 1 173 ? 54.802 25.133 -0.799 1.00 75.57 149 GLY B O 1
ATOM 3159 N N . LEU B 1 174 ? 52.674 25.662 -0.337 1.00 68.40 150 LEU B N 1
ATOM 3160 C CA . LEU B 1 174 ? 52.144 25.000 -1.524 1.00 66.31 150 LEU B CA 1
ATOM 3161 C C . LEU B 1 174 ? 52.217 25.914 -2.748 1.00 65.94 150 LEU B C 1
ATOM 3162 O O . LEU B 1 174 ? 52.434 27.117 -2.618 1.00 67.16 150 LEU B O 1
ATOM 3167 N N . ALA B 1 175 ? 52.042 25.338 -3.935 1.00 64.58 151 ALA B N 1
ATOM 3168 C CA . ALA B 1 175 ? 52.205 26.079 -5.187 1.00 64.24 151 ALA B CA 1
ATOM 3169 C C . ALA B 1 175 ? 51.049 25.865 -6.174 1.00 60.46 151 ALA B C 1
ATOM 3170 O O . ALA B 1 175 ? 51.197 25.115 -7.152 1.00 60.65 151 ALA B O 1
ATOM 3172 N N . PRO B 1 176 ? 49.897 26.527 -5.938 1.00 57.01 152 PRO B N 1
ATOM 3173 C CA . PRO B 1 176 ? 48.790 26.382 -6.894 1.00 53.84 152 PRO B CA 1
ATOM 3174 C C . PRO B 1 176 ? 49.263 26.888 -8.261 1.00 55.53 152 PRO B C 1
ATOM 3175 O O . PRO B 1 176 ? 49.955 27.906 -8.329 1.00 57.50 152 PRO B O 1
ATOM 3179 N N . ARG B 1 177 ? 48.949 26.163 -9.332 1.00 54.43 153 ARG B N 1
ATOM 3180 C CA . ARG B 1 177 ? 49.449 26.546 -10.655 1.00 56.51 153 ARG B CA 1
ATOM 3181 C C . ARG B 1 177 ? 48.699 27.742 -11.251 1.00 54.42 153 ARG B C 1
ATOM 3182 O O . ARG B 1 177 ? 49.154 28.327 -12.238 1.00 55.23 153 ARG B O 1
ATOM 3190 N N . GLY B 1 178 ? 47.558 28.093 -10.640 1.00 50.27 154 GLY B N 1
ATOM 3191 C CA . GLY B 1 178 ? 46.754 29.234 -11.068 1.00 48.54 154 GLY B CA 1
ATOM 3192 C C . GLY B 1 178 ? 45.438 29.399 -10.325 1.00 44.96 154 GLY B C 1
ATOM 3193 O O . GLY B 1 178 ? 44.974 28.470 -9.661 1.00 42.94 154 GLY B O 1
ATOM 3194 N N . VAL B 1 179 ? 44.858 30.598 -10.416 1.00 43.92 155 VAL B N 1
ATOM 3195 C CA . VAL B 1 179 ? 43.512 30.887 -9.906 1.00 40.80 155 VAL B CA 1
ATOM 3196 C C . VAL B 1 179 ? 42.676 31.543 -11.012 1.00 40.41 155 VAL B C 1
ATOM 3197 O O . VAL B 1 179 ? 43.114 32.516 -11.625 1.00 41.85 155 VAL B O 1
ATOM 3201 N N . VAL B 1 180 ? 41.477 31.009 -11.266 1.00 37.77 156 VAL B N 1
ATOM 3202 C CA . VAL B 1 180 ? 40.580 31.563 -12.270 1.00 36.71 156 VAL B CA 1
ATOM 3203 C C . VAL B 1 180 ? 39.385 32.200 -11.542 1.00 35.28 156 VAL B C 1
ATOM 3204 O O . VAL B 1 180 ? 38.733 31.568 -10.732 1.00 33.38 156 VAL B O 1
ATOM 3208 N N . LEU B 1 181 ? 39.126 33.468 -11.823 1.00 35.87 157 LEU B N 1
ATOM 3209 C CA . LEU B 1 181 ? 37.996 34.157 -11.193 1.00 34.55 157 LEU B CA 1
ATOM 3210 C C . LEU B 1 181 ? 37.026 34.445 -12.315 1.00 34.12 157 LEU B C 1
ATOM 3211 O O . LEU B 1 181 ? 37.421 34.908 -13.377 1.00 36.29 157 LEU B O 1
ATOM 3216 N N . ILE B 1 182 ? 35.762 34.133 -12.110 1.00 33.09 158 ILE B N 1
ATOM 3217 C CA . ILE B 1 182 ? 34.775 34.409 -13.140 1.00 34.57 158 ILE B CA 1
ATOM 3218 C C . ILE B 1 182 ? 33.837 35.500 -12.627 1.00 35.07 158 ILE B C 1
ATOM 3219 O O . ILE B 1 182 ? 33.070 35.271 -11.685 1.00 34.61 158 ILE B O 1
ATOM 3224 N N . ASP B 1 183 ? 33.945 36.685 -13.234 1.00 36.65 159 ASP B N 1
ATOM 3225 C CA . ASP B 1 183 ? 33.137 37.875 -12.943 1.00 38.43 159 ASP B CA 1
ATOM 3226 C C . ASP B 1 183 ? 33.133 38.348 -11.483 1.00 37.15 159 ASP B C 1
ATOM 3227 O O . ASP B 1 183 ? 32.110 38.879 -10.994 1.00 37.25 159 ASP B O 1
ATOM 3232 N N . SER B 1 184 ? 34.263 38.180 -10.798 1.00 35.63 160 SER B N 1
ATOM 3233 C CA . SER B 1 184 ? 34.381 38.616 -9.409 1.00 34.77 160 SER B CA 1
ATOM 3234 C C . SER B 1 184 ? 34.352 40.158 -9.364 1.00 37.52 160 SER B C 1
ATOM 3235 O O . SER B 1 184 ? 34.859 40.812 -10.261 1.00 38.48 160 SER B O 1
ATOM 3238 N N . TYR B 1 185 ? 33.730 40.720 -8.333 1.00 37.60 161 TYR B N 1
ATOM 3239 C CA . TYR B 1 185 ? 33.622 42.167 -8.166 1.00 40.50 161 TYR B CA 1
ATOM 3240 C C . TYR B 1 185 ? 33.745 42.436 -6.670 1.00 41.54 161 TYR B C 1
ATOM 3241 O O . TYR B 1 185 ? 33.678 41.504 -5.838 1.00 39.70 161 TYR B O 1
ATOM 3250 N N . SER B 1 186 ? 33.900 43.707 -6.336 1.00 44.10 162 SER B N 1
ATOM 3251 C CA . SER B 1 186 ? 34.080 44.139 -4.967 1.00 47.07 162 SER B CA 1
ATOM 3252 C C . SER B 1 186 ? 33.324 45.461 -4.780 1.00 50.43 162 SER B C 1
ATOM 3253 O O . SER B 1 186 ? 33.577 46.401 -5.520 1.00 50.76 162 SER B O 1
ATOM 3256 N N . PHE B 1 187 ? 32.384 45.523 -3.833 1.00 52.83 163 PHE B N 1
ATOM 3257 C CA . PHE B 1 187 ? 31.762 46.808 -3.490 1.00 59.14 163 PHE B CA 1
ATOM 3258 C C . PHE B 1 187 ? 32.667 47.575 -2.535 1.00 63.47 163 PHE B C 1
ATOM 3259 O O . PHE B 1 187 ? 33.115 47.039 -1.526 1.00 63.51 163 PHE B O 1
ATOM 3267 N N . ASP B 1 188 ? 32.935 48.827 -2.873 1.00 70.06 164 ASP B N 1
ATOM 3268 C CA . ASP B 1 188 ? 33.761 49.710 -2.042 1.00 75.68 164 ASP B CA 1
ATOM 3269 C C . ASP B 1 188 ? 32.953 50.906 -1.562 1.00 79.85 164 ASP B C 1
ATOM 3270 O O . ASP B 1 188 ? 32.155 51.478 -2.312 1.00 81.24 164 ASP B O 1
ATOM 3275 N N . GLY B 1 189 ? 33.172 51.285 -0.307 1.00 82.99 165 GLY B N 1
ATOM 3276 C CA . GLY B 1 189 ? 32.404 52.357 0.322 1.00 87.28 165 GLY B CA 1
ATOM 3277 C C . GLY B 1 189 ? 31.057 51.832 0.774 1.00 86.72 165 GLY B C 1
ATOM 3278 O O . GLY B 1 189 ? 30.837 50.612 0.824 1.00 83.75 165 GLY B O 1
ATOM 3279 N N . ASP B 1 190 ? 30.153 52.753 1.090 1.00 75.09 166 ASP B N 1
ATOM 3280 C CA . ASP B 1 190 ? 28.822 52.391 1.564 1.00 74.83 166 ASP B CA 1
ATOM 3281 C C . ASP B 1 190 ? 27.861 52.048 0.416 1.00 73.71 166 ASP B C 1
ATOM 3282 O O . ASP B 1 190 ? 26.841 51.379 0.637 1.00 72.83 166 ASP B O 1
ATOM 3287 N N . GLY B 1 191 ? 28.191 52.496 -0.801 1.00 73.80 167 GLY B N 1
ATOM 3288 C CA . GLY B 1 191 ? 27.395 52.195 -1.999 1.00 71.24 167 GLY B CA 1
ATOM 3289 C C . GLY B 1 191 ? 26.086 52.966 -2.059 1.00 71.57 167 GLY B C 1
ATOM 3290 O O . GLY B 1 191 ? 25.596 53.456 -1.039 1.00 72.88 167 GLY B O 1
ATOM 3291 N N . GLY B 1 192 ? 25.519 53.077 -3.257 1.00 70.54 168 GLY B N 1
ATOM 3292 C CA . GLY B 1 192 ? 24.278 53.820 -3.452 1.00 70.40 168 GLY B CA 1
ATOM 3293 C C . GLY B 1 192 ? 23.269 53.090 -4.315 1.00 67.86 168 GLY B C 1
ATOM 3294 O O . GLY B 1 192 ? 23.153 51.861 -4.245 1.00 64.45 168 GLY B O 1
ATOM 3295 N N . ARG B 1 193 ? 22.542 53.859 -5.126 1.00 68.74 169 ARG B N 1
ATOM 3296 C CA . ARG B 1 193 ? 21.500 53.335 -6.009 1.00 67.50 169 ARG B CA 1
ATOM 3297 C C . ARG B 1 193 ? 22.020 52.280 -7.011 1.00 64.05 169 ARG B C 1
ATOM 3298 O O . ARG B 1 193 ? 21.372 51.251 -7.193 1.00 61.35 169 ARG B O 1
ATOM 3306 N N . PRO B 1 194 ? 23.179 52.534 -7.663 1.00 63.42 170 PRO B N 1
ATOM 3307 C CA . PRO B 1 194 ? 23.718 51.519 -8.576 1.00 61.00 170 PRO B CA 1
ATOM 3308 C C . PRO B 1 194 ? 23.911 50.148 -7.907 1.00 56.89 170 PRO B C 1
ATOM 3309 O O . PRO B 1 194 ? 23.486 49.127 -8.460 1.00 54.75 170 PRO B O 1
ATOM 3313 N N . GLU B 1 195 ? 24.514 50.141 -6.717 1.00 55.47 171 GLU B N 1
ATOM 3314 C CA . GLU B 1 195 ? 24.724 48.915 -5.945 1.00 52.31 171 GLU B CA 1
ATOM 3315 C C . GLU B 1 195 ? 23.413 48.171 -5.647 1.00 50.53 171 GLU B C 1
ATOM 3316 O O . GLU B 1 195 ? 23.328 46.955 -5.836 1.00 47.44 171 GLU B O 1
ATOM 3322 N N . GLU B 1 196 ? 22.410 48.899 -5.163 1.00 50.86 172 GLU B N 1
ATOM 3323 C CA . GLU B 1 196 ? 21.075 48.328 -4.920 1.00 50.34 172 GLU B CA 1
ATOM 3324 C C . GLU B 1 196 ? 20.473 47.682 -6.179 1.00 48.72 172 GLU B C 1
ATOM 3325 O O . GLU B 1 196 ? 19.841 46.628 -6.101 1.00 46.22 172 GLU B O 1
ATOM 3331 N N . LEU B 1 197 ? 20.651 48.344 -7.321 1.00 49.53 173 LEU B N 1
ATOM 3332 C CA . LEU B 1 197 ? 20.113 47.858 -8.588 1.00 49.38 173 LEU B CA 1
ATOM 3333 C C . LEU B 1 197 ? 20.830 46.580 -9.019 1.00 46.08 173 LEU B C 1
ATOM 3334 O O . LEU B 1 197 ? 20.188 45.630 -9.427 1.00 45.63 173 LEU B O 1
ATOM 3339 N N . PHE B 1 198 ? 22.154 46.545 -8.879 1.00 44.39 174 PHE B N 1
ATOM 3340 C CA . PHE B 1 198 ? 22.929 45.342 -9.173 1.00 42.81 174 PHE B CA 1
ATOM 3341 C C . PHE B 1 198 ? 22.574 44.177 -8.238 1.00 41.01 174 PHE B C 1
ATOM 3342 O O . PHE B 1 198 ? 22.356 43.059 -8.695 1.00 38.76 174 PHE B O 1
ATOM 3350 N N . ARG B 1 199 ? 22.468 44.467 -6.938 1.00 41.56 175 ARG B N 1
ATOM 3351 C CA . ARG B 1 199 ? 22.113 43.469 -5.937 1.00 41.03 175 ARG B CA 1
ATOM 3352 C C . ARG B 1 199 ? 20.723 42.929 -6.190 1.00 40.12 175 ARG B C 1
ATOM 3353 O O . ARG B 1 199 ? 20.479 41.746 -5.997 1.00 38.24 175 ARG B O 1
ATOM 3361 N N . SER B 1 200 ? 19.811 43.790 -6.627 1.00 40.73 176 SER B N 1
ATOM 3362 C CA . SER B 1 200 ? 18.461 43.321 -6.889 1.00 42.49 176 SER B CA 1
ATOM 3363 C C . SER B 1 200 ? 18.400 42.366 -8.085 1.00 42.23 176 SER B C 1
ATOM 3364 O O . SER B 1 200 ? 17.694 41.354 -8.042 1.00 42.22 176 SER B O 1
ATOM 3367 N N . ALA B 1 201 ? 19.158 42.685 -9.130 1.00 41.57 177 ALA B N 1
ATOM 3368 C CA . ALA B 1 201 ? 19.270 41.813 -10.295 1.00 41.85 177 ALA B CA 1
ATOM 3369 C C . ALA B 1 201 ? 19.913 40.473 -9.900 1.00 39.15 177 ALA B C 1
ATOM 3370 O O . ALA B 1 201 ? 19.485 39.414 -10.362 1.00 39.71 177 ALA B O 1
ATOM 3372 N N . LEU B 1 202 ? 20.924 40.510 -9.036 1.00 37.03 178 LEU B N 1
ATOM 3373 C CA . LEU B 1 202 ? 21.557 39.252 -8.579 1.00 35.47 178 LEU B CA 1
ATOM 3374 C C . LEU B 1 202 ? 20.537 38.435 -7.785 1.00 35.48 178 LEU B C 1
ATOM 3375 O O . LEU B 1 202 ? 20.371 37.233 -7.999 1.00 35.06 178 LEU B O 1
ATOM 3380 N N . ASN B 1 203 ? 19.876 39.110 -6.849 1.00 35.59 179 ASN B N 1
ATOM 3381 C CA . ASN B 1 203 ? 18.882 38.495 -5.983 1.00 37.85 179 ASN B CA 1
ATOM 3382 C C . ASN B 1 203 ? 17.757 37.812 -6.755 1.00 40.14 179 ASN B C 1
ATOM 3383 O O . ASN B 1 203 ? 17.324 36.706 -6.395 1.00 39.92 179 ASN B O 1
ATOM 3388 N N . GLU B 1 204 ? 17.304 38.464 -7.818 1.00 42.41 180 GLU B N 1
ATOM 3389 C CA . GLU B 1 204 ? 16.244 37.903 -8.631 1.00 46.73 180 GLU B CA 1
ATOM 3390 C C . GLU B 1 204 ? 16.650 36.526 -9.190 1.00 45.33 180 GLU B C 1
ATOM 3391 O O . GLU B 1 204 ? 15.874 35.576 -9.122 1.00 45.97 180 GLU B O 1
ATOM 3397 N N . ARG B 1 205 ? 17.878 36.413 -9.685 1.00 43.43 181 ARG B N 1
ATOM 3398 C CA . ARG B 1 205 ? 18.372 35.141 -10.169 1.00 43.23 181 ARG B CA 1
ATOM 3399 C C . ARG B 1 205 ? 18.579 34.116 -9.035 1.00 41.36 181 ARG B C 1
ATOM 3400 O O . ARG B 1 205 ? 18.244 32.934 -9.208 1.00 41.75 181 ARG B O 1
ATOM 3408 N N . PHE B 1 206 ? 19.125 34.555 -7.894 1.00 38.00 182 PHE B N 1
ATOM 3409 C CA . PHE B 1 206 ? 19.304 33.655 -6.744 1.00 37.86 182 PHE B CA 1
ATOM 3410 C C . PHE B 1 206 ? 17.966 33.026 -6.349 1.00 39.51 182 PHE B C 1
ATOM 3411 O O . PHE B 1 206 ? 17.847 31.806 -6.230 1.00 40.28 182 PHE B O 1
ATOM 3419 N N . VAL B 1 207 ? 16.959 33.873 -6.178 1.00 40.94 183 VAL B N 1
ATOM 3420 C CA . VAL B 1 207 ? 15.671 33.439 -5.663 1.00 43.94 183 VAL B CA 1
ATOM 3421 C C . VAL B 1 207 ? 14.970 32.481 -6.633 1.00 46.71 183 VAL B C 1
ATOM 3422 O O . VAL B 1 207 ? 14.359 31.497 -6.200 1.00 48.96 183 VAL B O 1
ATOM 3426 N N . GLU B 1 208 ? 15.080 32.762 -7.929 1.00 48.00 184 GLU B N 1
ATOM 3427 C CA . GLU B 1 208 ? 14.445 31.952 -8.968 1.00 51.24 184 GLU B CA 1
ATOM 3428 C C . GLU B 1 208 ? 15.042 30.544 -9.009 1.00 51.62 184 GLU B C 1
ATOM 3429 O O . GLU B 1 208 ? 14.320 29.546 -9.144 1.00 52.41 184 GLU B O 1
ATOM 3435 N N . TYR B 1 209 ? 16.363 30.479 -8.888 1.00 50.03 185 TYR B N 1
ATOM 3436 C CA . TYR B 1 209 ? 17.054 29.210 -8.789 1.00 51.64 185 TYR B CA 1
ATOM 3437 C C . TYR B 1 209 ? 16.546 28.403 -7.594 1.00 52.84 185 TYR B C 1
ATOM 3438 O O . TYR B 1 209 ? 16.263 27.211 -7.727 1.00 53.34 185 TYR B O 1
ATOM 3447 N N . LEU B 1 210 ? 16.416 29.060 -6.436 1.00 52.26 186 LEU B N 1
ATOM 3448 C CA . LEU B 1 210 ? 15.913 28.388 -5.240 1.00 53.64 186 LEU B CA 1
ATOM 3449 C C . LEU B 1 210 ? 14.500 27.876 -5.420 1.00 56.92 186 LEU B C 1
ATOM 3450 O O . LEU B 1 210 ? 14.214 26.744 -5.043 1.00 58.31 186 LEU B O 1
ATOM 3455 N N . ARG B 1 211 ? 13.633 28.692 -6.013 1.00 58.55 187 ARG B N 1
ATOM 3456 C CA . ARG B 1 211 ? 12.271 28.277 -6.294 1.00 62.47 187 ARG B CA 1
ATOM 3457 C C . ARG B 1 211 ? 12.233 27.105 -7.288 1.00 65.34 187 ARG B C 1
ATOM 3458 O O . ARG B 1 211 ? 11.370 26.239 -7.189 1.00 68.15 187 ARG B O 1
ATOM 3466 N N . LEU B 1 212 ? 13.173 27.072 -8.228 1.00 64.97 188 LEU B N 1
ATOM 3467 C CA . LEU B 1 212 ? 13.221 25.994 -9.224 1.00 67.73 188 LEU B CA 1
ATOM 3468 C C . LEU B 1 212 ? 13.762 24.667 -8.676 1.00 68.35 188 LEU B C 1
ATOM 3469 O O . LEU B 1 212 ? 13.323 23.598 -9.108 1.00 71.00 188 LEU B O 1
ATOM 3474 N N . THR B 1 213 ? 14.698 24.736 -7.727 1.00 66.31 189 THR B N 1
ATOM 3475 C CA . THR B 1 213 ? 15.311 23.537 -7.129 1.00 67.15 189 THR B CA 1
ATOM 3476 C C . THR B 1 213 ? 14.562 23.043 -5.888 1.00 69.05 189 THR B C 1
ATOM 3477 O O . THR B 1 213 ? 15.093 22.223 -5.127 1.00 69.32 189 THR B O 1
ATOM 3481 N N . GLY B 1 214 ? 13.346 23.554 -5.681 1.00 70.48 190 GLY B N 1
ATOM 3482 C CA . GLY B 1 214 ? 12.529 23.223 -4.508 1.00 71.93 190 GLY B CA 1
ATOM 3483 C C . GLY B 1 214 ? 13.150 23.641 -3.182 1.00 69.74 190 GLY B C 1
ATOM 3484 O O . GLY B 1 214 ? 12.721 23.182 -2.117 1.00 71.28 190 GLY B O 1
ATOM 3485 N N . GLY B 1 215 ? 14.152 24.519 -3.261 1.00 66.84 191 GLY B N 1
ATOM 3486 C CA . GLY B 1 215 ? 14.944 24.984 -2.113 1.00 64.21 191 GLY B CA 1
ATOM 3487 C C . GLY B 1 215 ? 14.123 25.298 -0.874 1.00 64.37 191 GLY B C 1
ATOM 3488 O O . GLY B 1 215 ? 13.027 25.849 -0.968 1.00 65.73 191 GLY B O 1
ATOM 3489 N N . GLY B 1 216 ? 14.641 24.900 0.285 1.00 63.75 192 GLY B N 1
ATOM 3490 C CA . GLY B 1 216 ? 14.006 25.212 1.574 1.00 63.25 192 GLY B CA 1
ATOM 3491 C C . GLY B 1 216 ? 14.933 26.124 2.360 1.00 60.24 192 GLY B C 1
ATOM 3492 O O . GLY B 1 216 ? 15.853 26.724 1.791 1.00 58.06 192 GLY B O 1
ATOM 3493 N N . ASN B 1 217 ? 14.683 26.231 3.662 1.00 59.77 193 ASN B N 1
ATOM 3494 C CA . ASN B 1 217 ? 15.562 26.959 4.585 1.00 56.59 193 ASN B CA 1
ATOM 3495 C C . ASN B 1 217 ? 16.056 28.297 4.035 1.00 52.64 193 ASN B C 1
ATOM 3496 O O . ASN B 1 217 ? 17.287 28.539 3.954 1.00 49.32 193 ASN B O 1
ATOM 3501 N N . LEU B 1 218 ? 15.105 29.164 3.672 1.00 50.51 194 LEU B N 1
ATOM 3502 C CA . LEU B 1 218 ? 15.466 30.466 3.100 1.00 47.70 194 LEU B CA 1
ATOM 3503 C C . LEU B 1 218 ? 16.319 31.328 4.042 1.00 44.68 194 LEU B C 1
ATOM 3504 O O . LEU B 1 218 ? 17.375 31.808 3.643 1.00 41.53 194 LEU B O 1
ATOM 3509 N N . SER B 1 219 ? 15.864 31.507 5.285 1.00 43.68 195 SER B N 1
ATOM 3510 C CA . SER B 1 219 ? 16.586 32.365 6.237 1.00 42.66 195 SER B CA 1
ATOM 3511 C C . SER B 1 219 ? 18.014 31.900 6.527 1.00 40.68 195 SER B C 1
ATOM 3512 O O . SER B 1 219 ? 18.932 32.727 6.609 1.00 39.40 195 SER B O 1
ATOM 3515 N N . GLN B 1 220 ? 18.207 30.586 6.640 1.00 41.14 196 GLN B N 1
ATOM 3516 C CA . GLN B 1 220 ? 19.540 30.040 6.876 1.00 41.08 196 GLN B CA 1
ATOM 3517 C C . GLN B 1 220 ? 20.483 30.412 5.708 1.00 38.99 196 GLN B C 1
ATOM 3518 O O . GLN B 1 220 ? 21.608 30.870 5.932 1.00 36.34 196 GLN B O 1
ATOM 3524 N N . ARG B 1 221 ? 19.993 30.242 4.477 1.00 37.75 197 ARG B N 1
ATOM 3525 C CA . ARG B 1 221 ? 20.767 30.515 3.268 1.00 37.29 197 ARG B CA 1
ATOM 3526 C C . ARG B 1 221 ? 21.036 31.995 3.069 1.00 35.26 197 ARG B C 1
ATOM 3527 O O . ARG B 1 221 ? 22.160 32.373 2.771 1.00 33.87 197 ARG B O 1
ATOM 3535 N N . ILE B 1 222 ? 20.012 32.821 3.263 1.00 34.56 198 ILE B N 1
ATOM 3536 C CA . ILE B 1 222 ? 20.142 34.257 3.022 1.00 34.20 198 ILE B CA 1
ATOM 3537 C C . ILE B 1 222 ? 21.004 34.943 4.089 1.00 34.06 198 ILE B C 1
ATOM 3538 O O . ILE B 1 222 ? 21.871 35.752 3.745 1.00 34.55 198 ILE B O 1
ATOM 3543 N N . THR B 1 223 ? 20.784 34.626 5.375 1.00 34.14 199 THR B N 1
ATOM 3544 C CA . THR B 1 223 ? 21.657 35.152 6.412 1.00 34.05 199 THR B CA 1
ATOM 3545 C C . THR B 1 223 ? 23.124 34.824 6.160 1.00 33.18 199 THR B C 1
ATOM 3546 O O . THR B 1 223 ? 23.985 35.677 6.361 1.00 33.30 199 THR B O 1
ATOM 3550 N N . ALA B 1 224 ? 23.401 33.592 5.754 1.00 33.07 200 ALA B N 1
ATOM 3551 C CA . ALA B 1 224 ? 24.778 33.162 5.499 1.00 33.16 200 ALA B CA 1
ATOM 3552 C C . ALA B 1 224 ? 25.356 33.956 4.326 1.00 32.36 200 ALA B C 1
ATOM 3553 O O . ALA B 1 224 ? 26.511 34.384 4.363 1.00 32.10 200 ALA B O 1
ATOM 3555 N N . GLN B 1 225 ? 24.526 34.189 3.314 1.00 31.91 201 GLN B N 1
ATOM 3556 C CA . GLN B 1 225 ? 24.950 34.987 2.161 1.00 32.66 201 GLN B CA 1
ATOM 3557 C C . GLN B 1 225 ? 25.323 36.388 2.608 1.00 32.81 201 GLN B C 1
ATOM 3558 O O . GLN B 1 225 ? 26.441 36.862 2.348 1.00 33.72 201 GLN B O 1
ATOM 3564 N N . VAL B 1 226 ? 24.395 37.038 3.307 1.00 33.38 202 VAL B N 1
ATOM 3565 C CA . VAL B 1 226 ? 24.594 38.415 3.738 1.00 35.17 202 VAL B CA 1
ATOM 3566 C C . VAL B 1 226 ? 25.801 38.507 4.681 1.00 35.72 202 VAL B C 1
ATOM 3567 O O . VAL B 1 226 ? 26.618 39.439 4.571 1.00 35.85 202 VAL B O 1
ATOM 3571 N N . TRP B 1 227 ? 25.960 37.513 5.556 1.00 35.17 203 TRP B N 1
ATOM 3572 C CA . TRP B 1 227 ? 27.119 37.489 6.444 1.00 36.59 203 TRP B CA 1
ATOM 3573 C C . TRP B 1 227 ? 28.424 37.425 5.641 1.00 36.56 203 TRP B C 1
ATOM 3574 O O . TRP B 1 227 ? 29.316 38.254 5.840 1.00 37.61 203 TRP B O 1
ATOM 3585 N N . CYS B 1 228 ? 28.529 36.430 4.756 1.00 35.95 204 CYS B N 1
ATOM 3586 C CA . CYS B 1 228 ? 29.781 36.160 4.040 1.00 36.73 204 CYS B CA 1
ATOM 3587 C C . CYS B 1 228 ? 30.129 37.269 3.047 1.00 37.01 204 CYS B C 1
ATOM 3588 O O . CYS B 1 228 ? 31.287 37.680 2.953 1.00 36.70 204 CYS B O 1
ATOM 3591 N N . LEU B 1 229 ? 29.133 37.764 2.318 1.00 36.62 205 LEU B N 1
ATOM 3592 C CA . LEU B 1 229 ? 29.393 38.848 1.372 1.00 38.44 205 LEU B CA 1
ATOM 3593 C C . LEU B 1 229 ? 29.846 40.120 2.082 1.00 40.55 205 LEU B C 1
ATOM 3594 O O . LEU B 1 229 ? 30.645 40.895 1.534 1.00 40.96 205 LEU B O 1
ATOM 3599 N N . GLU B 1 230 ? 29.379 40.324 3.312 1.00 41.26 206 GLU B N 1
ATOM 3600 C CA . GLU B 1 230 ? 29.875 41.447 4.108 1.00 43.36 206 GLU B CA 1
ATOM 3601 C C . GLU B 1 230 ? 31.349 41.278 4.492 1.00 43.60 206 GLU B C 1
ATOM 3602 O O . GLU B 1 230 ? 32.075 42.254 4.532 1.00 43.36 206 GLU B O 1
ATOM 3608 N N . LEU B 1 231 ? 31.789 40.047 4.757 1.00 42.87 207 LEU B N 1
ATOM 3609 C CA . LEU B 1 231 ? 33.213 39.779 5.045 1.00 44.08 207 LEU B CA 1
ATOM 3610 C C . LEU B 1 231 ? 34.103 40.163 3.868 1.00 44.13 207 LEU B C 1
ATOM 3611 O O . LEU B 1 231 ? 35.281 40.437 4.047 1.00 46.86 207 LEU B O 1
ATOM 3616 N N . LEU B 1 232 ? 33.519 40.204 2.672 1.00 42.82 208 LEU B N 1
ATOM 3617 C CA . LEU B 1 232 ? 34.257 40.474 1.440 1.00 42.61 208 LEU B CA 1
ATOM 3618 C C . LEU B 1 232 ? 34.109 41.908 0.961 1.00 44.43 208 LEU B C 1
ATOM 3619 O O . LEU B 1 232 ? 34.630 42.275 -0.096 1.00 45.75 208 LEU B O 1
ATOM 3624 N N . ARG B 1 233 ? 33.392 42.727 1.713 1.00 44.95 209 ARG B N 1
ATOM 3625 C CA . ARG B 1 233 ? 33.237 44.117 1.308 1.00 47.31 209 ARG B CA 1
ATOM 3626 C C . ARG B 1 233 ? 34.575 44.837 1.394 1.00 48.78 209 ARG B C 1
ATOM 3627 O O . ARG B 1 233 ? 35.306 44.684 2.369 1.00 49.72 209 ARG B O 1
ATOM 3635 N N . GLY B 1 234 ? 34.899 45.592 0.350 1.00 48.82 210 GLY B N 1
ATOM 3636 C CA . GLY B 1 234 ? 36.146 46.356 0.311 1.00 51.44 210 GLY B CA 1
ATOM 3637 C C . GLY B 1 234 ? 37.358 45.500 -0.006 1.00 50.84 210 GLY B C 1
ATOM 3638 O O . GLY B 1 234 ? 38.496 45.929 0.155 1.00 51.62 210 GLY B O 1
ATOM 3639 N N . TRP B 1 235 ? 37.113 44.273 -0.447 1.00 48.61 211 TRP B N 1
ATOM 3640 C CA . TRP B 1 235 ? 38.196 43.368 -0.782 1.00 48.88 211 TRP B CA 1
ATOM 3641 C C . TRP B 1 235 ? 38.938 43.876 -2.018 1.00 51.31 211 TRP B C 1
ATOM 3642 O O . TRP B 1 235 ? 38.326 44.323 -2.992 1.00 50.43 211 TRP B O 1
ATOM 3653 N N . ARG B 1 236 ? 40.259 43.808 -1.959 1.00 54.56 212 ARG B N 1
ATOM 3654 C CA . ARG B 1 236 ? 41.086 43.954 -3.149 1.00 58.32 212 ARG B CA 1
ATOM 3655 C C . ARG B 1 236 ? 42.136 42.851 -3.156 1.00 59.65 212 ARG B C 1
ATOM 3656 O O . ARG B 1 236 ? 42.574 42.394 -2.095 1.00 60.56 212 ARG B O 1
ATOM 3664 N N . PRO B 1 237 ? 42.524 42.398 -4.350 1.00 60.66 213 PRO B N 1
ATOM 3665 C CA . PRO B 1 237 ? 43.579 41.396 -4.422 1.00 62.42 213 PRO B CA 1
ATOM 3666 C C . PRO B 1 237 ? 44.987 41.986 -4.238 1.00 66.49 213 PRO B C 1
ATOM 3667 O O . PRO B 1 237 ? 45.298 43.035 -4.784 1.00 68.27 213 PRO B O 1
ATOM 3671 N N . GLU B 1 238 ? 45.803 41.312 -3.436 1.00 67.87 214 GLU B N 1
ATOM 3672 C CA . GLU B 1 238 ? 47.241 41.580 -3.360 1.00 72.87 214 GLU B CA 1
ATOM 3673 C C . GLU B 1 238 ? 47.988 40.315 -2.933 1.00 73.28 214 GLU B C 1
ATOM 3674 O O . GLU B 1 238 ? 47.402 39.426 -2.322 1.00 71.57 214 GLU B O 1
ATOM 3680 N N . GLY B 1 239 ? 49.272 40.231 -3.273 1.00 75.85 215 GLY B N 1
ATOM 3681 C CA . GLY B 1 239 ? 50.163 39.207 -2.720 1.00 76.26 215 GLY B CA 1
ATOM 3682 C C . GLY B 1 239 ? 50.083 37.762 -3.203 1.00 73.10 215 GLY B C 1
ATOM 3683 O O . GLY B 1 239 ? 50.687 36.880 -2.576 1.00 75.22 215 GLY B O 1
ATOM 3684 N N . LEU B 1 240 ? 49.382 37.496 -4.307 1.00 67.77 216 LEU B N 1
ATOM 3685 C CA . LEU B 1 240 ? 49.406 36.146 -4.887 1.00 64.57 216 LEU B CA 1
ATOM 3686 C C . LEU B 1 240 ? 50.495 35.950 -5.944 1.00 66.08 216 LEU B C 1
ATOM 3687 O O . LEU B 1 240 ? 50.623 36.749 -6.862 1.00 66.56 216 LEU B O 1
ATOM 3692 N N . THR B 1 241 ? 51.254 34.865 -5.839 1.00 66.88 217 THR B N 1
ATOM 3693 C CA . THR B 1 241 ? 52.332 34.620 -6.798 1.00 69.35 217 THR B CA 1
ATOM 3694 C C . THR B 1 241 ? 51.888 33.744 -7.977 1.00 66.70 217 THR B C 1
ATOM 3695 O O . THR B 1 241 ? 52.376 33.925 -9.092 1.00 68.08 217 THR B O 1
ATOM 3699 N N . ALA B 1 242 ? 50.963 32.809 -7.732 1.00 63.11 218 ALA B N 1
ATOM 3700 C CA . ALA B 1 242 ? 50.335 32.018 -8.804 1.00 60.36 218 ALA B CA 1
ATOM 3701 C C . ALA B 1 242 ? 49.643 32.947 -9.801 1.00 58.54 218 ALA B C 1
ATOM 3702 O O . ALA B 1 242 ? 49.066 33.959 -9.396 1.00 56.67 218 ALA B O 1
ATOM 3704 N N . PRO B 1 243 ? 49.728 32.624 -11.106 1.00 58.35 219 PRO B N 1
ATOM 3705 C CA . PRO B 1 243 ? 49.069 33.433 -12.133 1.00 56.95 219 PRO B CA 1
ATOM 3706 C C . PRO B 1 243 ? 47.541 33.357 -12.041 1.00 52.70 219 PRO B C 1
ATOM 3707 O O . PRO B 1 243 ? 47.000 32.383 -11.533 1.00 49.17 219 PRO B O 1
ATOM 3711 N N . THR B 1 244 ? 46.873 34.397 -12.524 1.00 51.54 220 THR B N 1
ATOM 3712 C CA . THR B 1 244 ? 45.433 34.504 -12.411 1.00 49.24 220 THR B CA 1
ATOM 3713 C C . THR B 1 244 ? 44.858 34.741 -13.790 1.00 48.51 220 THR B C 1
ATOM 3714 O O . THR B 1 244 ? 45.501 35.375 -14.646 1.00 50.59 220 THR B O 1
ATOM 3718 N N . LEU B 1 245 ? 43.676 34.179 -14.014 1.00 44.79 221 LEU B N 1
ATOM 3719 C CA . LEU B 1 245 ? 42.869 34.499 -15.175 1.00 44.11 221 LEU B CA 1
ATOM 3720 C C . LEU B 1 245 ? 41.526 35.054 -14.677 1.00 41.81 221 LEU B C 1
ATOM 3721 O O . LEU B 1 245 ? 40.895 34.465 -13.804 1.00 39.59 221 LEU B O 1
ATOM 3726 N N . TYR B 1 246 ? 41.097 36.183 -15.232 1.00 42.52 222 TYR B N 1
ATOM 3727 C CA . TYR B 1 246 ? 39.753 36.692 -14.977 1.00 40.78 222 TYR B CA 1
ATOM 3728 C C . TYR B 1 246 ? 38.918 36.502 -16.229 1.00 40.95 222 TYR B C 1
ATOM 3729 O O . TYR B 1 246 ? 39.314 36.964 -17.310 1.00 44.08 222 TYR B O 1
ATOM 3738 N N . VAL B 1 247 ? 37.775 35.838 -16.084 1.00 38.47 223 VAL B N 1
ATOM 3739 C CA . VAL B 1 247 ? 36.815 35.674 -17.179 1.00 39.68 223 VAL B CA 1
ATOM 3740 C C . VAL B 1 247 ? 35.643 36.645 -16.968 1.00 39.55 223 VAL B C 1
ATOM 3741 O O . VAL B 1 247 ? 34.903 36.533 -15.983 1.00 37.13 223 VAL B O 1
ATOM 3745 N N . ARG B 1 248 ? 35.490 37.562 -17.919 1.00 41.03 224 ARG B N 1
ATOM 3746 C CA . ARG B 1 248 ? 34.473 38.600 -17.890 1.00 42.00 224 ARG B CA 1
ATOM 3747 C C . ARG B 1 248 ? 33.336 38.312 -18.879 1.00 42.02 224 ARG B C 1
ATOM 3748 O O . ARG B 1 248 ? 33.550 38.278 -20.097 1.00 43.68 224 ARG B O 1
ATOM 3756 N N . PRO B 1 249 ? 32.112 38.111 -18.368 1.00 41.27 225 PRO B N 1
ATOM 3757 C CA . PRO B 1 249 ? 30.932 37.954 -19.218 1.00 41.74 225 PRO B CA 1
ATOM 3758 C C . PRO B 1 249 ? 30.721 39.191 -20.071 1.00 44.03 225 PRO B C 1
ATOM 3759 O O . PRO B 1 249 ? 30.821 40.313 -19.572 1.00 45.08 225 PRO B O 1
ATOM 3763 N N . ALA B 1 250 ? 30.451 38.976 -21.355 1.00 44.59 226 ALA B N 1
ATOM 3764 C CA . ALA B 1 250 ? 30.309 40.053 -22.311 1.00 47.57 226 ALA B CA 1
ATOM 3765 C C . ALA B 1 250 ? 29.059 40.891 -22.026 1.00 47.68 226 ALA B C 1
ATOM 3766 O O . ALA B 1 250 ? 29.008 42.074 -22.373 1.00 50.59 226 ALA B O 1
ATOM 3768 N N . GLN B 1 251 ? 28.051 40.277 -21.409 1.00 44.87 227 GLN B N 1
ATOM 3769 C CA . GLN B 1 251 ? 26.789 40.961 -21.151 1.00 45.35 227 GLN B CA 1
ATOM 3770 C C . GLN B 1 251 ? 26.617 41.319 -19.664 1.00 43.64 227 GLN B C 1
ATOM 3771 O O . GLN B 1 251 ? 26.746 40.440 -18.810 1.00 41.52 227 GLN B O 1
ATOM 3777 N N . PRO B 1 252 ? 26.336 42.608 -19.362 1.00 44.51 228 PRO B N 1
ATOM 3778 C CA . PRO B 1 252 ? 26.023 43.050 -17.998 1.00 43.69 228 PRO B CA 1
ATOM 3779 C C . PRO B 1 252 ? 24.629 42.616 -17.558 1.00 43.65 228 PRO B C 1
ATOM 3780 O O . PRO B 1 252 ? 23.784 42.264 -18.403 1.00 44.67 228 PRO B O 1
ATOM 3784 N N . LEU B 1 253 ? 24.396 42.667 -16.248 1.00 42.22 229 LEU B N 1
ATOM 3785 C CA . LEU B 1 253 ? 23.088 42.406 -15.660 1.00 43.29 229 LEU B CA 1
ATOM 3786 C C . LEU B 1 253 ? 22.191 43.628 -15.713 1.00 45.79 229 LEU B C 1
ATOM 3787 O O . LEU B 1 253 ? 20.993 43.487 -15.894 1.00 46.43 229 LEU B O 1
ATOM 3792 N N . VAL B 1 254 ? 22.779 44.806 -15.502 1.00 47.57 230 VAL B N 1
ATOM 3793 C CA . VAL B 1 254 ? 22.049 46.090 -15.470 1.00 51.71 230 VAL B CA 1
ATOM 3794 C C . VAL B 1 254 ? 22.902 47.211 -16.083 1.00 54.48 230 VAL B C 1
ATOM 3795 O O . VAL B 1 254 ? 24.125 47.074 -16.229 1.00 53.48 230 VAL B O 1
ATOM 3799 N N . GLU B 1 255 ? 22.242 48.311 -16.425 1.00 58.68 231 GLU B N 1
ATOM 3800 C CA . GLU B 1 255 ? 22.860 49.463 -17.084 1.00 63.33 231 GLU B CA 1
ATOM 3801 C C . GLU B 1 255 ? 23.828 50.225 -16.172 1.00 63.63 231 GLU B C 1
ATOM 3802 O O . GLU B 1 255 ? 24.866 50.698 -16.618 1.00 64.18 231 GLU B O 1
ATOM 3808 N N . GLN B 1 256 ? 23.487 50.315 -14.892 1.00 64.15 232 GLN B N 1
ATOM 3809 C CA . GLN B 1 256 ? 24.162 51.232 -13.968 1.00 66.78 232 GLN B CA 1
ATOM 3810 C C . GLN B 1 256 ? 25.421 50.648 -13.334 1.00 64.83 232 GLN B C 1
ATOM 3811 O O . GLN B 1 256 ? 25.835 51.108 -12.266 1.00 65.66 232 GLN B O 1
ATOM 3817 N N . GLU B 1 257 ? 26.027 49.647 -13.963 1.00 62.93 233 GLU B N 1
ATOM 3818 C CA . GLU B 1 257 ? 27.168 48.976 -13.335 1.00 61.25 233 GLU B CA 1
ATOM 3819 C C . GLU B 1 257 ? 28.384 49.895 -13.268 1.00 62.39 233 GLU B C 1
ATOM 3820 O O . GLU B 1 257 ? 28.802 50.448 -14.281 1.00 64.71 233 GLU B O 1
ATOM 3826 N N . LYS B 1 258 ? 28.913 50.086 -12.059 1.00 61.16 234 LYS B N 1
ATOM 3827 C CA . LYS B 1 258 ? 30.048 50.981 -11.833 1.00 62.26 234 LYS B CA 1
ATOM 3828 C C . LYS B 1 258 ? 31.345 50.268 -12.181 1.00 60.35 234 LYS B C 1
ATOM 3829 O O . LYS B 1 258 ? 31.516 49.088 -11.849 1.00 56.75 234 LYS B O 1
ATOM 3835 N N . PRO B 1 259 ? 32.269 50.975 -12.857 1.00 62.42 235 PRO B N 1
ATOM 3836 C CA . PRO B 1 259 ? 33.528 50.325 -13.231 1.00 61.57 235 PRO B CA 1
ATOM 3837 C C . PRO B 1 259 ? 34.436 50.057 -12.026 1.00 60.48 235 PRO B C 1
ATOM 3838 O O . PRO B 1 259 ? 35.268 49.154 -12.076 1.00 59.32 235 PRO B O 1
ATOM 3842 N N . GLU B 1 260 ? 34.267 50.825 -10.954 1.00 61.71 236 GLU B N 1
ATOM 3843 C CA . GLU B 1 260 ? 35.045 50.620 -9.730 1.00 61.52 236 GLU B CA 1
ATOM 3844 C C . GLU B 1 260 ? 34.802 49.261 -9.078 1.00 57.44 236 GLU B C 1
ATOM 3845 O O . GLU B 1 260 ? 35.636 48.797 -8.310 1.00 56.88 236 GLU B O 1
ATOM 3851 N N . TRP B 1 261 ? 33.673 48.622 -9.390 1.00 54.21 237 TRP B N 1
ATOM 3852 C CA . TRP B 1 261 ? 33.364 47.303 -8.825 1.00 50.97 237 TRP B CA 1
ATOM 3853 C C . TRP B 1 261 ? 34.361 46.238 -9.264 1.00 50.05 237 TRP B C 1
ATOM 3854 O O . TRP B 1 261 ? 34.673 45.341 -8.500 1.00 47.52 237 TRP B O 1
ATOM 3865 N N . ARG B 1 262 ? 34.880 46.369 -10.483 1.00 52.27 238 ARG B N 1
ATOM 3866 C CA . ARG B 1 262 ? 35.839 45.401 -11.027 1.00 52.96 238 ARG B CA 1
ATOM 3867 C C . ARG B 1 262 ? 37.243 45.970 -11.232 1.00 56.38 238 ARG B C 1
ATOM 3868 O O . ARG B 1 262 ? 38.221 45.216 -11.299 1.00 56.93 238 ARG B O 1
ATOM 3876 N N . GLY B 1 263 ? 37.329 47.296 -11.318 1.00 59.81 239 GLY B N 1
ATOM 3877 C CA . GLY B 1 263 ? 38.575 48.011 -11.583 1.00 63.77 239 GLY B CA 1
ATOM 3878 C C . GLY B 1 263 ? 39.817 47.510 -10.869 1.00 64.61 239 GLY B C 1
ATOM 3879 O O . GLY B 1 263 ? 40.830 47.235 -11.511 1.00 65.51 239 GLY B O 1
ATOM 3880 N N . ASP B 1 264 ? 39.742 47.403 -9.543 1.00 64.59 240 ASP B N 1
ATOM 3881 C CA . ASP B 1 264 ? 40.901 47.035 -8.723 1.00 66.08 240 ASP B CA 1
ATOM 3882 C C . ASP B 1 264 ? 41.189 45.546 -8.829 1.00 62.34 240 ASP B C 1
ATOM 3883 O O . ASP B 1 264 ? 42.348 45.126 -8.813 1.00 63.57 240 ASP B O 1
ATOM 3888 N N . VAL B 1 265 ? 40.128 44.752 -8.943 1.00 58.19 241 VAL B N 1
ATOM 3889 C CA . VAL B 1 265 ? 40.268 43.314 -9.150 1.00 54.14 241 VAL B CA 1
ATOM 3890 C C . VAL B 1 265 ? 40.995 43.055 -10.466 1.00 54.10 241 VAL B C 1
ATOM 3891 O O . VAL B 1 265 ? 41.986 42.319 -10.495 1.00 54.54 241 VAL B O 1
ATOM 3895 N N . LEU B 1 266 ? 40.496 43.672 -11.539 1.00 53.87 242 LEU B N 1
ATOM 3896 C CA . LEU B 1 266 ? 41.047 43.516 -12.884 1.00 55.21 242 LEU B CA 1
ATOM 3897 C C . LEU B 1 266 ? 42.519 43.905 -12.951 1.00 58.14 242 LEU B C 1
ATOM 3898 O O . LEU B 1 266 ? 43.322 43.188 -13.545 1.00 59.23 242 LEU B O 1
ATOM 3903 N N . ALA B 1 267 ? 42.869 45.035 -12.341 1.00 59.84 243 ALA B N 1
ATOM 3904 C CA . ALA B 1 267 ? 44.232 45.571 -12.440 1.00 63.14 243 ALA B CA 1
ATOM 3905 C C . ALA B 1 267 ? 45.290 44.639 -11.830 1.00 62.92 243 ALA B C 1
ATOM 3906 O O . ALA B 1 267 ? 46.482 44.805 -12.075 1.00 65.59 243 ALA B O 1
ATOM 3908 N N . ALA B 1 268 ? 44.852 43.657 -11.049 1.00 59.21 244 ALA B N 1
ATOM 3909 C CA . ALA B 1 268 ? 45.766 42.667 -10.484 1.00 59.68 244 ALA B CA 1
ATOM 3910 C C . ALA B 1 268 ? 45.717 41.304 -11.207 1.00 57.33 244 ALA B C 1
ATOM 3911 O O . ALA B 1 268 ? 46.392 40.361 -10.802 1.00 58.26 244 ALA B O 1
ATOM 3913 N N . MET B 1 269 ? 44.941 41.206 -12.282 1.00 55.06 245 MET B N 1
ATOM 3914 C CA . MET B 1 269 ? 44.790 39.936 -12.993 1.00 53.17 245 MET B CA 1
ATOM 3915 C C . MET B 1 269 ? 45.884 39.731 -14.045 1.00 55.38 245 MET B C 1
ATOM 3916 O O . MET B 1 269 ? 46.168 40.629 -14.834 1.00 58.08 245 MET B O 1
ATOM 3921 N N . GLY B 1 270 ? 46.491 38.546 -14.035 1.00 54.87 246 GLY B N 1
ATOM 3922 C CA . GLY B 1 270 ? 47.476 38.152 -15.039 1.00 57.51 246 GLY B CA 1
ATOM 3923 C C . GLY B 1 270 ? 46.941 38.303 -16.450 1.00 57.75 246 GLY B C 1
ATOM 3924 O O . GLY B 1 270 ? 47.589 38.908 -17.289 1.00 60.97 246 GLY B O 1
ATOM 3925 N N . GLN B 1 271 ? 45.749 37.769 -16.700 1.00 55.15 247 GLN B N 1
ATOM 3926 C CA . GLN B 1 271 ? 45.090 37.879 -18.004 1.00 55.88 247 GLN B CA 1
ATOM 3927 C C . GLN B 1 271 ? 43.586 38.044 -17.836 1.00 52.91 247 GLN B C 1
ATOM 3928 O O . GLN B 1 271 ? 42.983 37.408 -16.974 1.00 49.96 247 GLN B O 1
ATOM 3934 N N . VAL B 1 272 ? 42.987 38.890 -18.669 1.00 53.17 248 VAL B N 1
ATOM 3935 C CA . VAL B 1 272 ? 41.545 39.106 -18.646 1.00 51.79 248 VAL B CA 1
ATOM 3936 C C . VAL B 1 272 ? 40.962 38.697 -19.995 1.00 52.27 248 VAL B C 1
ATOM 3937 O O . VAL B 1 272 ? 41.427 39.147 -21.027 1.00 55.09 248 VAL B O 1
ATOM 3941 N N . VAL B 1 273 ? 39.948 37.842 -19.976 1.00 49.97 249 VAL B N 1
ATOM 3942 C CA . VAL B 1 273 ? 39.314 37.361 -21.198 1.00 51.44 249 VAL B CA 1
ATOM 3943 C C . VAL B 1 273 ? 37.812 37.611 -21.141 1.00 50.79 249 VAL B C 1
ATOM 3944 O O . VAL B 1 273 ? 37.156 37.315 -20.137 1.00 49.31 249 VAL B O 1
ATOM 3948 N N . GLU B 1 274 ? 37.283 38.207 -22.202 1.00 53.67 250 GLU B N 1
ATOM 3949 C CA . GLU B 1 274 ? 35.851 38.384 -22.349 1.00 53.80 250 GLU B CA 1
ATOM 3950 C C . GLU B 1 274 ? 35.252 37.115 -22.901 1.00 53.09 250 GLU B C 1
ATOM 3951 O O . GLU B 1 274 ? 35.860 36.458 -23.741 1.00 54.60 250 GLU B O 1
ATOM 3957 N N . ALA B 1 275 ? 34.061 36.766 -22.438 1.00 49.83 251 ALA B N 1
ATOM 3958 C CA . ALA B 1 275 ? 33.433 35.535 -22.880 1.00 48.95 251 ALA B CA 1
ATOM 3959 C C . ALA B 1 275 ? 31.934 35.727 -23.050 1.00 48.12 251 ALA B C 1
ATOM 3960 O O . ALA B 1 275 ? 31.321 36.458 -22.255 1.00 47.69 251 ALA B O 1
ATOM 3962 N N . PRO B 1 276 ? 31.330 35.039 -24.045 1.00 48.65 252 PRO B N 1
ATOM 3963 C CA . PRO B 1 276 ? 29.889 35.181 -24.246 1.00 48.78 252 PRO B CA 1
ATOM 3964 C C . PRO B 1 276 ? 29.141 34.796 -22.970 1.00 45.49 252 PRO B C 1
ATOM 3965 O O . PRO B 1 276 ? 29.535 33.850 -22.274 1.00 43.57 252 PRO B O 1
ATOM 3969 N N . GLY B 1 277 ? 28.087 35.543 -22.660 1.00 45.16 253 GLY B N 1
ATOM 3970 C CA . GLY B 1 277 ? 27.190 35.208 -21.547 1.00 42.19 253 GLY B CA 1
ATOM 3971 C C . GLY B 1 277 ? 27.102 36.343 -20.556 1.00 41.29 253 GLY B C 1
ATOM 3972 O O . GLY B 1 277 ? 27.860 37.308 -20.662 1.00 41.21 253 GLY B O 1
ATOM 3973 N N . ASP B 1 278 ? 26.173 36.245 -19.595 1.00 40.13 254 ASP B N 1
ATOM 3974 C CA . ASP B 1 278 ? 26.112 37.248 -18.550 1.00 39.45 254 ASP B CA 1
ATOM 3975 C C . ASP B 1 278 ? 26.689 36.680 -17.246 1.00 37.44 254 ASP B C 1
ATOM 3976 O O . ASP B 1 278 ? 27.278 35.591 -17.241 1.00 34.99 254 ASP B O 1
ATOM 3981 N N . HIS B 1 279 ? 26.521 37.415 -16.156 1.00 36.58 255 HIS B N 1
ATOM 3982 C CA . HIS B 1 279 ? 27.107 37.066 -14.870 1.00 35.22 255 HIS B CA 1
ATOM 3983 C C . HIS B 1 279 ? 26.834 35.610 -14.487 1.00 33.86 255 HIS B C 1
ATOM 3984 O O . HIS B 1 279 ? 27.715 34.946 -13.957 1.00 33.29 255 HIS B O 1
ATOM 3991 N N . PHE B 1 280 ? 25.611 35.138 -14.759 1.00 34.44 256 PHE B N 1
ATOM 3992 C CA . PHE B 1 280 ? 25.209 33.765 -14.500 1.00 33.35 256 PHE B CA 1
ATOM 3993 C C . PHE B 1 280 ? 25.311 32.817 -15.709 1.00 35.00 256 PHE B C 1
ATOM 3994 O O . PHE B 1 280 ? 25.830 31.685 -15.566 1.00 33.95 256 PHE B O 1
ATOM 4002 N N . THR B 1 281 ? 24.806 33.238 -16.874 1.00 35.51 257 THR B N 1
ATOM 4003 C CA . THR B 1 281 ? 24.729 32.322 -18.036 1.00 37.89 257 THR B CA 1
ATOM 4004 C C . THR B 1 281 ? 26.113 31.869 -18.530 1.00 38.24 257 THR B C 1
ATOM 4005 O O . THR B 1 281 ? 26.235 30.854 -19.230 1.00 37.92 257 THR B O 1
ATOM 4009 N N . ILE B 1 282 ? 27.145 32.612 -18.117 1.00 37.29 258 ILE B N 1
ATOM 4010 C CA . ILE B 1 282 ? 28.531 32.250 -18.366 1.00 37.91 258 ILE B CA 1
ATOM 4011 C C . ILE B 1 282 ? 28.839 30.795 -17.999 1.00 38.06 258 ILE B C 1
ATOM 4012 O O . ILE B 1 282 ? 29.629 30.133 -18.689 1.00 37.80 258 ILE B O 1
ATOM 4017 N N . ILE B 1 283 ? 28.209 30.289 -16.937 1.00 35.85 259 ILE B N 1
ATOM 4018 C CA . ILE B 1 283 ? 28.418 28.887 -16.556 1.00 36.08 259 ILE B CA 1
ATOM 4019 C C . ILE B 1 283 ? 27.148 28.047 -16.609 1.00 37.28 259 ILE B C 1
ATOM 4020 O O . ILE B 1 283 ? 27.057 26.970 -15.993 1.00 37.19 259 ILE B O 1
ATOM 4025 N N . GLU B 1 284 ? 26.169 28.528 -17.355 1.00 38.69 260 GLU B N 1
ATOM 4026 C CA . GLU B 1 284 ? 24.948 27.753 -17.571 1.00 43.03 260 GLU B CA 1
ATOM 4027 C C . GLU B 1 284 ? 24.991 27.092 -18.960 1.00 45.10 260 GLU B C 1
ATOM 4028 O O . GLU B 1 284 ? 25.958 27.278 -19.701 1.00 44.68 260 GLU B O 1
ATOM 4034 N N . GLY B 1 285 ? 23.974 26.300 -19.300 1.00 47.57 261 GLY B N 1
ATOM 4035 C CA . GLY B 1 285 ? 24.002 25.451 -20.497 1.00 50.43 261 GLY B CA 1
ATOM 4036 C C . GLY B 1 285 ? 24.328 26.157 -21.803 1.00 52.46 261 GLY B C 1
ATOM 4037 O O . GLY B 1 285 ? 25.063 25.635 -22.636 1.00 53.18 261 GLY B O 1
ATOM 4038 N N . GLU B 1 286 ? 23.789 27.357 -21.969 1.00 53.35 262 GLU B N 1
ATOM 4039 C CA . GLU B 1 286 ? 24.051 28.194 -23.149 1.00 55.66 262 GLU B CA 1
ATOM 4040 C C . GLU B 1 286 ? 25.531 28.452 -23.478 1.00 53.02 262 GLU B C 1
ATOM 4041 O O . GLU B 1 286 ? 25.932 28.370 -24.629 1.00 55.55 262 GLU B O 1
ATOM 4047 N N . HIS B 1 287 ? 26.332 28.782 -22.468 1.00 47.98 263 HIS B N 1
ATOM 4048 C CA . HIS B 1 287 ? 27.680 29.315 -22.712 1.00 45.94 263 HIS B CA 1
ATOM 4049 C C . HIS B 1 287 ? 28.787 28.571 -21.982 1.00 43.61 263 HIS B C 1
ATOM 4050 O O . HIS B 1 287 ? 29.957 28.967 -22.021 1.00 42.51 263 HIS B O 1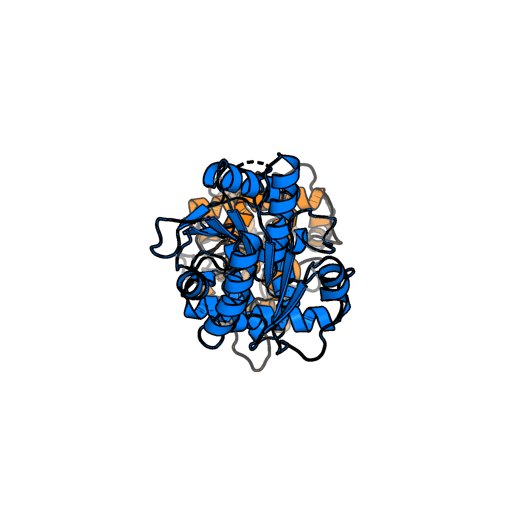
ATOM 4057 N N . VAL B 1 288 ? 28.411 27.482 -21.325 1.00 42.95 264 VAL B N 1
ATOM 4058 C CA . VAL B 1 288 ? 29.331 26.785 -20.450 1.00 41.85 264 VAL B CA 1
ATOM 4059 C C . VAL B 1 288 ? 30.456 26.127 -21.269 1.00 43.37 264 VAL B C 1
ATOM 4060 O O . VAL B 1 288 ? 31.606 26.116 -20.826 1.00 42.76 264 VAL B O 1
ATOM 4064 N N . ALA B 1 289 ? 30.127 25.655 -22.474 1.00 45.43 265 ALA B N 1
ATOM 4065 C CA . ALA B 1 289 ? 31.135 25.060 -23.383 1.00 47.89 265 ALA B CA 1
ATOM 4066 C C . ALA B 1 289 ? 32.226 26.058 -23.800 1.00 47.44 265 ALA B C 1
ATOM 4067 O O . ALA B 1 289 ? 33.408 25.746 -23.720 1.00 48.39 265 ALA B O 1
ATOM 4069 N N . SER B 1 290 ? 31.837 27.255 -24.223 1.00 47.31 266 SER B N 1
ATOM 4070 C CA . SER B 1 290 ? 32.823 28.262 -24.603 1.00 48.01 266 SER B CA 1
ATOM 4071 C C . SER B 1 290 ? 33.619 28.779 -23.394 1.00 45.31 266 SER B C 1
ATOM 4072 O O . SER B 1 290 ? 34.811 29.056 -23.509 1.00 45.90 266 SER B O 1
ATOM 4075 N N . THR B 1 291 ? 32.976 28.883 -22.234 1.00 42.19 267 THR B N 1
ATOM 4076 C CA . THR B 1 291 ? 33.682 29.275 -21.026 1.00 40.28 267 THR B CA 1
ATOM 4077 C C . THR B 1 291 ? 34.712 28.233 -20.612 1.00 39.81 267 THR B C 1
ATOM 4078 O O . THR B 1 291 ? 35.829 28.593 -20.247 1.00 40.09 267 THR B O 1
ATOM 4082 N N . ALA B 1 292 ? 34.346 26.952 -20.685 1.00 39.96 268 ALA B N 1
ATOM 4083 C CA . ALA B 1 292 ? 35.273 25.879 -20.320 1.00 41.38 268 ALA B CA 1
ATOM 4084 C C . ALA B 1 292 ? 36.462 25.780 -21.269 1.00 44.57 268 ALA B C 1
ATOM 4085 O O . ALA B 1 292 ? 37.570 25.447 -20.844 1.00 44.72 268 ALA B O 1
ATOM 4087 N N . HIS B 1 293 ? 36.237 26.056 -22.551 1.00 47.54 269 HIS B N 1
ATOM 4088 C CA . HIS B 1 293 ? 37.324 26.050 -23.533 1.00 51.21 269 HIS B CA 1
ATOM 4089 C C . HIS B 1 293 ? 38.378 27.105 -23.152 1.00 50.42 269 HIS B C 1
ATOM 4090 O O . HIS B 1 293 ? 39.562 26.811 -23.137 1.00 51.46 269 HIS B O 1
ATOM 4097 N N . ILE B 1 294 ? 37.930 28.313 -22.814 1.00 49.13 270 ILE B N 1
ATOM 4098 C CA . ILE B 1 294 ? 38.809 29.411 -22.355 1.00 49.15 270 ILE B CA 1
ATOM 4099 C C . ILE B 1 294 ? 39.567 29.044 -21.080 1.00 47.67 270 ILE B C 1
ATOM 4100 O O . ILE B 1 294 ? 40.788 29.140 -21.029 1.00 50.33 270 ILE B O 1
ATOM 4105 N N . VAL B 1 295 ? 38.826 28.637 -20.057 1.00 45.39 271 VAL B N 1
ATOM 4106 C CA . VAL B 1 295 ? 39.394 28.176 -18.784 1.00 43.79 271 VAL B CA 1
ATOM 4107 C C . VAL B 1 295 ? 40.293 26.943 -18.949 1.00 44.89 271 VAL B C 1
ATOM 4108 O O . VAL B 1 295 ? 41.422 26.916 -18.443 1.00 44.92 271 VAL B O 1
ATOM 4112 N N . GLY B 1 296 ? 39.783 25.928 -19.650 1.00 45.12 272 GLY B N 1
ATOM 4113 C CA . GLY B 1 296 ? 40.542 24.696 -19.899 1.00 47.40 272 GLY B CA 1
ATOM 4114 C C . GLY B 1 296 ? 41.873 24.948 -20.587 1.00 49.89 272 GLY B C 1
ATOM 4115 O O . GLY B 1 296 ? 42.902 24.378 -20.190 1.00 50.87 272 GLY B O 1
ATOM 4116 N N . ASP B 1 297 ? 41.856 25.799 -21.614 1.00 51.46 273 ASP B N 1
ATOM 4117 C CA . ASP B 1 297 ? 43.068 26.092 -22.384 1.00 55.31 273 ASP B CA 1
ATOM 4118 C C . ASP B 1 297 ? 44.069 26.830 -21.518 1.00 54.40 273 ASP B C 1
ATOM 4119 O O . ASP B 1 297 ? 45.262 26.535 -21.569 1.00 55.32 273 ASP B O 1
ATOM 4124 N N . TRP B 1 298 ? 43.577 27.769 -20.707 1.00 51.67 274 TRP B N 1
ATOM 4125 C CA . TRP B 1 298 ? 44.447 28.525 -19.807 1.00 51.06 274 TRP B CA 1
ATOM 4126 C C . TRP B 1 298 ? 45.090 27.615 -18.776 1.00 51.08 274 TRP B C 1
ATOM 4127 O O . TRP B 1 298 ? 46.306 27.675 -18.574 1.00 52.48 274 TRP B O 1
ATOM 4138 N N . LEU B 1 299 ? 44.277 26.764 -18.149 1.00 48.86 275 LEU B N 1
ATOM 4139 C CA . LEU B 1 299 ? 44.763 25.838 -17.126 1.00 49.66 275 LEU B CA 1
ATOM 4140 C C . LEU B 1 299 ? 45.860 24.900 -17.633 1.00 53.13 275 LEU B C 1
ATOM 4141 O O . LEU B 1 299 ? 46.866 24.713 -16.958 1.00 54.47 275 LEU B O 1
ATOM 4146 N N . ARG B 1 300 ? 45.654 24.310 -18.810 1.00 55.31 276 ARG B N 1
ATOM 4147 C CA . ARG B 1 300 ? 46.645 23.421 -19.417 1.00 59.18 276 ARG B CA 1
ATOM 4148 C C . ARG B 1 300 ? 47.930 24.179 -19.726 1.00 62.53 276 ARG B C 1
ATOM 4149 O O . ARG B 1 300 ? 49.030 23.678 -19.481 1.00 64.32 276 ARG B O 1
ATOM 4157 N N . GLU B 1 301 ? 47.773 25.392 -20.253 1.00 63.30 277 GLU B N 1
ATOM 4158 C CA . GLU B 1 301 ? 48.886 26.302 -20.483 1.00 67.49 277 GLU B CA 1
ATOM 4159 C C . GLU B 1 301 ? 49.617 26.597 -19.169 1.00 67.57 277 GLU B C 1
ATOM 4160 O O . GLU B 1 301 ? 50.851 26.567 -19.124 1.00 70.24 277 GLU B O 1
ATOM 4166 N N . ALA B 1 302 ? 48.842 26.836 -18.107 1.00 65.14 278 ALA B N 1
ATOM 4167 C CA . ALA B 1 302 ? 49.359 27.108 -16.755 1.00 65.29 278 ALA B CA 1
ATOM 4168 C C . ALA B 1 302 ? 50.067 25.911 -16.111 1.00 67.12 278 ALA B C 1
ATOM 4169 O O . ALA B 1 302 ? 51.097 26.084 -15.453 1.00 69.07 278 ALA B O 1
ATOM 4171 N N . HIS B 1 303 ? 49.523 24.705 -16.307 1.00 66.57 279 HIS B N 1
ATOM 4172 C CA . HIS B 1 303 ? 50.121 23.482 -15.746 1.00 68.13 279 HIS B CA 1
ATOM 4173 C C . HIS B 1 303 ? 51.356 23.008 -16.501 1.00 72.48 279 HIS B C 1
ATOM 4174 O O . HIS B 1 303 ? 52.065 22.119 -16.029 1.00 74.67 279 HIS B O 1
ATOM 4181 N N . ALA B 1 304 ? 51.598 23.593 -17.671 1.00 74.31 280 ALA B N 1
ATOM 4182 C CA . ALA B 1 304 ? 52.842 23.371 -18.403 1.00 79.16 280 ALA B CA 1
ATOM 4183 C C . ALA B 1 304 ? 53.811 24.511 -18.116 1.00 80.90 280 ALA B C 1
ATOM 4184 O O . ALA B 1 304 ? 54.975 24.272 -17.810 1.00 85.07 280 ALA B O 1
#

B-factor: mean 50.44, std 12.31, range [27.64, 104.92]

Secondary structure (DSSP, 8-state):
--HHHHHHHHHHHHT-HHHHHHHHHHHHHHS-EE-----EEEEESS--SS-EEEEEPPSSTT-SGGGGHHHHHHH-TTSEEEEEE-TTSSTTPPEESSHHHHHHHHHHHHHHHHTTS-EEEEEETHHHHHHHHHHHHHHHTT---S-EEEES-----SS--HHHHHHHHHHHHHHHHHHHHH----HHHHHHHHHHHHHHTTT------SS-EEEEEESS-SSS---THHHHHHHHT-SEEEEESS-TTGGGSTTTHHHHHHHHHHHHHHHH-/--HHHHHHHHHHHTT-HHHHHHHHHHHHHHS-EE--SSS-----EEEE--S--SSSEEEEEPPSSTT-SGGGGHHHHHHH-TTSEEEEEE-TTSSTTPPEESSHHHHHHHHHHHHHHHHTTS-EEEEEETHHHHHHHHHHHHHHHTT---S-EEEES-----SS--HHHHHHHHHHHHHHHHHHHHTT---HHHHHHHHHHHHHHTTT-------S-EEEEEESS-SSTT--THHHHHHHHT-SEEEEESS-TTGGGSTTTHHHHHHHHHHHHHHHH-

CATH classification: 3.40.50.1820

InterPro domains:
  IPR001031 Thioesterase [PF00975] (7387-7597)
  IPR001227 Acyl transferase domain superfamily [G3DSA:3.40.366.10] (625-913)
  IPR001227 Acyl transferase domain superfamily [G3DSA:3.40.366.10] (2630-2914)
  IPR001227 Acyl transferase domain superfamily [G3DSA:3.40.366.10] (4646-4944)
  IPR001227 Acyl transferase domain superfamily [G3DSA:3.40.366.10] (6356-6640)
  IPR002364 Quinone oxidoreductase/zeta-crystallin, conserved site [PS01162] (1554-1575)
  IPR002364 Quinone oxidoreductase/zeta-crystallin, conserved site [PS01162] (3575-3596)
  IPR006162 Phosphopantetheine attachment site [PS00012] (2044-2059)
  IPR006162 Phosphopantetheine attachment site [PS00012] (4056-4071)
  IPR009081 Phosphopantetheine binding ACP domain [PF00550] (2019-2085)
  IPR009081 Phosphopantetheine binding ACP domain [PF00550] (4031-4097)
  IPR009081 Phosphopantetheine binding ACP domain [PF00550] (5743-5806)
  IPR009081 Phosphopantetheine binding ACP domain [PF00550] (7246-7311)
  IPR009081 Phosphopantetheine binding ACP domain [PS50075] (2014-2089)
  IPR009081 Phosphopantetheine binding ACP domain [PS50075] (4026-4101)
  IPR009081 Phosphopantetheine binding ACP domain [PS50075] (5735-5810)
  IPR009081 Phosphopantetheine binding ACP domain [PS50075] (7240-7315)
  IPR011032 GroES-like superfamily [SSF50129] (1427-1559)
  IPR011032 GroES-like superfamily [SSF50129] (3462-3580)
  IPR013154 Alcohol dehydrogenase-like, N-terminal [PF08240] (1443-1501)

Radius of gyration: 30.52 Å; Cα contacts (8 Å, |Δi|>4): 1067; chains: 2; bounding box: 83×52×70 Å

Nearest PDB structures (foldseek):
  3lcr-assembly1_A  TM=1.004E+00  e=1.799E-55  Streptomyces sp. CK4412
  3lcr-assembly1_B  TM=9.969E-01  e=7.779E-53  Streptomyces sp. CK4412
  9cel-assembly2_C  TM=8.517E-01  e=4.276E-24  Micromonospora chalcea subsp. izumensis
  5d3k-assembly1_A  TM=8.421E-01  e=4.414E-23  Saccharopolyspora erythraea
  5d3z-assembly1_A  TM=8.471E-01  e=1.898E-22  Saccharopolyspora erythraea

Sequence (551 aa):
SDYFGELFLQAMRTGELAQAQQLMAGAAQLRLKYGEAVPEIVRLGRGQLGPQLILVCPTVMTTGPQVYSRLAEELDAGRRVSALVPPGFHGGQALPATLTVLVRSLADVVQAEVADGEFALAGHSSGGVVAYEVARELEARGLAPRGVVLIDSYSFDGDGGRPEELFRSALNERFVEYLRLTGGGNLSQRITAQVWCLELLRGWRPEGLTAPTLYVRPAQPLVEQEKPEWRGDVLAAMGQVVEAPGDHFTIIEGEHVASTAHIVGDWLREAHASDYFGELFLQAMRTGELAQAQQLMAGAAQLRLKYGDPAGPEAVPEIVRLGRGQLGPQLILVCPTVMTTGPQVYSRLAEELDAGRRVSALVPPGFHGGQALPATLTVLVRSLADVVQAEVADGEFALAGHSSGGVVAYEVARELEARGLAPRGVVLIDSYSFDGDGGRPEELFRSALNERFVEYLRLTGGGNLSQRITAQVWCLELLRGWRPEGLTAPTLYVRPAQPLVEQEKPEWRGDVLAAMGQVVEAPGDHFTIIEGEHVASTAHIVGDWLREAHA

Organism: NCBI:txid404220

Solvent-accessible surface area: 23756 Å² total; per-residue (Å²): 120,8,62,3,0,76,22,2,45,66,2,58,164,82,73,86,33,85,45,2,37,127,11,3,43,22,0,2,123,11,15,119,55,19,72,182,23,116,6,102,54,42,107,21,42,216,23,152,146,32,40,11,3,0,1,0,0,6,1,10,0,15,2,6,38,121,28,1,25,110,2,1,113,81,3,24,88,64,18,66,0,3,0,0,6,0,0,0,1,63,59,88,50,13,0,0,40,65,38,98,11,1,12,100,14,0,0,69,16,0,63,86,56,6,61,147,37,76,4,0,0,2,2,13,8,8,0,0,3,0,0,3,21,0,0,88,57,0,38,87,77,67,31,80,6,92,0,0,0,0,2,4,0,29,16,15,52,66,142,31,39,160,40,12,115,56,0,67,48,21,7,6,105,81,12,17,70,69,8,162,127,76,61,31,42,95,25,1,15,31,0,0,0,15,22,36,1,38,104,40,13,61,47,23,141,14,121,43,34,127,10,71,7,0,0,0,85,11,53,106,85,29,33,170,71,40,64,109,102,2,9,34,92,2,44,89,43,19,65,85,71,40,122,1,68,8,8,6,20,21,0,13,79,42,129,49,3,59,43,0,5,119,39,2,2,63,30,2,131,134,19,29,110,115,33,38,1,2,116,11,1,55,50,1,41,180,83,69,48,17,50,75,2,18,132,15,2,37,10,0,1,112,27,15,142,56,10,8,96,123,101,27,131,92,23,117,7,107,45,50,112,44,18,215,18,151,151,29,36,7,2,0,2,0,0,4,1,8,1,19,5,9,36,139,39,2,41,114,3,0,120,75,3,24,92,60,17,63,0,0,0,0,10,1,2,0,1,59,64,86,59,16,0,0,37,66,43,92,12,2,12,87,12,0,0,76,18,0,71,88,62,5,68,148,35,76,3,1,0,2,2,8,8,8,0,0,3,0,0,7,24,0,0,98,51,0,36,86,81,66,41,58,6,105,0,0,0,0,2,4,0,30,8,18,65,59,142,45,39,162,38,13,90,60,0,63,43,24,8,3,103,98,13,17,74,77,6,164,126,74,68,27,37,105,29,0,16,40,0,0,0,6,15,30,1,48,104,42,15,65,33,23,163,12,134,55,29,119,10,70,7,1,0,0,78,11,58,107,85,30,35,163,64,38,86,114,106,9,12,34,95,1,42,95,49,19,64,85,68,33,121,2,67,8,8,5,23,27,0,8,84,40,138,47,1,46,42,0,5,125,42,2,6,73,24,1,145,129,27,36,122

Foldseek 3Di:
DDPLLVVCVVCLVVVNNVVSLVVLQVVLVVFAADCADAWDKAWADDAPAAAEEEEEWAQALQTDPVLQNLLCVLQVPRYIYMYTTFFQNDDPTTAHPALVRRLVSRLVVVCVVQVQGAYAYEYAANSLVSSLSNQQVVVVVVHDHLEYEYEPYWADPDDDDDLRVVQVSLVVVVSVVCCVVVVPDPSSSSSSSSSNSNVNRHPPARDDHPHAYEYEYEPDERDDDDDPNGCVRVVVRHNYYDYFYDYSRCCCPDPNSNVNSVVVNVVVVVSVD/DDPLLVVCVVCLVVVNNVVSLVVLQVVLVVFAADDPPPDDADAWDKAWQAPAPAAAEEEEEWAQALQTDCVLQNQLCDLQRPHYTYMYTTFFQNDDPTTAHPALVSRLVSRLVVVCVVQPQGAYAYEYAANSLVSSLSNQLVVVVVVHDHLEYEYEAHWAAEDPDDDLVSVQVSLVVVVSVVSCVVVVHDDSSRSSSSSSNVNVSRHPDADDRHPRAYEYEYEPDESDDSDDPNGCVRNVVPHNYYHYFHDYSRCCCPPVNSNVNSVVVNVVVVVSVD